Protein AF-A0AAV0BMM3-F1 (afdb_monomer_lite)

Radius of gyration: 32.6 Å; chains: 1; bounding box: 82×88×115 Å

pLDDT: mean 74.11, std 28.24, range [21.69, 98.88]

InterPro domains:
  IPR002241 Glycoside hydrolase, family 27 [PF16499] (147-216)
  IPR002241 Glycoside hydrolase, family 27 [PTHR11452] (54-674)
  IPR002241 Glycoside hydrolase, family 27 [cd14792] (125-470)
  IPR013780 Glycosyl hydrolase, all-beta [G3DSA:2.60.40.1180] (560-675)
  IPR013785 Aldolase-type TIM barrel [G3DSA:3.20.20.70] (101-473)
  IPR017853 Glycoside hydrolase superfamily [SSF51445] (125-471)
  IPR041233 Alpha galactosidase, C-terminal domain [PF17801] (588-673)

Foldseek 3Di:
DDDDDDDDDDDDDDDDDDDDDDDDDDDPDPPVVVVVVVVVVVVVVVPDPDPVVVVPPDDPDDDDDDDPPVVVVVVVVVPPDDDDDDDDDDDDDDDDDDDDDDDDDDDDPDDPDPPPPPDLPDLFFEAAEAVLQQLADPPCGHVLNDALVLLLLRLVLCLPPPVVLPHAEYEYEPDQFDPDAPLQQHTFGHCVRYVVGLQVSLVSSVVSNHAYEYEDEFEGAQVQLVVQRHHPPDPHTNQVFAFLRDPVPQPPDPVSVVVNVVGDFAQRFLVSGYGHGDVVDVSSLSNLLVNLVVCLVSLHAEYEYERAPVAPPRDDDPPHHYHCLCVQQSNQVSLVVCCVPPRVPPPPRDRHAYEYDDLDDLVCLVSCLVGHQEYHNHDDQQPSYNDSHALVSLLVLLLSLLLQQADPVNLVRQHFYASDAQEQAPDDLQLSLLSLQSLLLRLHNYYHNDSSVPDDPSSVCSSRQSLSSVSSSQCGRRHWHWFPDDPVVVPQDDFDFDQDPVRDTDTDDPPPVVLVVVVVVVVVVCVVVVHDPDDDCPDVSNVVSVVSVVVVVPPDDDDDDDDDDDDDDDDDDDDDPDPPDDCSQWTWIWDQRPVQRKIKIKIWRAHPSDPPGFKDKDKDALCVGPVCVPPPSQQAFKWFKAFSVVRDGPGIDHRGDIDMDIAGHGHMTIIMTHTD

Sequence (676 aa):
MMSRDDRTYQTEQPSLRSNPIEPVRSNVSRVRLLLTVSWLILAWVIVSDDYQSIIKSVSSTELRTTQPSELEEYLSRFLSVQLPDQAHTNQNVLTLNNSHNNQQIEPDEDDQNPVVHKEAASRAYRGWTSWSLQAFKKTGYGFYWLTEQHVKSQAKVLANEFLKFGYDRVNLDSGWQDQSLDEFGRQQLDRIRFPNGMEDLSSFLTHRGLKLGLYFLPGIDGRAVDNQMPVLNTEYTADQLIYCPPKKYYGNDIEQEKNKKNCTRPLANAFKAGYALNYSHPGSRMYLNSVVDQLYSWNVSLVKLDGNVPGSAFKLNTGQSCDTRQDILEWRRAIDERFENEWKYVGSRQKIWLAVSWEIPTRLGPILDLAVDSWRVAIDIEAYGDRMTTFDRVVRNTKKAAVWSSVEENREFSGFIDLDAVLVSDMSIEESRSMVTIWSMLGTPFYSGDDLTKLSKERKELLMNPEVLELQALTGQNPSRLHHFNVTKILQPPTRQISLENGDVERENYDEQGCETLKNRLKLVKESLGLEPSWSEKDDFYEYCNSIKKRRKFGLKLSKNNGTTSLSLDDQRKEEDSEVEDEWTRMVWVHESDESGEIYLAVVNAGHQEWFDIPIELEMSLKDLEVLSESTRSKRMNYRLRDVWRREDVGVISFDSKFKVQLNIHDCVLLKLSIQ

Organism: Phakopsora pachyrhizi (NCBI:txid170000)

Secondary structure (DSSP, 8-state):
---------------------PPPP---SSSHHHHHHHHHHHHHHTTSS-SSSGGGS--S---S---THHHHHHHHHHS--PPPP--------------------PPPS-----------S--S-EEEESHHHHH--STT-SGGG--HHHHHHHHHHIIIIIGGGT--EEEE-S--EEEEE-TTS-EEE-TTT-TTHHHHHHHHHHTTT-EEEEEE-SSB-HHHHHTTPBPTTSS-BGGGSBSS--GGGSTT-HHHHHHHHT--PPBSSTT--SB-B-TTSHHHHHHHHHHHHHHHHTTEEEEEE-S-SS-TT--PPTT--B--HHHHHHHHHHHHHHHHHTGGGSTT--PPEEEE-SS--GGGHHHHHHH-SEEE-SS-S--SSSSS--HHHHHHHHHHHHHHHSSGGGTT--SEEE---B--SSS-HHHHHHHHHHHHHTT--EEE-S-TTT--HHHHHHH--HHHHHHHHHTTSSPPEETT--HHHHSSPP--EEE-TTS-EEE----THHHHHHHHHHHHHHHHTT---PPPTT-HHHHHHHHHHHHHHTS---------------------------TTTEEEEEEE-TTT--EEEEEEE-TTSSTT---EEEEEEGGG-GGGTT-SSSTT-EEEEEETTTTEEEEEEETT-EEEEEE-TT-EEEEEEEE-

Structure (mmCIF, N/CA/C/O backbone):
data_AF-A0AAV0BMM3-F1
#
_entry.id   AF-A0AAV0BMM3-F1
#
loop_
_atom_site.group_PDB
_atom_site.id
_atom_site.type_symbol
_atom_site.label_atom_id
_atom_site.label_alt_id
_atom_site.label_comp_id
_atom_site.label_asym_id
_atom_site.label_entity_id
_atom_site.label_seq_id
_atom_site.pdbx_PDB_ins_code
_atom_site.Cartn_x
_atom_site.Cartn_y
_atom_site.Cartn_z
_atom_site.occupancy
_atom_site.B_iso_or_equiv
_atom_site.auth_seq_id
_atom_site.auth_comp_id
_atom_site.auth_asym_id
_atom_site.auth_atom_id
_atom_site.pdbx_PDB_model_num
ATOM 1 N N . MET A 1 1 ? 28.497 -38.706 -4.541 1.00 27.47 1 MET A N 1
ATOM 2 C CA . MET A 1 1 ? 29.144 -39.981 -4.924 1.00 27.47 1 MET A CA 1
ATOM 3 C C . MET A 1 1 ? 28.348 -40.570 -6.079 1.00 27.47 1 MET A C 1
ATOM 5 O O . MET A 1 1 ? 27.129 -40.525 -6.032 1.00 27.47 1 MET A O 1
ATOM 9 N N . MET A 1 2 ? 29.049 -40.954 -7.144 1.00 28.28 2 MET A N 1
ATOM 10 C CA . MET A 1 2 ? 28.555 -41.268 -8.493 1.00 28.28 2 MET A CA 1
ATOM 11 C C . MET A 1 2 ? 27.649 -42.508 -8.556 1.00 28.28 2 MET A C 1
ATOM 13 O O . MET A 1 2 ? 27.924 -43.477 -7.860 1.00 28.28 2 MET A O 1
ATOM 17 N N . SER A 1 3 ? 26.687 -42.530 -9.487 1.00 26.67 3 SER A N 1
ATOM 18 C CA . SER A 1 3 ? 26.705 -43.451 -10.642 1.00 26.67 3 SER A CA 1
ATOM 19 C C . SER A 1 3 ? 25.508 -43.215 -11.573 1.00 26.67 3 SER A C 1
ATOM 21 O O . SER A 1 3 ? 24.399 -42.960 -11.120 1.00 26.67 3 SER A O 1
ATOM 23 N N . ARG A 1 4 ? 25.800 -43.289 -12.874 1.00 30.78 4 ARG A N 1
ATOM 24 C CA . ARG A 1 4 ? 24.959 -43.084 -14.062 1.00 30.78 4 ARG A CA 1
ATOM 25 C C . ARG A 1 4 ? 23.902 -44.178 -14.249 1.00 30.78 4 ARG A C 1
ATOM 27 O O . ARG A 1 4 ? 24.155 -45.309 -13.852 1.00 30.78 4 ARG A O 1
ATOM 34 N N . ASP A 1 5 ? 22.836 -43.848 -14.983 1.00 27.88 5 ASP A N 1
ATOM 35 C CA . ASP A 1 5 ? 22.377 -44.676 -16.108 1.00 27.88 5 ASP A CA 1
ATOM 36 C C . ASP A 1 5 ? 21.560 -43.855 -17.127 1.00 27.88 5 ASP A C 1
ATOM 38 O O . ASP A 1 5 ? 20.576 -43.197 -16.788 1.00 27.88 5 ASP A O 1
ATOM 42 N N . ASP A 1 6 ? 22.021 -43.901 -18.379 1.00 28.22 6 ASP A N 1
ATOM 43 C CA . ASP A 1 6 ? 21.399 -43.381 -19.601 1.00 28.22 6 ASP A CA 1
ATOM 44 C C . ASP A 1 6 ? 20.291 -44.329 -20.081 1.00 28.22 6 ASP A C 1
ATOM 46 O O . ASP A 1 6 ? 20.554 -45.522 -20.239 1.00 28.22 6 ASP A O 1
ATOM 50 N N . ARG A 1 7 ? 19.110 -43.806 -20.450 1.00 26.92 7 ARG A N 1
ATOM 51 C CA . ARG A 1 7 ? 18.265 -44.398 -21.509 1.00 26.92 7 ARG A CA 1
ATOM 52 C C . ARG A 1 7 ? 17.531 -43.327 -22.312 1.00 26.92 7 ARG A C 1
ATOM 54 O O . ARG A 1 7 ? 16.694 -42.589 -21.804 1.00 26.92 7 ARG A O 1
ATOM 61 N N . THR A 1 8 ? 17.861 -43.313 -23.593 1.00 25.78 8 THR A N 1
ATOM 62 C CA . THR A 1 8 ? 17.223 -42.627 -24.713 1.00 25.78 8 THR A CA 1
ATOM 63 C C . THR A 1 8 ? 15.818 -43.174 -24.990 1.00 25.78 8 THR A C 1
ATOM 65 O O . THR A 1 8 ? 15.613 -44.385 -25.002 1.00 25.78 8 THR A O 1
ATOM 68 N N . TYR A 1 9 ? 14.865 -42.286 -25.289 1.00 27.20 9 TYR A N 1
ATOM 69 C CA . TYR A 1 9 ? 13.599 -42.629 -25.944 1.00 27.20 9 TYR A CA 1
ATOM 70 C C . TYR A 1 9 ? 13.404 -41.725 -27.164 1.00 27.20 9 TYR A C 1
ATOM 72 O O . TYR A 1 9 ? 13.339 -40.503 -27.051 1.00 27.20 9 TYR A O 1
ATOM 80 N N . GLN A 1 10 ? 13.360 -42.360 -28.336 1.00 23.94 10 GLN A N 1
ATOM 81 C CA . GLN A 1 10 ? 12.869 -41.793 -29.588 1.00 23.94 10 GLN A CA 1
ATOM 82 C C . GLN A 1 10 ? 11.338 -41.768 -29.554 1.00 23.94 10 GLN A C 1
ATOM 84 O O . GLN A 1 10 ? 10.728 -42.762 -29.166 1.00 23.94 10 GLN A O 1
ATOM 89 N N . THR A 1 11 ? 10.727 -40.688 -30.037 1.00 28.47 11 THR A N 1
ATOM 90 C CA . THR A 1 11 ? 9.313 -40.681 -30.437 1.00 28.47 11 THR A CA 1
ATOM 91 C C . THR A 1 11 ? 9.129 -39.927 -31.748 1.00 28.47 11 THR A C 1
ATOM 93 O O . THR A 1 11 ? 9.757 -38.901 -32.001 1.00 28.47 11 THR A O 1
ATOM 96 N N . GLU A 1 12 ? 8.287 -40.530 -32.575 1.00 25.98 12 GLU A N 1
ATOM 97 C CA . GLU A 1 12 ? 8.059 -40.343 -34.002 1.00 25.98 12 GLU A CA 1
ATOM 98 C C . GLU A 1 12 ? 7.354 -39.022 -34.362 1.00 25.98 12 GLU A C 1
ATOM 100 O O . GLU A 1 12 ? 6.514 -38.512 -33.622 1.00 25.98 12 GLU A O 1
ATOM 105 N N . GLN A 1 13 ? 7.666 -38.499 -35.553 1.00 25.14 13 GLN A N 1
ATOM 106 C CA . GLN A 1 13 ? 6.899 -37.451 -36.233 1.00 25.14 13 GLN A CA 1
ATOM 107 C C . GLN A 1 13 ? 5.718 -38.047 -37.015 1.00 25.14 13 GLN A C 1
ATOM 109 O O . GLN A 1 13 ? 5.896 -39.073 -37.674 1.00 25.14 13 GLN A O 1
ATOM 114 N N . PRO A 1 14 ? 4.590 -37.322 -37.127 1.00 28.61 14 PRO A N 1
ATOM 115 C CA . PRO A 1 14 ? 3.685 -37.466 -38.256 1.00 28.61 14 PRO A CA 1
ATOM 116 C C . PRO A 1 14 ? 3.693 -36.227 -39.165 1.00 28.61 14 PRO A C 1
ATOM 118 O O . PRO A 1 14 ? 3.506 -35.086 -38.746 1.00 28.61 14 PRO A O 1
ATOM 121 N N . SER A 1 15 ? 3.878 -36.504 -40.452 1.00 25.28 15 SER A N 1
ATOM 122 C CA . SER A 1 15 ? 3.749 -35.607 -41.599 1.00 25.28 15 SER A CA 1
ATOM 123 C C . SER A 1 15 ? 2.316 -35.099 -41.803 1.00 25.28 15 SER A C 1
ATOM 125 O O . SER A 1 15 ? 1.389 -35.910 -41.853 1.00 25.28 15 SER A O 1
ATOM 127 N N . LEU A 1 16 ? 2.140 -33.801 -42.074 1.00 28.27 16 LEU A N 1
ATOM 128 C CA . LEU A 1 16 ? 0.906 -33.253 -42.646 1.00 28.27 16 LEU A CA 1
ATOM 129 C C . LEU A 1 16 ? 1.191 -32.445 -43.916 1.00 28.27 16 LEU A C 1
ATOM 131 O O . LEU A 1 16 ? 2.126 -31.652 -43.996 1.00 28.27 16 LEU A O 1
ATOM 135 N N . ARG A 1 17 ? 0.375 -32.750 -44.928 1.00 26.31 17 ARG A N 1
ATOM 136 C CA . ARG A 1 17 ? 0.442 -32.310 -46.322 1.00 26.31 17 ARG A CA 1
ATOM 137 C C . ARG A 1 17 ? 0.063 -30.839 -46.482 1.00 26.31 17 ARG A C 1
ATOM 139 O O . ARG A 1 17 ? -0.874 -30.358 -45.854 1.00 26.31 17 ARG A O 1
ATOM 146 N N . SER A 1 18 ? 0.748 -30.183 -47.410 1.00 27.42 18 SER A N 1
ATOM 147 C CA . SER A 1 18 ? 0.441 -28.868 -47.960 1.00 27.42 18 SER A CA 1
ATOM 148 C C . SER A 1 18 ? -0.693 -28.931 -48.992 1.00 27.42 18 SER A C 1
ATOM 150 O O . SER A 1 18 ? -0.738 -29.840 -49.817 1.00 27.42 18 SER A O 1
ATOM 152 N N . ASN A 1 19 ? -1.570 -27.925 -48.978 1.00 26.56 19 ASN A N 1
ATOM 153 C CA . ASN A 1 19 ? -2.357 -27.482 -50.132 1.00 26.56 19 ASN A CA 1
ATOM 154 C C . ASN A 1 19 ? -2.401 -25.937 -50.131 1.00 26.56 19 ASN A C 1
ATOM 156 O O . ASN A 1 19 ? -2.458 -25.348 -49.049 1.00 26.56 19 ASN A O 1
ATOM 160 N N . PRO A 1 20 ? -2.336 -25.277 -51.302 1.00 29.70 20 PRO A N 1
ATOM 161 C CA . PRO A 1 20 ? -2.145 -23.832 -51.412 1.00 29.70 20 PRO A CA 1
ATOM 162 C C . PRO A 1 20 ? -3.479 -23.070 -51.394 1.00 29.70 20 PRO A C 1
ATOM 164 O O . PRO A 1 20 ? -4.467 -23.536 -51.959 1.00 29.70 20 PRO A O 1
ATOM 167 N N . ILE A 1 21 ? -3.498 -21.878 -50.791 1.00 28.11 21 ILE A N 1
ATOM 168 C CA . ILE A 1 21 ? -4.621 -20.928 -50.857 1.00 28.11 21 ILE A CA 1
ATOM 169 C C . ILE A 1 21 ? -4.105 -19.610 -51.452 1.00 28.11 21 ILE A C 1
ATOM 171 O O . ILE A 1 21 ? -3.085 -19.078 -51.017 1.00 28.11 21 ILE A O 1
ATOM 175 N N . GLU A 1 22 ? -4.806 -19.130 -52.481 1.00 27.84 22 GLU A N 1
ATOM 176 C CA . GLU A 1 22 ? -4.574 -17.882 -53.220 1.00 27.84 22 GLU A CA 1
ATOM 177 C C . GLU A 1 22 ? -4.751 -16.608 -52.362 1.00 27.84 22 GLU A C 1
ATOM 179 O O . GLU A 1 22 ? -5.493 -16.618 -51.377 1.00 27.84 22 GLU A O 1
ATOM 184 N N . PRO A 1 23 ? -4.128 -15.471 -52.742 1.00 28.88 23 PRO A N 1
ATOM 185 C CA . PRO A 1 23 ? -4.202 -14.234 -51.973 1.00 28.88 23 PRO A CA 1
ATOM 186 C C . PRO A 1 23 ? -5.460 -13.413 -52.297 1.00 28.88 23 PRO A C 1
ATOM 188 O O . PRO A 1 23 ? -5.689 -12.992 -53.433 1.00 28.88 23 PRO A O 1
ATOM 191 N N . VAL A 1 24 ? -6.232 -13.084 -51.260 1.00 27.91 24 VAL A N 1
ATOM 192 C CA . VAL A 1 24 ? -7.303 -12.079 -51.317 1.00 27.91 24 VAL A CA 1
ATOM 193 C C . VAL A 1 24 ? -6.680 -10.679 -51.297 1.00 27.91 24 VAL A C 1
ATOM 195 O O . VAL A 1 24 ? -6.036 -10.276 -50.330 1.00 27.91 24 VAL A O 1
ATOM 198 N N . ARG A 1 25 ? -6.876 -9.924 -52.384 1.00 28.14 25 ARG A N 1
ATOM 199 C CA . ARG A 1 25 ? -6.529 -8.498 -52.504 1.00 28.14 25 ARG A CA 1
ATOM 200 C C . ARG A 1 25 ? -7.404 -7.657 -51.567 1.00 28.14 25 ARG A C 1
ATOM 202 O O . ARG A 1 25 ? -8.624 -7.667 -51.712 1.00 28.14 25 ARG A O 1
ATOM 209 N N . SER A 1 26 ? -6.794 -6.867 -50.681 1.00 29.84 26 SER A N 1
ATOM 210 C CA . SER A 1 26 ? -7.470 -5.803 -49.928 1.00 29.84 26 SER A CA 1
ATOM 211 C C . SER A 1 26 ? -7.088 -4.415 -50.464 1.00 29.84 26 SER A C 1
ATOM 213 O O . SER A 1 26 ? -5.960 -4.158 -50.887 1.00 29.84 26 SER A O 1
ATOM 215 N N . ASN A 1 27 ? -8.082 -3.526 -50.502 1.00 35.16 27 ASN A N 1
ATOM 216 C CA . ASN A 1 27 ? -8.021 -2.160 -51.018 1.00 35.16 27 ASN A CA 1
ATOM 217 C C . ASN A 1 27 ? -7.066 -1.265 -50.205 1.00 35.16 27 ASN A C 1
ATOM 219 O O . ASN A 1 27 ? -7.486 -0.581 -49.275 1.00 35.16 27 ASN A O 1
ATOM 223 N N . VAL A 1 28 ? -5.798 -1.185 -50.609 1.00 34.06 28 VAL A N 1
ATOM 224 C CA . VAL A 1 28 ? -4.839 -0.175 -50.127 1.00 34.06 28 VAL A CA 1
ATOM 225 C C . VAL A 1 28 ? -4.562 0.817 -51.254 1.00 34.06 28 VAL A C 1
ATOM 227 O O . VAL A 1 28 ? -3.533 0.766 -51.924 1.00 34.06 28 VAL A O 1
ATOM 230 N N . SER A 1 29 ? -5.514 1.709 -51.542 1.00 34.66 29 SER A N 1
ATOM 231 C CA . SER A 1 29 ? -5.289 2.775 -52.542 1.00 34.66 29 SER A CA 1
ATOM 232 C C . SER A 1 29 ? -5.999 4.104 -52.261 1.00 34.66 29 SER A C 1
ATOM 234 O O . SER A 1 29 ? -5.886 5.018 -53.068 1.00 34.66 29 SER A O 1
ATOM 236 N N . ARG A 1 30 ? -6.687 4.273 -51.121 1.00 35.00 30 ARG A N 1
ATOM 237 C CA . ARG A 1 30 ? -7.327 5.561 -50.762 1.00 35.00 30 ARG A CA 1
ATOM 238 C C . ARG A 1 30 ? -6.809 6.234 -49.487 1.00 35.00 30 ARG A C 1
ATOM 240 O O . ARG A 1 30 ? -7.062 7.415 -49.304 1.00 35.00 30 ARG A O 1
ATOM 247 N N . VAL A 1 31 ? -5.999 5.554 -48.671 1.00 36.06 31 VAL A N 1
ATOM 248 C CA . VAL A 1 31 ? -5.415 6.146 -47.445 1.00 36.06 31 VAL A CA 1
ATOM 249 C C . VAL A 1 31 ? -4.056 6.825 -47.702 1.00 36.06 31 VAL A C 1
ATOM 251 O O . VAL A 1 31 ? -3.686 7.763 -47.005 1.00 36.06 31 VAL A O 1
ATOM 254 N N . ARG A 1 32 ? -3.335 6.453 -48.773 1.00 34.59 32 ARG A N 1
ATOM 255 C CA . ARG A 1 32 ? -2.044 7.083 -49.130 1.00 34.59 32 ARG A CA 1
ATOM 256 C C . ARG A 1 32 ? -2.157 8.482 -49.755 1.00 34.59 32 ARG A C 1
ATOM 258 O O . ARG A 1 32 ? -1.170 9.212 -49.746 1.00 34.59 32 ARG A O 1
ATOM 265 N N . LEU A 1 33 ? -3.333 8.869 -50.259 1.00 34.50 33 LEU A N 1
ATOM 266 C CA . LEU A 1 33 ? -3.536 10.187 -50.878 1.00 34.50 33 LEU A CA 1
ATOM 267 C C . LEU A 1 33 ? -3.899 11.279 -49.853 1.00 34.50 33 LEU A C 1
ATOM 269 O O . LEU A 1 33 ? -3.620 12.445 -50.085 1.00 34.50 33 LEU A O 1
ATOM 273 N N . LEU A 1 34 ? -4.473 10.911 -48.700 1.00 34.56 34 LEU A N 1
ATOM 274 C CA . LEU A 1 34 ? -4.818 11.873 -47.643 1.00 34.56 34 LEU A CA 1
ATOM 275 C C . LEU A 1 34 ? -3.613 12.219 -46.753 1.00 34.56 34 LEU A C 1
ATOM 277 O O . LEU A 1 34 ? -3.453 13.370 -46.361 1.00 34.56 34 LEU A O 1
ATOM 281 N N . LEU A 1 35 ? -2.701 11.269 -46.519 1.00 37.00 35 LEU A N 1
ATOM 282 C CA . LEU A 1 35 ? -1.498 11.506 -45.708 1.00 37.00 35 LEU A CA 1
ATOM 283 C C . LEU A 1 35 ? -0.423 12.343 -46.422 1.00 37.00 35 LEU A C 1
ATOM 285 O O . LEU A 1 35 ? 0.380 12.997 -45.765 1.00 37.00 35 LEU A O 1
ATOM 289 N N . THR A 1 36 ? -0.415 12.370 -47.756 1.00 41.22 36 THR A N 1
ATOM 290 C CA . THR A 1 36 ? 0.543 13.173 -48.537 1.00 41.22 36 THR A CA 1
ATOM 291 C C . THR A 1 36 ? 0.136 14.645 -48.649 1.00 41.22 36 THR A C 1
ATOM 293 O O . THR A 1 36 ? 1.007 15.506 -48.743 1.00 41.22 36 THR A O 1
ATOM 296 N N . VAL A 1 37 ? -1.160 14.964 -48.550 1.00 39.53 37 VAL A N 1
ATOM 297 C CA . VAL A 1 37 ? -1.655 16.353 -48.584 1.00 39.53 37 VAL A CA 1
ATOM 298 C C . VAL A 1 37 ? -1.479 17.052 -47.227 1.00 39.53 37 VAL A C 1
ATOM 300 O O . VAL A 1 37 ? -1.109 18.222 -47.197 1.00 39.53 37 VAL A O 1
ATOM 303 N N . SER A 1 38 ? -1.614 16.338 -46.101 1.00 38.44 38 SER A N 1
ATOM 304 C CA . SER A 1 38 ? -1.344 16.906 -44.766 1.00 38.44 38 SER A CA 1
ATOM 305 C C . SER A 1 38 ? 0.138 17.223 -44.524 1.00 38.44 38 SER A C 1
ATOM 307 O O . SER A 1 38 ? 0.448 18.192 -43.834 1.00 38.44 38 SER A O 1
ATOM 309 N N . TRP A 1 39 ? 1.062 16.476 -45.139 1.00 37.75 39 TRP A N 1
ATOM 310 C CA . TRP A 1 39 ? 2.503 16.748 -45.040 1.00 37.75 39 TRP A CA 1
ATOM 311 C C . TRP A 1 39 ? 2.951 17.981 -45.838 1.00 37.75 39 TRP A C 1
ATOM 313 O O . TRP A 1 39 ? 3.856 18.691 -45.406 1.00 37.75 39 TRP A O 1
ATOM 323 N N . LEU A 1 40 ? 2.296 18.287 -46.963 1.00 36.44 40 LEU A N 1
ATOM 324 C CA . LEU A 1 40 ? 2.603 19.482 -47.759 1.00 36.44 40 LEU A CA 1
ATOM 325 C C . LEU A 1 40 ? 2.101 20.778 -47.104 1.00 36.44 40 LEU A C 1
ATOM 327 O O . LEU A 1 40 ? 2.721 21.822 -47.282 1.00 36.44 40 LEU A O 1
ATOM 331 N N . ILE A 1 41 ? 1.036 20.711 -46.299 1.00 40.06 41 ILE A N 1
ATOM 332 C CA . ILE A 1 41 ? 0.527 21.862 -45.535 1.00 40.06 41 ILE A CA 1
ATOM 333 C C . ILE A 1 41 ? 1.414 22.134 -44.310 1.00 40.06 41 ILE A C 1
ATOM 335 O O . ILE A 1 41 ? 1.735 23.289 -44.037 1.00 40.06 41 ILE A O 1
ATOM 339 N N . LEU A 1 42 ? 1.906 21.090 -43.628 1.00 35.03 42 LEU A N 1
ATOM 340 C CA . LEU A 1 42 ? 2.845 21.252 -42.509 1.00 35.03 42 LEU A CA 1
ATOM 341 C C . LEU A 1 42 ? 4.210 21.799 -42.966 1.00 35.03 42 LEU A C 1
ATOM 343 O O . LEU A 1 42 ? 4.806 22.629 -42.284 1.00 35.03 42 LEU A O 1
ATOM 347 N N . ALA A 1 43 ? 4.683 21.384 -44.145 1.00 34.91 43 ALA A N 1
ATOM 348 C CA . ALA A 1 43 ? 5.928 21.885 -44.727 1.00 34.91 43 ALA A CA 1
ATOM 349 C C . ALA A 1 43 ? 5.840 23.354 -45.187 1.00 34.91 43 ALA A C 1
ATOM 351 O O . ALA A 1 43 ? 6.866 24.023 -45.265 1.00 34.91 43 ALA A O 1
ATOM 352 N N . TRP A 1 44 ? 4.637 23.879 -45.451 1.00 31.58 44 TRP A N 1
ATOM 353 C CA . TRP A 1 44 ? 4.444 25.288 -45.815 1.00 31.58 44 TRP A CA 1
ATOM 354 C C . TRP A 1 44 ? 4.411 26.215 -44.588 1.00 31.58 44 TRP A C 1
ATOM 356 O O . TRP A 1 44 ? 4.912 27.332 -44.653 1.00 31.58 44 TRP A O 1
ATOM 366 N N . VAL A 1 45 ? 3.929 25.726 -43.437 1.00 37.97 45 VAL A N 1
ATOM 367 C CA . VAL A 1 45 ? 3.920 26.474 -42.160 1.00 37.97 45 VAL A CA 1
ATOM 368 C C . VAL A 1 45 ? 5.322 26.596 -41.539 1.00 37.97 45 VAL A C 1
ATOM 370 O O . VAL A 1 45 ? 5.586 27.522 -40.781 1.00 37.97 45 VAL A O 1
ATOM 373 N N . ILE A 1 46 ? 6.258 25.711 -41.895 1.00 39.44 46 ILE A N 1
ATOM 374 C CA . ILE A 1 46 ? 7.637 25.719 -41.368 1.00 39.44 46 ILE A CA 1
ATOM 375 C C . ILE A 1 46 ? 8.572 26.666 -42.161 1.00 39.44 46 ILE A C 1
ATOM 377 O O . ILE A 1 46 ? 9.688 26.930 -41.722 1.00 39.44 46 ILE A O 1
ATOM 381 N N . VAL A 1 47 ? 8.131 27.233 -43.296 1.00 37.53 47 VAL A N 1
ATOM 382 C CA . VAL A 1 47 ? 8.977 28.061 -44.191 1.00 37.53 47 VAL A CA 1
ATOM 383 C C . VAL A 1 47 ? 8.431 29.490 -44.393 1.00 37.53 47 VAL A C 1
ATOM 385 O O . VAL A 1 47 ? 8.720 30.129 -45.398 1.00 37.53 47 VAL A O 1
ATOM 388 N N . SER A 1 48 ? 7.669 30.049 -43.444 1.00 32.28 48 SER A N 1
ATOM 389 C CA . SER A 1 48 ? 7.374 31.495 -43.441 1.00 32.28 48 SER A CA 1
ATOM 390 C C . SER A 1 48 ? 8.205 32.236 -42.387 1.00 32.28 48 SER A C 1
ATOM 392 O O . SER A 1 48 ? 8.143 31.914 -41.201 1.00 32.28 48 SER A O 1
ATOM 394 N N . ASP A 1 49 ? 8.966 33.228 -42.846 1.00 36.31 49 ASP A N 1
ATOM 395 C CA . ASP A 1 49 ? 10.056 33.982 -42.200 1.00 36.31 49 ASP A CA 1
ATOM 396 C C . ASP A 1 49 ? 9.730 34.823 -40.934 1.00 36.31 49 ASP A C 1
ATOM 398 O O . ASP A 1 49 ? 10.362 35.851 -40.708 1.00 36.31 49 ASP A O 1
ATOM 402 N N . ASP A 1 50 ? 8.829 34.401 -40.042 1.00 39.34 50 ASP A N 1
ATOM 403 C CA . ASP A 1 50 ? 8.457 35.204 -38.852 1.00 39.34 50 ASP A CA 1
ATOM 404 C C . ASP A 1 50 ? 8.848 34.614 -37.483 1.00 39.34 50 ASP A C 1
ATOM 406 O O . ASP A 1 50 ? 8.567 35.205 -36.443 1.00 39.34 50 ASP A O 1
ATOM 410 N N . TYR A 1 51 ? 9.589 33.502 -37.432 1.00 33.97 51 TYR A N 1
ATOM 411 C CA . TYR A 1 51 ? 10.003 32.902 -36.148 1.00 33.97 51 TYR A CA 1
ATOM 412 C C . TYR A 1 51 ? 11.344 33.436 -35.594 1.00 33.97 51 TYR A C 1
ATOM 414 O O . TYR A 1 51 ? 11.658 33.262 -34.417 1.00 33.97 51 TYR A O 1
ATOM 422 N N . GLN A 1 52 ? 12.152 34.112 -36.419 1.00 34.19 52 GLN A N 1
ATOM 423 C CA . GLN A 1 52 ? 13.493 34.605 -36.044 1.00 34.19 52 GLN A CA 1
ATOM 424 C C . GLN A 1 52 ? 13.512 36.054 -35.516 1.00 34.19 52 GLN A C 1
ATOM 426 O O . GLN A 1 52 ? 14.544 36.506 -35.016 1.00 34.19 52 GLN A O 1
ATOM 431 N N . SER A 1 53 ? 12.394 36.788 -35.575 1.00 33.72 53 SER A N 1
ATOM 432 C CA . SER A 1 53 ? 12.302 38.164 -35.057 1.00 33.72 53 SER A CA 1
ATOM 433 C C . SER A 1 53 ? 11.920 38.233 -33.569 1.00 33.72 53 SER A C 1
ATOM 435 O O . SER A 1 53 ? 12.272 39.199 -32.897 1.00 33.72 53 SER A O 1
ATOM 437 N N . ILE A 1 54 ? 11.304 37.180 -33.018 1.00 35.16 54 ILE A N 1
ATOM 438 C CA . ILE A 1 54 ? 10.803 37.150 -31.629 1.00 35.16 54 ILE A CA 1
ATOM 439 C C . ILE A 1 54 ? 11.902 36.795 -30.606 1.00 35.16 54 ILE A C 1
ATOM 441 O O . ILE A 1 54 ? 11.836 37.203 -29.451 1.00 35.16 54 ILE A O 1
ATOM 445 N N . ILE A 1 55 ? 12.985 36.125 -31.017 1.00 32.66 55 ILE A N 1
ATOM 446 C CA . ILE A 1 55 ? 14.080 35.731 -30.104 1.00 32.66 55 ILE A CA 1
ATOM 447 C C . ILE A 1 55 ? 15.093 36.874 -29.853 1.00 32.66 55 ILE A C 1
ATOM 449 O O . ILE A 1 55 ? 15.955 36.769 -28.982 1.00 32.66 55 ILE A O 1
ATOM 453 N N . LYS A 1 56 ? 14.987 38.016 -30.548 1.00 30.67 56 LYS A N 1
ATOM 454 C CA . LYS A 1 56 ? 15.973 39.112 -30.451 1.00 30.67 56 LYS A CA 1
ATOM 455 C C . LYS A 1 56 ? 15.649 40.257 -29.481 1.00 30.67 56 LYS A C 1
ATOM 457 O O . LYS A 1 56 ? 16.453 41.182 -29.410 1.00 30.67 56 LYS A O 1
ATOM 462 N N . SER A 1 57 ? 14.565 40.211 -28.701 1.00 32.84 57 SER A N 1
ATOM 463 C CA . SER A 1 57 ? 14.210 41.317 -27.784 1.00 32.84 57 SER A CA 1
ATOM 464 C C . SER A 1 57 ? 14.191 40.991 -26.287 1.00 32.84 57 SER A C 1
ATOM 466 O O . SER A 1 57 ? 13.658 41.784 -25.520 1.00 32.84 57 SER A O 1
ATOM 468 N N . VAL A 1 58 ? 14.798 39.894 -25.828 1.00 31.62 58 VAL A N 1
ATOM 469 C CA . VAL A 1 58 ? 14.996 39.671 -24.382 1.00 31.62 58 VAL A CA 1
ATOM 470 C C . VAL A 1 58 ? 16.485 39.517 -24.100 1.00 31.62 58 VAL A C 1
ATOM 472 O O . VAL A 1 58 ? 17.021 38.419 -23.972 1.00 31.62 58 VAL A O 1
ATOM 475 N N . SER A 1 59 ? 17.184 40.654 -24.061 1.00 32.12 59 SER A N 1
ATOM 476 C CA . SER A 1 59 ? 18.533 40.716 -23.511 1.00 32.12 59 SER A CA 1
ATOM 477 C C . SER A 1 59 ? 18.471 40.600 -21.992 1.00 32.12 59 SER A C 1
ATOM 479 O O . SER A 1 59 ? 17.695 41.276 -21.322 1.00 32.12 59 SER A O 1
ATOM 481 N N . SER A 1 60 ? 19.346 39.762 -21.464 1.00 39.66 60 SER A N 1
ATOM 482 C CA . SER A 1 60 ? 19.655 39.552 -20.058 1.00 39.66 60 SER A CA 1
ATOM 483 C C . SER A 1 60 ? 19.960 40.853 -19.297 1.00 39.66 60 SER A C 1
ATOM 485 O O . SER A 1 60 ? 21.126 41.245 -19.242 1.00 39.66 60 SER A O 1
ATOM 487 N N . THR A 1 61 ? 18.968 41.531 -18.700 1.00 31.77 61 THR A N 1
ATOM 488 C CA . THR A 1 61 ? 19.211 42.458 -17.564 1.00 31.77 61 THR A CA 1
ATOM 489 C C . THR A 1 61 ? 18.006 42.888 -16.707 1.00 31.77 61 THR A C 1
ATOM 491 O O . THR A 1 61 ? 18.217 43.668 -15.786 1.00 31.77 61 THR A O 1
ATOM 494 N N . GLU A 1 62 ? 16.786 42.372 -16.883 1.00 32.31 62 GLU A N 1
ATOM 495 C CA . GLU A 1 62 ? 15.641 42.776 -16.037 1.00 32.31 62 GLU A CA 1
ATOM 496 C C . GLU A 1 62 ? 14.822 41.574 -15.549 1.00 32.31 62 GLU A C 1
ATOM 498 O O . GLU A 1 62 ? 13.750 41.275 -16.049 1.00 32.31 62 GLU A O 1
ATOM 503 N N . LEU A 1 63 ? 15.347 40.866 -14.548 1.00 29.75 63 LEU A N 1
ATOM 504 C CA . LEU A 1 63 ? 14.567 39.994 -13.656 1.00 29.75 63 LEU A CA 1
ATOM 505 C C . LEU A 1 63 ? 15.116 40.154 -12.234 1.00 29.75 63 LEU A C 1
ATOM 507 O O . LEU A 1 63 ? 15.618 39.231 -11.594 1.00 29.75 63 LEU A O 1
ATOM 511 N N . ARG A 1 64 ? 15.081 41.390 -11.745 1.00 33.72 64 ARG A N 1
ATOM 512 C CA . ARG A 1 64 ? 15.055 41.680 -10.315 1.00 33.72 64 ARG A CA 1
ATOM 513 C C . ARG A 1 64 ? 13.888 42.629 -10.107 1.00 33.72 64 ARG A C 1
ATOM 515 O O . ARG A 1 64 ? 13.824 43.646 -10.778 1.00 33.72 64 ARG A O 1
ATOM 522 N N . THR A 1 65 ? 13.014 42.236 -9.184 1.00 41.16 65 THR A N 1
ATOM 523 C CA . THR A 1 65 ? 11.824 42.944 -8.684 1.00 41.16 65 THR A CA 1
ATOM 524 C C . THR A 1 65 ? 10.633 43.057 -9.637 1.00 41.16 65 THR A C 1
ATOM 526 O O . THR A 1 65 ? 10.517 44.044 -10.348 1.00 41.16 65 THR A O 1
ATOM 529 N N . THR A 1 66 ? 9.682 42.126 -9.529 1.00 31.66 66 THR A N 1
ATOM 530 C CA . THR A 1 66 ? 8.266 42.371 -9.857 1.00 31.66 66 THR A CA 1
ATOM 531 C C . THR A 1 66 ? 7.363 41.634 -8.859 1.00 31.66 66 THR A C 1
ATOM 533 O O . THR A 1 66 ? 7.687 40.540 -8.394 1.00 31.66 66 THR A O 1
ATOM 536 N N . GLN A 1 67 ? 6.293 42.308 -8.427 1.00 38.91 67 GLN A N 1
ATOM 537 C CA . GLN A 1 67 ? 5.325 41.845 -7.426 1.00 38.91 67 GLN A CA 1
ATOM 538 C C . GLN A 1 67 ? 4.274 40.885 -8.029 1.00 38.91 67 GLN A C 1
ATOM 540 O O . GLN A 1 67 ? 4.098 40.869 -9.246 1.00 38.91 67 GLN A O 1
ATOM 545 N N . PRO A 1 68 ? 3.533 40.119 -7.196 1.00 32.34 68 PRO A N 1
ATOM 546 C CA . PRO A 1 68 ? 2.612 39.064 -7.648 1.00 32.34 68 PRO A CA 1
ATOM 547 C C . PRO A 1 68 ? 1.494 39.496 -8.615 1.00 32.34 68 PRO A C 1
ATOM 549 O O . PRO A 1 68 ? 0.970 38.654 -9.335 1.00 32.34 68 PRO A O 1
ATOM 552 N N . SER A 1 69 ? 1.138 40.782 -8.677 1.00 35.59 69 SER A N 1
ATOM 553 C CA . SER A 1 69 ? 0.011 41.276 -9.483 1.00 35.59 69 SER A CA 1
ATOM 554 C C . SER A 1 69 ? 0.280 41.387 -10.991 1.00 35.59 69 SER A C 1
ATOM 556 O O . SER A 1 69 ? -0.670 41.467 -11.760 1.00 35.59 69 SER A O 1
ATOM 558 N N . GLU A 1 70 ? 1.536 41.370 -11.449 1.00 37.91 70 GLU A N 1
ATOM 559 C CA . GLU A 1 70 ? 1.862 41.447 -12.891 1.00 37.91 70 GLU A CA 1
ATOM 560 C C . GLU A 1 70 ? 1.942 40.062 -13.565 1.00 37.91 70 GLU A C 1
ATOM 562 O O . GLU A 1 70 ? 1.886 39.956 -14.792 1.00 37.91 70 GLU A O 1
ATOM 567 N N . LEU A 1 71 ? 2.009 38.979 -12.778 1.00 37.53 71 LEU A N 1
ATOM 568 C CA . LEU A 1 71 ? 2.017 37.607 -13.299 1.00 37.53 71 LEU A CA 1
ATOM 569 C C . LEU A 1 71 ? 0.630 37.175 -13.816 1.00 37.53 71 LEU A C 1
ATOM 571 O O . LEU A 1 71 ? 0.541 36.430 -14.793 1.00 37.53 71 LEU A O 1
ATOM 575 N N . GLU A 1 72 ? -0.450 37.668 -13.200 1.00 35.22 72 GLU A N 1
ATOM 576 C CA . GLU A 1 72 ? -1.827 37.368 -13.621 1.00 35.22 72 GLU A CA 1
ATOM 577 C C . GLU A 1 72 ? -2.200 38.048 -14.947 1.00 35.22 72 GLU A C 1
ATOM 579 O O . GLU A 1 72 ? -2.834 37.428 -15.805 1.00 35.22 72 GLU A O 1
ATOM 584 N N . GLU A 1 73 ? -1.735 39.281 -15.186 1.00 35.72 73 GLU A N 1
ATOM 585 C CA . GLU A 1 73 ? -1.970 39.969 -16.463 1.00 35.72 73 GLU A CA 1
ATOM 586 C C . GLU A 1 73 ? -1.236 39.264 -17.620 1.00 35.72 73 GLU A C 1
ATOM 588 O O . GLU A 1 73 ? -1.783 39.124 -18.719 1.00 35.72 73 GLU A O 1
ATOM 593 N N . TYR A 1 74 ? -0.043 38.715 -17.360 1.00 34.94 74 TYR A N 1
ATOM 594 C CA . TYR A 1 74 ? 0.736 37.956 -18.342 1.00 34.94 74 TYR A CA 1
ATOM 595 C C . TYR A 1 74 ? 0.092 36.604 -18.704 1.00 34.94 74 TYR A C 1
ATOM 597 O O . TYR A 1 74 ? 0.093 36.209 -19.872 1.00 34.94 74 TYR A O 1
ATOM 605 N N . LEU A 1 75 ? -0.525 35.918 -17.733 1.00 35.34 75 LEU A N 1
ATOM 606 C CA . LEU A 1 75 ? -1.242 34.655 -17.956 1.00 35.34 75 LEU A CA 1
ATOM 607 C C . LEU A 1 75 ? -2.577 34.856 -18.696 1.00 35.34 75 LEU A C 1
ATOM 609 O O . LEU A 1 75 ? -2.933 34.041 -19.549 1.00 35.34 75 LEU A O 1
ATOM 613 N N . SER A 1 76 ? -3.275 35.975 -18.465 1.00 36.16 76 SER A N 1
ATOM 614 C CA . SER A 1 76 ? -4.531 36.304 -19.164 1.00 36.16 76 SER A CA 1
ATOM 615 C C . SER A 1 76 ? -4.351 36.544 -20.676 1.00 36.16 76 SER A C 1
ATOM 617 O O . SER A 1 76 ? -5.216 36.193 -21.484 1.00 36.16 76 SER A O 1
ATOM 619 N N . ARG A 1 77 ? -3.186 37.068 -21.085 1.00 35.59 77 ARG A N 1
ATOM 620 C CA . ARG A 1 77 ? -2.832 37.291 -22.497 1.00 35.59 77 ARG A CA 1
ATOM 621 C C . ARG A 1 77 ? -2.405 36.019 -23.231 1.00 35.59 77 ARG A C 1
ATOM 623 O O . ARG A 1 77 ? -2.525 35.965 -24.449 1.00 35.59 77 ARG A O 1
ATOM 630 N N . PHE A 1 78 ? -1.945 34.993 -22.515 1.00 34.47 78 PHE A N 1
ATOM 631 C CA . PHE A 1 78 ? -1.540 33.714 -23.114 1.00 34.47 78 PHE A CA 1
ATOM 632 C C . PHE A 1 78 ? -2.724 32.767 -23.380 1.00 34.47 78 PHE A C 1
ATOM 634 O O . PHE A 1 78 ? -2.630 31.893 -24.238 1.00 34.47 78 PHE A O 1
ATOM 641 N N . LEU A 1 79 ? -3.851 32.960 -22.684 1.00 29.19 79 LEU A N 1
ATOM 642 C CA . LEU A 1 79 ? -5.063 32.138 -22.815 1.00 29.19 79 LEU A CA 1
ATOM 643 C C . LEU A 1 79 ? -6.072 32.654 -23.858 1.00 29.19 79 LEU A C 1
ATOM 645 O O . LEU A 1 79 ? -7.092 32.012 -24.095 1.00 29.19 79 LEU A O 1
ATOM 649 N N . SER A 1 80 ? -5.793 33.778 -24.521 1.00 31.50 80 SER A N 1
ATOM 650 C CA . SER A 1 80 ? -6.669 34.384 -25.531 1.00 31.50 80 SER A CA 1
ATOM 651 C C . SER A 1 80 ? -6.062 34.311 -26.938 1.00 31.50 80 SER A C 1
ATOM 653 O O . SER A 1 80 ? -5.785 35.320 -27.578 1.00 31.50 80 SER A O 1
ATOM 655 N N . VAL A 1 81 ? -5.889 33.092 -27.457 1.00 27.44 81 VAL A N 1
ATOM 656 C CA . VAL A 1 81 ? -5.693 32.862 -28.899 1.00 27.44 81 VAL A CA 1
ATOM 657 C C . VAL A 1 81 ? -6.937 32.162 -29.445 1.00 27.44 81 VAL A C 1
ATOM 659 O O . VAL A 1 81 ? -7.080 30.945 -29.360 1.00 27.44 81 VAL A O 1
ATOM 662 N N . GLN A 1 82 ? -7.866 32.958 -29.979 1.00 28.75 82 GLN A N 1
ATOM 663 C CA . GLN A 1 82 ? -9.001 32.477 -30.769 1.00 28.75 82 GLN A CA 1
ATOM 664 C C . GLN A 1 82 ? -8.511 31.995 -32.142 1.00 28.75 82 GLN A C 1
ATOM 666 O O . GLN A 1 82 ? -7.826 32.726 -32.858 1.00 28.75 82 GLN A O 1
ATOM 671 N N . LEU A 1 83 ? -8.896 30.777 -32.529 1.00 26.30 83 LEU A N 1
ATOM 672 C CA . LEU A 1 83 ? -8.827 30.319 -33.920 1.00 26.30 83 LEU A CA 1
ATOM 673 C C . LEU A 1 83 ? -9.998 30.936 -34.715 1.00 26.30 83 LEU A C 1
ATOM 675 O O . LEU A 1 83 ? -11.091 31.054 -34.159 1.00 26.30 83 LEU A O 1
ATOM 679 N N . PRO A 1 84 ? -9.808 31.338 -35.986 1.00 26.80 84 PRO A N 1
ATOM 680 C CA . PRO A 1 84 ? -10.819 32.087 -36.721 1.00 26.80 84 PRO A CA 1
ATOM 681 C C . PRO A 1 84 ? -11.946 31.208 -37.282 1.00 26.80 84 PRO A C 1
ATOM 683 O O . PRO A 1 84 ? -11.712 30.137 -37.845 1.00 26.80 84 PRO A O 1
ATOM 686 N N . ASP A 1 85 ? -13.163 31.744 -37.176 1.00 27.30 85 ASP A N 1
ATOM 687 C CA . ASP A 1 85 ? -14.399 31.280 -37.804 1.00 27.30 85 ASP A CA 1
ATOM 688 C C . ASP A 1 85 ? -14.281 31.142 -39.331 1.00 27.30 85 ASP A C 1
ATOM 690 O O . ASP A 1 85 ? -13.948 32.096 -40.038 1.00 27.30 85 ASP A O 1
ATOM 694 N N . GLN A 1 86 ? -14.685 29.983 -39.855 1.00 26.48 86 GLN A N 1
ATOM 695 C CA . GLN A 1 86 ? -15.131 29.814 -41.240 1.00 26.48 86 GLN A CA 1
ATOM 696 C C . GLN A 1 86 ? -16.417 28.975 -41.234 1.00 26.48 86 GLN A C 1
ATOM 698 O O . GLN A 1 86 ? -16.392 27.744 -41.252 1.00 26.48 86 GLN A O 1
ATOM 703 N N . ALA A 1 87 ? -17.560 29.657 -41.214 1.00 25.98 87 ALA A N 1
ATOM 704 C CA . ALA A 1 87 ? -18.838 29.084 -41.611 1.00 25.98 87 ALA A CA 1
ATOM 705 C C . ALA A 1 87 ? -18.963 29.135 -43.142 1.00 25.98 87 ALA A C 1
ATOM 707 O O . ALA A 1 87 ? -18.676 30.173 -43.726 1.00 25.98 87 ALA A O 1
ATOM 708 N N . HIS A 1 88 ? -19.433 28.053 -43.777 1.00 25.86 88 HIS A N 1
ATOM 709 C CA . HIS A 1 88 ? -20.551 28.094 -44.733 1.00 25.86 88 HIS A CA 1
ATOM 710 C C . HIS A 1 88 ? -20.990 26.684 -45.193 1.00 25.86 88 HIS A C 1
ATOM 712 O O . HIS A 1 88 ? -20.230 25.914 -45.769 1.00 25.86 88 HIS A O 1
ATOM 718 N N . THR A 1 89 ? -22.290 26.433 -44.982 1.00 24.84 89 THR A N 1
ATOM 719 C CA . THR A 1 89 ? -23.236 25.642 -45.802 1.00 24.84 89 THR A CA 1
ATOM 720 C C . THR A 1 89 ? -23.012 24.134 -45.994 1.00 24.84 89 THR A C 1
ATOM 722 O O . THR A 1 89 ? -22.259 23.706 -46.860 1.00 24.84 89 THR A O 1
ATOM 725 N N . ASN A 1 90 ? -23.845 23.311 -45.347 1.00 23.78 90 ASN A N 1
ATOM 726 C CA . ASN A 1 90 ? -25.085 22.836 -45.981 1.00 23.78 90 ASN A CA 1
ATOM 727 C C . ASN A 1 90 ? -25.977 22.078 -44.989 1.00 23.78 90 ASN A C 1
ATOM 729 O O . ASN A 1 90 ? -25.582 21.083 -44.386 1.00 23.78 90 ASN A O 1
ATOM 733 N N . GLN A 1 91 ? -27.210 22.564 -44.870 1.00 24.08 91 GLN A N 1
ATOM 734 C CA . GLN A 1 91 ? -28.332 21.853 -44.277 1.00 24.08 91 GLN A CA 1
ATOM 735 C C . GLN A 1 91 ? -28.687 20.648 -45.154 1.00 24.08 91 GLN A C 1
ATOM 737 O O . GLN A 1 91 ? -28.808 20.786 -46.368 1.00 24.08 91 GLN A O 1
ATOM 742 N N . ASN A 1 92 ? -28.957 19.499 -44.536 1.00 24.28 92 ASN A N 1
ATOM 743 C CA . ASN A 1 92 ? -30.077 18.678 -44.972 1.00 24.28 92 ASN A CA 1
ATOM 744 C C . ASN A 1 92 ? -30.739 17.997 -43.778 1.00 24.28 92 ASN A C 1
ATOM 746 O O . ASN A 1 92 ? -30.127 17.286 -42.986 1.00 24.28 92 ASN A O 1
ATOM 750 N N . VAL A 1 93 ? -32.019 18.319 -43.689 1.00 22.78 93 VAL A N 1
ATOM 751 C CA . VAL A 1 93 ? -33.026 17.935 -42.717 1.00 22.78 93 VAL A CA 1
ATOM 752 C C . VAL A 1 93 ? -33.430 16.480 -42.942 1.00 22.78 93 VAL A C 1
ATOM 754 O O . VAL A 1 93 ? -33.785 16.118 -44.059 1.00 22.78 93 VAL A O 1
ATOM 757 N N . LEU A 1 94 ? -33.484 15.689 -41.870 1.00 22.91 94 LEU A N 1
ATOM 758 C CA . LEU A 1 94 ? -34.458 14.607 -41.720 1.00 22.91 94 LEU A CA 1
ATOM 759 C C . LEU A 1 94 ? -34.975 14.635 -40.279 1.00 22.91 94 LEU A C 1
ATOM 761 O O . LEU A 1 94 ? -34.343 14.146 -39.348 1.00 22.91 94 LEU A O 1
ATOM 765 N N . THR A 1 95 ? -36.127 15.273 -40.112 1.00 21.69 95 THR A N 1
ATOM 766 C CA . THR A 1 95 ? -36.987 15.183 -38.935 1.00 21.69 95 THR A CA 1
ATOM 767 C C . THR A 1 95 ? -37.747 13.861 -38.949 1.00 21.69 95 THR A C 1
ATOM 769 O O . THR A 1 95 ? -38.272 13.471 -39.988 1.00 21.69 95 THR A O 1
ATOM 772 N N . LEU A 1 96 ? -37.901 13.229 -37.781 1.00 22.36 96 LEU A N 1
ATOM 773 C CA . LEU A 1 96 ? -39.152 12.574 -37.395 1.00 22.36 96 LEU A CA 1
ATOM 774 C C . LEU A 1 96 ? -39.296 12.561 -35.864 1.00 22.36 96 LEU A C 1
ATOM 776 O O . LEU A 1 96 ? -38.361 12.281 -35.123 1.00 22.36 96 LEU A O 1
ATOM 780 N N . ASN A 1 97 ? -40.496 12.966 -35.457 1.00 23.20 97 ASN A N 1
ATOM 781 C CA . ASN A 1 97 ? -40.945 13.407 -34.142 1.00 23.20 97 ASN A CA 1
ATOM 782 C C . ASN A 1 97 ? -41.050 12.306 -33.076 1.00 23.20 97 ASN A C 1
ATOM 784 O O . ASN A 1 97 ? -41.335 11.157 -33.398 1.00 23.20 97 ASN A O 1
ATOM 788 N N . ASN A 1 98 ? -40.977 12.729 -31.809 1.00 25.34 98 ASN A N 1
ATOM 789 C CA . ASN A 1 98 ? -42.021 12.530 -30.783 1.00 25.34 98 ASN A CA 1
ATOM 790 C C . ASN A 1 98 ? -41.675 13.446 -29.590 1.00 25.34 98 ASN A C 1
ATOM 792 O O . ASN A 1 98 ? -40.707 13.212 -28.881 1.00 25.34 98 ASN A O 1
ATOM 796 N N . SER A 1 99 ? -42.222 14.662 -29.518 1.00 23.58 99 SER A N 1
ATOM 797 C CA . SER A 1 99 ? -43.460 15.027 -28.807 1.00 23.58 99 SER A CA 1
ATOM 798 C C . SER A 1 99 ? -43.483 14.647 -27.316 1.00 23.58 99 SER A C 1
ATOM 800 O O . SER A 1 99 ? -43.920 13.556 -26.971 1.00 23.58 99 SER A O 1
ATOM 802 N N . HIS A 1 100 ? -43.136 15.597 -26.441 1.00 28.12 100 HIS A N 1
ATOM 803 C CA . HIS A 1 100 ? -44.109 16.204 -25.523 1.00 28.12 100 HIS A CA 1
ATOM 804 C C . HIS A 1 100 ? -43.615 17.545 -24.953 1.00 28.12 100 HIS A C 1
ATOM 806 O O . HIS A 1 100 ? -42.446 17.706 -24.620 1.00 28.12 100 HIS A O 1
ATOM 812 N N . ASN A 1 101 ? -44.553 18.501 -24.928 1.00 24.81 101 ASN A N 1
ATOM 813 C CA . ASN A 1 101 ? -44.429 19.879 -24.447 1.00 24.81 101 ASN A CA 1
ATOM 814 C C . ASN A 1 101 ? -44.083 19.905 -22.945 1.00 24.81 101 ASN A C 1
ATOM 816 O O . ASN A 1 101 ? -44.594 19.061 -22.217 1.00 24.81 101 ASN A O 1
ATOM 820 N N . ASN A 1 102 ? -43.167 20.729 -22.425 1.00 24.14 102 ASN A N 1
ATOM 821 C CA . ASN A 1 102 ? -42.948 22.190 -22.467 1.00 24.14 102 ASN A CA 1
ATOM 822 C C . ASN A 1 102 ? -43.760 22.968 -21.407 1.00 24.14 102 ASN A C 1
ATOM 824 O O . ASN A 1 102 ? -44.985 22.979 -21.499 1.00 24.14 102 ASN A O 1
ATOM 828 N N . GLN A 1 103 ? -43.023 23.648 -20.505 1.00 25.81 103 GLN A N 1
ATOM 829 C CA . GLN A 1 103 ? -43.293 24.895 -19.740 1.00 25.81 103 GLN A CA 1
ATOM 830 C C . GLN A 1 103 ? -43.044 24.759 -18.228 1.00 25.81 103 GLN A C 1
ATOM 832 O O . GLN A 1 103 ? -43.541 23.825 -17.616 1.00 25.81 103 GLN A O 1
ATOM 837 N N . GLN A 1 104 ? -42.397 25.686 -17.515 1.00 22.08 104 GLN A N 1
ATOM 838 C CA . GLN A 1 104 ? -41.563 26.868 -17.798 1.00 22.08 104 GLN A CA 1
ATOM 839 C C . GLN A 1 104 ? -41.060 27.299 -16.405 1.00 22.08 104 GLN A C 1
ATOM 841 O O . GLN A 1 104 ? -41.908 27.491 -15.537 1.00 22.08 104 GLN A O 1
ATOM 846 N N . ILE A 1 105 ? -39.755 27.466 -16.175 1.00 23.81 105 ILE A N 1
ATOM 847 C CA . ILE A 1 105 ? -39.230 28.293 -15.069 1.00 23.81 105 ILE A CA 1
ATOM 848 C C . ILE A 1 105 ? -37.996 29.035 -15.606 1.00 23.81 105 ILE A C 1
ATOM 850 O O . ILE A 1 105 ? -37.108 28.412 -16.186 1.00 23.81 105 ILE A O 1
ATOM 854 N N . GLU A 1 106 ? -38.027 30.364 -15.501 1.00 25.42 106 GLU A N 1
ATOM 855 C CA . GLU A 1 106 ? -36.951 31.306 -15.847 1.00 25.42 106 GLU A CA 1
ATOM 856 C C . GLU A 1 106 ? -35.742 31.189 -14.893 1.00 25.42 106 GLU A C 1
ATOM 858 O O . GLU A 1 106 ? -35.902 30.668 -13.789 1.00 25.42 106 GLU A O 1
ATOM 863 N N . PRO A 1 107 ? -34.534 31.630 -15.299 1.00 24.55 107 PRO A N 1
ATOM 864 C CA . PRO A 1 107 ? -33.311 31.411 -14.532 1.00 24.55 107 PRO A CA 1
ATOM 865 C C . PRO A 1 107 ? -33.118 32.480 -13.448 1.00 24.55 107 PRO A C 1
ATOM 867 O O . PRO A 1 107 ? -33.128 33.671 -13.751 1.00 24.55 107 PRO A O 1
ATOM 870 N N . ASP A 1 108 ? -32.883 32.047 -12.208 1.00 24.95 108 ASP A N 1
ATOM 871 C CA . ASP A 1 108 ? -32.268 32.896 -11.184 1.00 24.95 108 ASP A CA 1
ATOM 872 C C . ASP A 1 108 ? -30.752 32.952 -11.433 1.00 24.95 108 ASP A C 1
ATOM 874 O O . ASP A 1 108 ? -30.061 31.930 -11.476 1.00 24.95 108 ASP A O 1
ATOM 878 N N . GLU A 1 109 ? -30.253 34.169 -11.633 1.00 30.56 109 GLU A N 1
ATOM 879 C CA . GLU A 1 109 ? -28.836 34.518 -11.672 1.00 30.56 109 GLU A CA 1
ATOM 880 C C . GLU A 1 109 ? -28.266 34.529 -10.245 1.00 30.56 109 GLU A C 1
ATOM 882 O O . GLU A 1 109 ? -28.240 35.578 -9.611 1.00 30.56 109 GLU A O 1
ATOM 887 N N . ASP A 1 110 ? -27.812 33.381 -9.734 1.00 28.36 110 ASP A N 1
ATOM 888 C CA . ASP A 1 110 ? -26.757 33.329 -8.705 1.00 28.36 110 ASP A CA 1
ATOM 889 C C . ASP A 1 110 ? -26.215 31.894 -8.542 1.00 28.36 110 ASP A C 1
ATOM 891 O O . ASP A 1 110 ? -26.611 31.152 -7.647 1.00 28.36 110 ASP A O 1
ATOM 895 N N . ASP A 1 111 ? -25.318 31.463 -9.437 1.00 27.09 111 ASP A N 1
ATOM 896 C CA . ASP A 1 111 ? -24.463 30.296 -9.168 1.00 27.09 111 ASP A CA 1
ATOM 897 C C . ASP A 1 111 ? -23.140 30.384 -9.948 1.00 27.09 111 ASP A C 1
ATOM 899 O O . ASP A 1 111 ? -22.910 29.721 -10.962 1.00 27.09 111 ASP A O 1
ATOM 903 N N . GLN A 1 112 ? -22.249 31.272 -9.498 1.00 27.12 112 GLN A N 1
ATOM 904 C CA . GLN A 1 112 ? -20.824 31.177 -9.815 1.00 27.12 112 GLN A CA 1
ATOM 905 C C . GLN A 1 112 ? -20.094 30.469 -8.673 1.00 27.12 112 GLN A C 1
ATOM 907 O O . GLN A 1 112 ? -19.420 31.098 -7.863 1.00 27.12 112 GLN A O 1
ATOM 912 N N . ASN A 1 113 ? -20.208 29.144 -8.627 1.00 25.05 113 ASN A N 1
ATOM 913 C CA . ASN A 1 113 ? -19.113 28.262 -8.229 1.00 25.05 113 ASN A CA 1
ATOM 914 C C . ASN A 1 113 ? -19.470 26.819 -8.603 1.00 25.05 113 ASN A C 1
ATOM 916 O O . ASN A 1 113 ? -20.375 26.249 -7.997 1.00 25.05 113 ASN A O 1
ATOM 920 N N . PRO A 1 114 ? -18.758 26.162 -9.536 1.00 26.30 114 PRO A N 1
ATOM 921 C CA . PRO A 1 114 ? -18.926 24.732 -9.703 1.00 26.30 114 PRO A CA 1
ATOM 922 C C . PRO A 1 114 ? -18.324 24.050 -8.472 1.00 26.30 114 PRO A C 1
ATOM 924 O O . PRO A 1 114 ? -17.125 23.768 -8.413 1.00 26.30 114 PRO A O 1
ATOM 927 N N . VAL A 1 115 ? -19.162 23.778 -7.470 1.00 26.45 115 VAL A N 1
ATOM 928 C CA . VAL A 1 115 ? -18.875 22.767 -6.458 1.00 26.45 115 VAL A CA 1
ATOM 929 C C . VAL A 1 115 ? -18.773 21.454 -7.216 1.00 26.45 115 VAL A C 1
ATOM 931 O O . VAL A 1 115 ? -19.763 20.814 -7.569 1.00 26.45 115 VAL A O 1
ATOM 934 N N . VAL A 1 116 ? -17.537 21.081 -7.530 1.00 26.45 116 VAL A N 1
ATOM 935 C CA . VAL A 1 116 ? -17.202 19.766 -8.053 1.00 26.45 116 VAL A CA 1
ATOM 936 C C . VAL A 1 116 ? -17.620 18.766 -6.982 1.00 26.45 116 VAL A C 1
ATOM 938 O O . VAL A 1 116 ? -16.912 18.553 -5.997 1.00 26.45 116 VAL A O 1
ATOM 941 N N . HIS A 1 117 ? -18.788 18.153 -7.166 1.00 25.73 117 HIS A N 1
ATOM 942 C CA . HIS A 1 117 ? -19.180 16.948 -6.454 1.00 25.73 117 HIS A CA 1
ATOM 943 C C . HIS A 1 117 ? -18.181 15.847 -6.817 1.00 25.73 117 HIS A C 1
ATOM 945 O O . HIS A 1 117 ? -18.327 15.117 -7.793 1.00 25.73 117 HIS A O 1
ATOM 951 N N . LYS A 1 118 ? -17.102 15.788 -6.039 1.00 29.36 118 LYS A N 1
ATOM 952 C CA . LYS A 1 118 ? -16.037 14.797 -6.120 1.00 29.36 118 LYS A CA 1
ATOM 953 C C . LYS A 1 118 ? -16.687 13.445 -5.808 1.00 29.36 118 LYS A C 1
ATOM 955 O O . LYS A 1 118 ? -17.042 13.206 -4.654 1.00 29.36 118 LYS A O 1
ATOM 960 N N . GLU A 1 119 ? -16.884 12.603 -6.825 1.00 31.52 119 GLU A N 1
ATOM 961 C CA . GLU A 1 119 ? -17.499 11.273 -6.711 1.00 31.52 119 GLU A CA 1
ATOM 962 C C . GLU A 1 119 ? -16.970 10.527 -5.473 1.00 31.52 119 GLU A C 1
ATOM 964 O O . GLU A 1 119 ? -15.762 10.384 -5.256 1.00 31.52 119 GLU A O 1
ATOM 969 N N . ALA A 1 120 ? -17.900 10.115 -4.613 1.00 32.56 120 ALA A N 1
ATOM 970 C CA . ALA A 1 120 ? -17.649 9.484 -3.319 1.00 32.56 120 ALA A CA 1
ATOM 971 C C . ALA A 1 120 ? -17.616 7.942 -3.398 1.00 32.56 120 ALA A C 1
ATOM 973 O O . ALA A 1 120 ? -17.546 7.265 -2.375 1.00 32.56 120 ALA A O 1
ATOM 974 N N . ALA A 1 121 ? -17.632 7.357 -4.599 1.00 31.72 121 ALA A N 1
ATOM 975 C CA . ALA A 1 121 ? -17.571 5.910 -4.784 1.00 31.72 121 ALA A CA 1
ATOM 976 C C . ALA A 1 121 ? -16.124 5.440 -5.058 1.00 31.72 121 ALA A C 1
ATOM 978 O O . ALA A 1 121 ? -15.591 5.623 -6.146 1.00 3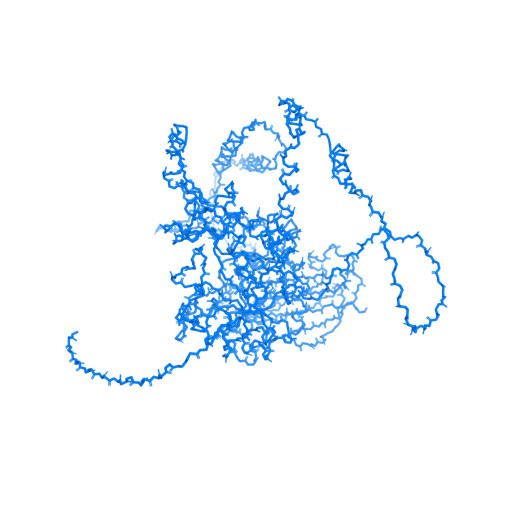1.72 121 ALA A O 1
ATOM 979 N N . SER A 1 122 ? -15.538 4.787 -4.042 1.00 45.88 122 SER A N 1
ATOM 980 C CA . SER A 1 122 ? -14.229 4.095 -3.971 1.00 45.88 122 SER A CA 1
ATOM 981 C C . SER A 1 122 ? -12.981 4.910 -3.564 1.00 45.88 122 SER A C 1
ATOM 983 O O . SER A 1 122 ? -11.926 4.815 -4.189 1.00 45.88 122 SER A O 1
ATOM 985 N N . ARG A 1 123 ? -13.050 5.655 -2.450 1.00 60.22 123 ARG A N 1
ATOM 986 C CA . ARG A 1 123 ? -11.867 6.303 -1.835 1.00 60.22 123 ARG A CA 1
ATOM 987 C C . ARG A 1 123 ? -11.000 5.399 -0.944 1.00 60.22 123 ARG A C 1
ATOM 989 O O . ARG A 1 123 ? -9.978 5.858 -0.467 1.00 60.22 123 ARG A O 1
ATOM 996 N N . ALA A 1 124 ? -11.348 4.129 -0.741 1.00 75.19 124 ALA A N 1
ATOM 997 C CA . ALA A 1 124 ? -10.515 3.188 0.012 1.00 75.19 124 ALA A CA 1
ATOM 998 C C . ALA A 1 124 ? -9.800 2.208 -0.928 1.00 75.19 124 ALA A C 1
ATOM 1000 O O . ALA A 1 124 ? -10.454 1.456 -1.651 1.00 75.19 124 ALA A O 1
ATOM 1001 N N . TYR A 1 125 ? -8.467 2.175 -0.893 1.00 88.06 125 TYR A N 1
ATOM 1002 C CA . TYR A 1 125 ? -7.695 1.132 -1.569 1.00 88.06 125 TYR A CA 1
ATOM 1003 C C . TYR A 1 125 ? -7.785 -0.169 -0.763 1.00 88.06 125 TYR A C 1
ATOM 1005 O O . TYR A 1 125 ? -7.368 -0.179 0.393 1.00 88.06 125 TYR A O 1
ATOM 1013 N N . ARG A 1 126 ? -8.303 -1.265 -1.341 1.00 95.75 126 ARG A N 1
ATOM 1014 C CA . ARG A 1 126 ? -8.370 -2.577 -0.668 1.00 95.75 126 ARG A CA 1
ATOM 1015 C C . ARG A 1 126 ? -7.980 -3.728 -1.579 1.00 95.75 126 ARG A C 1
ATOM 1017 O O . ARG A 1 126 ? -8.334 -3.746 -2.757 1.00 95.75 126 ARG A O 1
ATOM 1024 N N . GLY A 1 127 ? -7.306 -4.736 -1.037 1.00 97.31 127 GLY A N 1
ATOM 1025 C CA . GLY A 1 127 ? -6.915 -5.882 -1.854 1.00 97.31 127 GLY A CA 1
ATOM 1026 C C . GLY A 1 127 ? -6.047 -6.922 -1.167 1.00 97.31 127 GLY A C 1
ATOM 1027 O O . GLY A 1 127 ? -6.191 -7.203 0.020 1.00 97.31 127 GLY A O 1
ATOM 1028 N N . TRP A 1 128 ? -5.149 -7.509 -1.946 1.00 98.62 128 TRP A N 1
ATOM 1029 C CA . TRP A 1 128 ? -4.192 -8.513 -1.508 1.00 98.62 128 TRP A CA 1
ATOM 1030 C C . TRP A 1 128 ? -2.821 -8.269 -2.152 1.00 98.62 128 TRP A C 1
ATOM 1032 O O . TRP A 1 128 ? -2.754 -7.826 -3.301 1.00 98.62 128 TRP A O 1
ATOM 1042 N N . THR A 1 129 ? -1.737 -8.565 -1.433 1.00 98.19 129 THR A N 1
ATOM 1043 C CA . THR A 1 129 ? -0.350 -8.462 -1.920 1.00 98.19 129 THR A CA 1
ATOM 1044 C C . THR A 1 129 ? 0.426 -9.758 -1.690 1.00 98.19 129 THR A C 1
ATOM 1046 O O . THR A 1 129 ? 0.192 -10.465 -0.712 1.00 98.19 129 THR A O 1
ATOM 1049 N N . SER A 1 130 ? 1.375 -10.076 -2.574 1.00 98.50 130 SER A N 1
ATOM 1050 C CA . SER A 1 130 ? 2.123 -11.338 -2.512 1.00 98.50 130 SER A CA 1
ATOM 1051 C C . SER A 1 130 ? 3.326 -11.350 -1.562 1.00 98.50 130 SER A C 1
ATOM 1053 O O . SER A 1 130 ? 3.797 -12.438 -1.220 1.00 98.50 130 SER A O 1
ATOM 1055 N N . TRP A 1 131 ? 3.837 -10.184 -1.140 1.00 98.12 131 TRP A N 1
ATOM 1056 C CA . TRP A 1 131 ? 5.126 -10.081 -0.434 1.00 98.12 131 TRP A CA 1
ATOM 1057 C C . TRP A 1 131 ? 5.193 -10.914 0.840 1.00 98.12 131 TRP A C 1
ATOM 1059 O O . TRP A 1 131 ? 6.160 -11.647 1.044 1.00 98.12 131 TRP A O 1
ATOM 1069 N N . SER A 1 132 ? 4.159 -10.863 1.677 1.00 98.12 132 SER A N 1
ATOM 1070 C CA . SER A 1 132 ? 4.220 -11.490 2.995 1.00 98.12 132 SER A CA 1
ATOM 1071 C C . SER A 1 132 ? 4.364 -13.011 2.889 1.00 98.12 132 SER A C 1
ATOM 1073 O O . SER A 1 132 ? 5.174 -13.608 3.596 1.00 98.12 132 SER A O 1
ATOM 1075 N N . LEU A 1 133 ? 3.725 -13.643 1.896 1.00 98.25 133 LEU A N 1
ATOM 1076 C CA . LEU A 1 133 ? 3.901 -15.073 1.597 1.00 98.25 133 LEU A CA 1
ATOM 1077 C C . LEU A 1 133 ? 5.267 -15.410 0.981 1.00 98.25 133 LEU A C 1
ATOM 1079 O O . LEU A 1 133 ? 5.724 -16.551 1.074 1.00 98.25 133 LEU A O 1
ATOM 1083 N N . GLN A 1 134 ? 5.940 -14.435 0.374 1.00 97.88 134 GLN A N 1
ATOM 1084 C CA . GLN A 1 134 ? 7.316 -14.581 -0.103 1.00 97.88 134 GLN A CA 1
ATOM 1085 C C . GLN A 1 134 ? 8.344 -14.418 1.029 1.00 97.88 134 GLN A C 1
ATOM 1087 O O . GLN A 1 134 ? 9.383 -15.089 1.033 1.00 97.88 134 GLN A O 1
ATOM 1092 N N . ALA A 1 135 ? 8.065 -13.542 1.994 1.00 95.25 135 ALA A N 1
ATOM 1093 C CA . ALA A 1 135 ? 8.910 -13.288 3.157 1.00 95.25 135 ALA A CA 1
ATOM 1094 C C . ALA A 1 135 ? 8.797 -14.396 4.218 1.00 95.25 135 ALA A C 1
ATOM 1096 O O . ALA A 1 135 ? 9.787 -14.703 4.893 1.00 95.25 135 ALA A O 1
ATOM 1097 N N . PHE A 1 136 ? 7.624 -15.023 4.327 1.00 95.25 136 PHE A N 1
ATOM 1098 C CA . PHE A 1 136 ? 7.322 -16.070 5.298 1.00 95.25 136 PHE A CA 1
ATOM 1099 C C . PHE A 1 136 ? 8.198 -17.317 5.110 1.00 95.25 136 PHE A C 1
ATOM 1101 O O . PHE A 1 136 ? 8.367 -17.818 3.995 1.00 95.25 136 PHE A O 1
ATOM 1108 N N . LYS A 1 137 ? 8.778 -17.828 6.204 1.00 93.38 137 LYS A N 1
ATOM 1109 C CA . LYS A 1 137 ? 9.756 -18.937 6.176 1.00 93.38 137 LYS A CA 1
ATOM 1110 C C . LYS A 1 137 ? 9.174 -20.307 6.501 1.00 93.38 137 LYS A C 1
ATOM 1112 O O . LYS A 1 137 ? 9.871 -21.310 6.349 1.00 93.38 137 LYS A O 1
ATOM 1117 N N . LYS A 1 138 ? 7.889 -20.375 6.854 1.00 93.62 138 LYS A N 1
ATOM 1118 C CA . LYS A 1 138 ? 7.207 -21.647 7.096 1.00 93.62 138 LYS A CA 1
ATOM 1119 C C . LYS A 1 138 ? 7.226 -22.528 5.844 1.00 93.62 138 LYS A C 1
ATOM 1121 O O . LYS A 1 138 ? 7.159 -22.047 4.713 1.00 93.62 138 LYS A O 1
ATOM 1126 N N . THR A 1 139 ? 7.275 -23.843 6.046 1.00 92.88 139 THR A N 1
ATOM 1127 C CA . THR A 1 139 ? 7.303 -24.831 4.960 1.00 92.88 139 THR A CA 1
ATOM 1128 C C . THR A 1 139 ? 6.199 -24.589 3.926 1.00 92.88 139 THR A C 1
ATOM 1130 O O . THR A 1 139 ? 5.023 -24.476 4.272 1.00 92.88 139 THR A O 1
ATOM 1133 N N . GLY A 1 140 ? 6.591 -24.553 2.650 1.00 93.75 140 GLY A N 1
ATOM 1134 C CA . GLY A 1 140 ? 5.695 -24.298 1.521 1.00 93.75 140 GLY A CA 1
ATOM 1135 C C . GLY A 1 140 ? 5.611 -22.833 1.087 1.00 93.75 140 GLY A C 1
ATOM 1136 O O . GLY A 1 140 ? 4.938 -22.569 0.098 1.00 93.75 140 GLY A O 1
ATOM 1137 N N . TYR A 1 141 ? 6.297 -21.915 1.774 1.00 96.88 141 TYR A N 1
ATOM 1138 C CA . TYR A 1 141 ? 6.397 -20.487 1.447 1.00 96.88 141 TYR A CA 1
ATOM 1139 C C . TYR A 1 141 ? 7.849 -20.073 1.151 1.00 96.88 141 TYR A C 1
ATOM 1141 O O . TYR A 1 141 ? 8.768 -20.892 1.235 1.00 96.88 141 TYR A O 1
ATOM 1149 N N . GLY A 1 142 ? 8.056 -18.813 0.759 1.00 94.88 142 GLY A N 1
ATOM 1150 C CA . GLY A 1 142 ? 9.372 -18.252 0.445 1.00 94.88 142 GLY A CA 1
ATOM 1151 C C . GLY A 1 142 ? 9.394 -17.479 -0.873 1.00 94.88 142 GLY A C 1
ATOM 1152 O O . GLY A 1 142 ? 8.397 -17.412 -1.580 1.00 94.88 142 GLY A O 1
ATOM 1153 N N . PHE A 1 143 ? 10.549 -16.917 -1.243 1.00 93.62 143 PHE A N 1
ATOM 1154 C CA . PHE A 1 143 ? 10.659 -15.984 -2.377 1.00 93.62 143 PHE A CA 1
ATOM 1155 C C . PHE A 1 143 ? 10.042 -16.510 -3.688 1.00 93.62 143 PHE A C 1
ATOM 1157 O O . PHE A 1 143 ? 9.342 -15.783 -4.385 1.00 93.62 143 PHE A O 1
ATOM 1164 N N . TYR A 1 144 ? 10.229 -17.801 -3.984 1.00 93.25 144 TYR A N 1
ATOM 1165 C CA . TYR A 1 144 ? 9.691 -18.456 -5.183 1.00 93.25 144 TYR A CA 1
ATOM 1166 C C . TYR A 1 144 ? 8.235 -18.928 -5.057 1.00 93.25 144 TYR A C 1
ATOM 1168 O O . TYR A 1 144 ? 7.723 -19.583 -5.962 1.00 93.25 144 TYR A O 1
ATOM 1176 N N . TRP A 1 145 ? 7.548 -18.604 -3.960 1.00 97.25 145 TRP A N 1
ATOM 1177 C CA . TRP A 1 145 ? 6.119 -18.868 -3.802 1.00 97.25 145 TRP A CA 1
ATOM 1178 C C . TRP A 1 145 ? 5.288 -18.117 -4.849 1.00 97.25 145 TRP A C 1
ATOM 1180 O O . TRP A 1 145 ? 4.234 -18.599 -5.254 1.00 97.25 145 TRP A O 1
ATOM 1190 N N . LEU A 1 146 ? 5.760 -16.966 -5.333 1.00 98.12 146 LEU A N 1
ATOM 1191 C CA . LEU A 1 146 ? 5.067 -16.174 -6.344 1.00 98.12 146 LEU A CA 1
ATOM 1192 C C . LEU A 1 146 ? 5.016 -16.905 -7.698 1.00 98.12 146 LEU A C 1
ATOM 1194 O O . LEU A 1 146 ? 5.967 -16.849 -8.478 1.00 98.12 146 LEU A O 1
ATOM 1198 N N . THR A 1 147 ? 3.887 -17.566 -7.966 1.00 98.56 147 THR A N 1
ATOM 1199 C CA . THR A 1 147 ? 3.566 -18.265 -9.220 1.00 98.56 147 THR A CA 1
ATOM 1200 C C . THR A 1 147 ? 2.143 -17.944 -9.666 1.00 98.56 147 THR A C 1
ATOM 1202 O O . THR A 1 147 ? 1.286 -17.592 -8.849 1.00 98.56 147 THR A O 1
ATOM 1205 N N . GLU A 1 148 ? 1.851 -18.129 -10.951 1.00 98.62 148 GLU A N 1
ATOM 1206 C CA . GLU A 1 148 ? 0.522 -17.885 -11.517 1.00 98.62 148 GLU A CA 1
ATOM 1207 C C . GLU A 1 148 ? -0.578 -18.698 -10.824 1.00 98.62 148 GLU A C 1
ATOM 1209 O O . GLU A 1 148 ? -1.639 -18.164 -10.501 1.00 98.62 148 GLU A O 1
ATOM 1214 N N . GLN A 1 149 ? -0.323 -19.979 -10.538 1.00 98.62 149 GLN A N 1
ATOM 1215 C CA . GLN A 1 149 ? -1.286 -20.844 -9.856 1.00 98.62 149 GLN A CA 1
ATOM 1216 C C . GLN A 1 149 ? -1.622 -20.317 -8.457 1.00 98.62 149 GLN A C 1
ATOM 1218 O O . GLN A 1 149 ? -2.795 -20.296 -8.066 1.00 98.62 149 GLN A O 1
ATOM 1223 N N . HIS A 1 150 ? -0.610 -19.895 -7.701 1.00 98.69 150 HIS A N 1
ATOM 1224 C CA . HIS A 1 150 ? -0.806 -19.359 -6.361 1.00 98.69 150 HIS A CA 1
ATOM 1225 C C . HIS A 1 150 ? -1.572 -18.036 -6.400 1.00 98.69 150 HIS A C 1
ATOM 1227 O O . HIS A 1 150 ? -2.594 -17.917 -5.725 1.00 98.69 150 HIS A O 1
ATOM 1233 N N . VAL A 1 151 ? -1.175 -17.097 -7.265 1.00 98.81 151 VAL A N 1
ATOM 1234 C CA . VAL A 1 151 ? -1.873 -15.812 -7.450 1.00 98.81 151 VAL A CA 1
ATOM 1235 C C . VAL A 1 151 ? -3.335 -16.032 -7.838 1.00 98.81 151 VAL A C 1
ATOM 1237 O O . VAL A 1 151 ? -4.234 -15.484 -7.202 1.00 98.81 151 VAL A O 1
ATOM 1240 N N . LYS A 1 152 ? -3.610 -16.893 -8.827 1.00 98.81 152 LYS A N 1
ATOM 1241 C CA . LYS A 1 152 ? -4.984 -17.215 -9.245 1.00 98.81 152 LYS A CA 1
ATOM 1242 C C . LYS A 1 152 ? -5.802 -17.865 -8.130 1.00 98.81 152 LYS A C 1
ATOM 1244 O O . LYS A 1 152 ? -7.021 -17.707 -8.108 1.00 98.81 152 LYS A O 1
ATOM 1249 N N . SER A 1 153 ? -5.168 -18.597 -7.215 1.00 98.81 153 SER A N 1
ATOM 1250 C CA . SER A 1 153 ? -5.849 -19.203 -6.066 1.00 98.81 153 SER A CA 1
ATOM 1251 C C . SER A 1 153 ? -6.265 -18.149 -5.039 1.00 98.81 153 SER A C 1
ATOM 1253 O O . SER A 1 153 ? -7.422 -18.149 -4.622 1.00 98.81 153 SER A O 1
ATOM 1255 N N . GLN A 1 154 ? -5.382 -17.197 -4.719 1.00 98.81 154 GLN A N 1
ATOM 1256 C CA . GLN A 1 154 ? -5.716 -16.063 -3.845 1.00 98.81 154 GLN A CA 1
ATOM 1257 C C . GLN A 1 154 ? -6.795 -15.176 -4.476 1.00 98.81 154 GLN A C 1
ATOM 1259 O O . GLN A 1 154 ? -7.802 -14.871 -3.842 1.00 98.81 154 GLN A O 1
ATOM 1264 N N . ALA A 1 155 ? -6.652 -14.856 -5.765 1.00 98.81 155 ALA A N 1
ATOM 1265 C CA . ALA A 1 155 ? -7.611 -14.047 -6.511 1.00 98.81 155 ALA A CA 1
ATOM 1266 C C . ALA A 1 155 ? -9.018 -14.669 -6.559 1.00 98.81 155 ALA A C 1
ATOM 1268 O O . ALA A 1 155 ? -10.010 -13.949 -6.500 1.00 98.81 155 ALA A O 1
ATOM 1269 N N . LYS A 1 156 ? -9.145 -16.003 -6.626 1.00 98.88 156 LYS A N 1
ATOM 1270 C CA . LYS A 1 156 ? -10.458 -16.670 -6.539 1.00 98.88 156 LYS A CA 1
ATOM 1271 C C . LYS A 1 156 ? -11.129 -16.430 -5.189 1.00 98.88 156 LYS A C 1
ATOM 1273 O O . LYS A 1 156 ? -12.319 -16.137 -5.165 1.00 98.88 156 LYS A O 1
ATOM 1278 N N . VAL A 1 157 ? -10.386 -16.551 -4.087 1.00 98.81 157 VAL A N 1
ATOM 1279 C CA . VAL A 1 157 ? -10.925 -16.284 -2.744 1.00 98.81 157 VAL A CA 1
ATOM 1280 C C . VAL A 1 157 ? -11.300 -14.810 -2.609 1.00 98.81 157 VAL A C 1
ATOM 1282 O O . VAL A 1 157 ? -12.406 -14.504 -2.170 1.00 98.81 157 VAL A O 1
ATOM 1285 N N . LEU A 1 158 ? -10.426 -13.906 -3.062 1.00 98.62 158 LEU A N 1
ATOM 1286 C CA . LEU A 1 158 ? -10.671 -12.466 -3.042 1.00 98.62 158 LEU A CA 1
ATOM 1287 C C . LEU A 1 158 ? -11.965 -12.111 -3.795 1.00 98.62 158 LEU A C 1
ATOM 1289 O O . LEU A 1 158 ? -12.854 -11.481 -3.228 1.00 98.62 158 LEU A O 1
ATOM 1293 N N . ALA A 1 159 ? -12.120 -12.603 -5.028 1.00 98.62 159 ALA A N 1
ATOM 1294 C CA . ALA A 1 159 ? -13.307 -12.371 -5.849 1.00 98.62 159 ALA A CA 1
ATOM 1295 C C . ALA A 1 159 ? -14.593 -12.942 -5.228 1.00 98.62 159 ALA A C 1
ATOM 1297 O O . ALA A 1 159 ? -15.632 -12.289 -5.236 1.00 98.62 159 ALA A O 1
ATOM 1298 N N . ASN A 1 160 ? -14.532 -14.162 -4.688 1.00 98.50 160 ASN A N 1
ATOM 1299 C CA . ASN A 1 160 ? -15.720 -14.863 -4.200 1.00 98.50 160 ASN A CA 1
ATOM 1300 C C . ASN A 1 160 ? -16.193 -14.362 -2.829 1.00 98.50 160 ASN A C 1
ATOM 1302 O O . ASN A 1 160 ? -17.391 -14.383 -2.547 1.00 98.50 160 ASN A O 1
ATOM 1306 N N . GLU A 1 161 ? -15.266 -13.962 -1.958 1.00 98.31 161 GLU A N 1
ATOM 1307 C CA . GLU A 1 161 ? -15.569 -13.698 -0.548 1.00 98.31 161 GLU A CA 1
ATOM 1308 C C . GLU A 1 161 ? -15.387 -12.226 -0.158 1.00 98.31 161 GLU A C 1
ATOM 1310 O O . GLU A 1 161 ? -16.191 -11.704 0.619 1.00 98.31 161 GLU A O 1
ATOM 1315 N N . PHE A 1 162 ? -14.377 -11.546 -0.710 1.00 98.19 162 PHE A N 1
ATOM 1316 C CA . PHE A 1 162 ? -13.962 -10.207 -0.277 1.00 98.19 162 PHE A CA 1
ATOM 1317 C C . PHE A 1 162 ? -14.430 -9.077 -1.207 1.00 98.19 162 PHE A C 1
ATOM 1319 O O . PHE A 1 162 ? -14.602 -7.949 -0.747 1.00 98.19 162 PHE A O 1
ATOM 1326 N N . LEU A 1 163 ? -14.686 -9.355 -2.489 1.00 97.00 163 LEU A N 1
ATOM 1327 C CA . LEU A 1 163 ? -15.019 -8.331 -3.490 1.00 97.00 163 LEU A CA 1
ATOM 1328 C C . LEU A 1 163 ? -16.231 -7.473 -3.102 1.00 97.00 163 LEU A C 1
ATOM 1330 O O . LEU A 1 163 ? -16.213 -6.258 -3.277 1.00 97.00 163 LEU A O 1
ATOM 1334 N N . LYS A 1 164 ? -17.259 -8.077 -2.490 1.00 95.94 164 LYS A N 1
ATOM 1335 C CA . LYS A 1 164 ? -18.454 -7.363 -1.994 1.00 95.94 164 LYS A CA 1
ATOM 1336 C C . LYS A 1 164 ? -18.160 -6.339 -0.888 1.00 95.94 164 LYS A C 1
ATOM 1338 O O . LYS A 1 164 ? -19.005 -5.502 -0.597 1.00 95.94 164 LYS A O 1
ATOM 1343 N N . PHE A 1 165 ? -16.981 -6.419 -0.275 1.00 96.12 165 PHE A N 1
ATOM 1344 C CA . PHE A 1 165 ? -16.480 -5.481 0.728 1.00 96.12 165 PHE A CA 1
ATOM 1345 C C . PHE A 1 165 ? -15.465 -4.481 0.140 1.00 96.12 165 PHE A C 1
ATOM 1347 O O . PHE A 1 165 ? -14.807 -3.752 0.882 1.00 96.12 165 PHE A O 1
ATOM 1354 N N . GLY A 1 166 ? -15.325 -4.436 -1.189 1.00 94.88 166 GLY A N 1
ATOM 1355 C CA . GLY A 1 166 ? -14.473 -3.487 -1.907 1.00 94.88 166 GLY A CA 1
ATOM 1356 C C . GLY A 1 166 ? -13.035 -3.950 -2.142 1.00 94.88 166 GLY A C 1
ATOM 1357 O O . GLY A 1 166 ? -12.233 -3.162 -2.627 1.00 94.88 166 GLY A O 1
ATOM 1358 N N . TYR A 1 167 ? -12.687 -5.200 -1.820 1.00 97.44 167 TYR A N 1
ATOM 1359 C CA . TYR A 1 167 ? -11.362 -5.747 -2.120 1.00 97.44 167 TYR A CA 1
ATOM 1360 C C . TYR A 1 167 ? -11.265 -6.138 -3.593 1.00 97.44 167 TYR A C 1
ATOM 1362 O O . TYR A 1 167 ? -11.675 -7.234 -3.980 1.00 97.44 167 TYR A O 1
ATOM 1370 N N . ASP A 1 168 ? -10.712 -5.245 -4.406 1.00 96.00 168 ASP A N 1
ATOM 1371 C CA . ASP A 1 168 ? -10.637 -5.417 -5.856 1.00 96.00 168 ASP A CA 1
ATOM 1372 C C . ASP A 1 168 ? -9.204 -5.432 -6.406 1.00 96.00 168 ASP A C 1
ATOM 1374 O O . ASP A 1 168 ? -9.020 -5.604 -7.609 1.00 96.00 168 ASP A O 1
ATOM 1378 N N . ARG A 1 169 ? -8.174 -5.303 -5.559 1.00 95.94 169 ARG A N 1
ATOM 1379 C CA . ARG A 1 169 ? -6.766 -5.250 -5.993 1.00 95.94 169 ARG A CA 1
ATOM 1380 C C . ARG A 1 169 ? -6.003 -6.540 -5.706 1.00 95.94 169 ARG A C 1
ATOM 1382 O O . ARG A 1 169 ? -6.077 -7.089 -4.610 1.00 95.94 169 ARG A O 1
ATOM 1389 N N . VAL A 1 170 ? -5.202 -6.978 -6.673 1.00 98.44 170 VAL A N 1
ATOM 1390 C CA . VAL A 1 170 ? -4.215 -8.059 -6.542 1.00 98.44 170 VAL A CA 1
ATOM 1391 C C . VAL A 1 170 ? -2.856 -7.502 -6.948 1.00 98.44 170 VAL A C 1
ATOM 1393 O O . VAL A 1 170 ? -2.612 -7.263 -8.130 1.00 98.44 170 VAL A O 1
ATOM 1396 N N . ASN A 1 171 ? -1.980 -7.279 -5.973 1.00 98.06 171 ASN A N 1
ATOM 1397 C CA . ASN A 1 171 ? -0.636 -6.758 -6.188 1.00 98.06 171 ASN A CA 1
ATOM 1398 C C . ASN A 1 171 ? 0.391 -7.895 -6.250 1.00 98.06 171 ASN A C 1
ATOM 1400 O O . ASN A 1 171 ? 0.494 -8.692 -5.314 1.00 98.06 171 ASN A O 1
ATOM 1404 N N . LEU A 1 172 ? 1.167 -7.948 -7.334 1.00 98.69 172 LEU A N 1
ATOM 1405 C CA . LEU A 1 172 ? 2.372 -8.770 -7.387 1.00 98.69 172 LEU A CA 1
ATOM 1406 C C . LEU A 1 172 ? 3.542 -7.930 -6.892 1.00 98.69 172 LEU A C 1
ATOM 1408 O O . LEU A 1 172 ? 3.979 -6.988 -7.561 1.00 98.69 172 LEU A O 1
ATOM 1412 N N . ASP A 1 173 ? 4.027 -8.272 -5.706 1.00 97.56 173 ASP A N 1
ATOM 1413 C CA . ASP A 1 173 ? 5.175 -7.604 -5.114 1.00 97.56 173 ASP A CA 1
ATOM 1414 C C . ASP A 1 173 ? 6.493 -8.070 -5.768 1.00 97.56 173 ASP A C 1
ATOM 1416 O O . ASP A 1 173 ? 6.488 -8.734 -6.810 1.00 97.56 173 ASP A O 1
ATOM 1420 N N . SER A 1 174 ? 7.632 -7.684 -5.191 1.00 95.25 174 SER A N 1
ATOM 1421 C CA . SER A 1 174 ? 8.968 -7.913 -5.740 1.00 95.25 174 SER A CA 1
ATOM 1422 C C . SER A 1 174 ? 9.179 -9.330 -6.275 1.00 95.25 174 SER A C 1
ATOM 1424 O O . SER A 1 174 ? 8.805 -10.327 -5.653 1.00 95.25 174 SER A O 1
ATOM 1426 N N . GLY A 1 175 ? 9.830 -9.415 -7.435 1.00 94.69 175 GLY A N 1
ATOM 1427 C CA . GLY A 1 175 ? 10.181 -10.676 -8.062 1.00 94.69 175 GLY A CA 1
ATOM 1428 C C . GLY A 1 175 ? 9.104 -11.227 -8.984 1.00 94.69 175 GLY A C 1
ATOM 1429 O O . GLY A 1 175 ? 9.082 -12.430 -9.169 1.00 94.69 175 GLY A O 1
ATOM 1430 N N . TRP A 1 176 ? 8.222 -10.430 -9.586 1.00 97.69 176 TRP A N 1
ATOM 1431 C CA . TRP A 1 176 ? 7.376 -10.886 -10.705 1.00 97.69 176 TRP A CA 1
ATOM 1432 C C . TRP A 1 176 ? 8.122 -10.861 -12.053 1.00 97.69 176 TRP A C 1
ATOM 1434 O O . TRP A 1 176 ? 7.682 -11.488 -13.015 1.00 97.69 176 TRP A O 1
ATOM 1444 N N . GLN A 1 177 ? 9.248 -10.149 -12.116 1.00 97.19 177 GLN A N 1
ATOM 1445 C CA . GLN A 1 177 ? 10.007 -9.890 -13.334 1.00 97.19 177 GLN A CA 1
ATOM 1446 C C . GLN A 1 177 ? 10.749 -11.122 -13.872 1.00 97.19 177 GLN A C 1
ATOM 1448 O O . GLN A 1 177 ? 11.351 -11.884 -13.116 1.00 97.19 177 GLN A O 1
ATOM 1453 N N . ASP A 1 178 ? 10.779 -11.254 -15.197 1.00 97.44 178 ASP A N 1
ATOM 1454 C CA . ASP A 1 178 ? 11.585 -12.222 -15.936 1.00 97.44 178 ASP A CA 1
ATOM 1455 C C . ASP A 1 178 ? 13.077 -11.845 -15.937 1.00 97.44 178 ASP A C 1
ATOM 1457 O O . ASP A 1 178 ? 13.473 -10.681 -15.780 1.00 97.44 178 ASP A O 1
ATOM 1461 N N . GLN A 1 179 ? 13.929 -12.845 -16.171 1.00 94.38 179 GLN A N 1
ATOM 1462 C CA . GLN A 1 179 ? 15.363 -12.639 -16.387 1.00 94.38 179 GLN A CA 1
ATOM 1463 C C . GLN A 1 179 ? 15.668 -11.901 -17.699 1.00 94.38 179 GLN A C 1
ATOM 1465 O O . GLN A 1 179 ? 16.722 -11.271 -17.814 1.00 94.38 179 GLN A O 1
ATOM 1470 N N . SER A 1 180 ? 14.741 -11.922 -18.652 1.00 95.50 180 SER A N 1
ATOM 1471 C CA . SER A 1 180 ? 14.807 -11.205 -19.920 1.00 95.50 180 SER A CA 1
ATOM 1472 C C . SER A 1 180 ? 13.971 -9.927 -19.870 1.00 95.50 180 SER A C 1
ATOM 1474 O O . SER A 1 180 ? 12.915 -9.871 -19.242 1.00 95.50 180 SER A O 1
ATOM 1476 N N . LEU A 1 181 ? 14.434 -8.905 -20.580 1.00 98.12 181 LEU A N 1
ATOM 1477 C CA . LEU A 1 181 ? 13.641 -7.720 -20.901 1.00 98.12 181 LEU A CA 1
ATOM 1478 C C . LEU A 1 181 ? 12.956 -7.922 -22.260 1.00 98.12 181 LEU A C 1
ATOM 1480 O O . LEU A 1 181 ? 13.307 -8.848 -22.998 1.00 98.12 181 LEU A O 1
ATOM 1484 N N . ASP A 1 182 ? 11.979 -7.080 -22.589 1.00 98.12 182 ASP A N 1
ATOM 1485 C CA . ASP A 1 182 ? 11.536 -6.970 -23.981 1.00 98.12 182 ASP A CA 1
ATOM 1486 C C . ASP A 1 182 ? 12.585 -6.255 -24.849 1.00 98.12 182 ASP A C 1
ATOM 1488 O O . ASP A 1 182 ? 13.619 -5.782 -24.365 1.00 98.12 182 ASP A O 1
ATOM 1492 N N . GLU A 1 183 ? 12.325 -6.180 -26.151 1.00 98.31 183 GLU A N 1
ATOM 1493 C CA . GLU A 1 183 ? 13.214 -5.567 -27.137 1.00 98.31 183 GLU A CA 1
ATOM 1494 C C . GLU A 1 183 ? 13.459 -4.062 -26.919 1.00 98.31 183 GLU A C 1
ATOM 1496 O O . GLU A 1 183 ? 14.360 -3.504 -27.544 1.00 98.31 183 GLU A O 1
ATOM 1501 N N . PHE A 1 184 ? 12.702 -3.420 -26.020 1.00 98.44 184 PHE A N 1
ATOM 1502 C CA . PHE A 1 184 ? 12.840 -2.010 -25.649 1.00 98.44 184 PHE A CA 1
ATOM 1503 C C . PHE A 1 184 ? 13.401 -1.813 -24.233 1.00 98.44 184 PHE A C 1
ATOM 1505 O O . PHE A 1 184 ? 13.329 -0.722 -23.663 1.00 98.44 184 PHE A O 1
ATOM 1512 N N . GLY A 1 185 ? 13.938 -2.878 -23.629 1.00 97.56 185 GLY A N 1
ATOM 1513 C CA . GLY A 1 185 ? 14.534 -2.828 -22.299 1.00 97.56 185 GLY A CA 1
ATOM 1514 C C . GLY A 1 185 ? 13.521 -2.711 -21.155 1.00 97.56 185 GLY A C 1
ATOM 1515 O O . GLY A 1 185 ? 13.907 -2.304 -20.059 1.00 97.56 185 GLY A O 1
ATOM 1516 N N . ARG A 1 186 ? 12.246 -3.063 -21.367 1.00 98.38 186 ARG A N 1
ATOM 1517 C CA . ARG A 1 186 ? 11.203 -3.025 -20.328 1.00 98.38 186 ARG A CA 1
ATOM 1518 C C . ARG A 1 186 ? 11.027 -4.390 -19.666 1.00 98.38 186 ARG A C 1
ATOM 1520 O O . ARG A 1 186 ? 11.151 -5.439 -20.302 1.00 98.38 186 ARG A O 1
ATOM 1527 N N . GLN A 1 187 ? 10.727 -4.380 -18.370 1.00 97.69 187 GLN A N 1
ATOM 1528 C CA . GLN A 1 187 ? 10.558 -5.596 -17.570 1.00 97.69 187 GLN A CA 1
ATOM 1529 C C . GLN A 1 187 ? 9.350 -6.410 -18.041 1.00 97.69 187 GLN A C 1
ATOM 1531 O O . GLN A 1 187 ? 8.298 -5.844 -18.303 1.00 97.69 187 GLN A O 1
ATOM 1536 N N . GLN A 1 188 ? 9.495 -7.734 -18.131 1.00 98.12 188 GLN A N 1
ATOM 1537 C CA . GLN A 1 188 ? 8.426 -8.665 -18.515 1.00 98.12 188 GLN A CA 1
ATOM 1538 C C . GLN A 1 188 ? 8.043 -9.570 -17.344 1.00 98.12 188 GLN A C 1
ATOM 1540 O O . GLN A 1 188 ? 8.824 -9.719 -16.411 1.00 98.12 188 GLN A O 1
ATOM 1545 N N . LEU A 1 189 ? 6.860 -10.186 -17.393 1.00 98.25 189 LEU A N 1
ATOM 1546 C CA . LEU A 1 189 ? 6.444 -11.196 -16.413 1.00 98.25 189 LEU A CA 1
ATOM 1547 C C . LEU A 1 189 ? 7.278 -12.476 -16.564 1.00 98.25 189 LEU A C 1
ATOM 1549 O O . LEU A 1 189 ? 7.488 -12.935 -17.687 1.00 98.25 189 LEU A O 1
ATOM 1553 N N . ASP A 1 190 ? 7.722 -13.052 -15.443 1.00 98.44 190 ASP A N 1
ATOM 1554 C CA . ASP A 1 190 ? 8.513 -14.287 -15.406 1.00 98.44 190 ASP A CA 1
ATOM 1555 C C . ASP A 1 190 ? 7.791 -15.443 -16.110 1.00 98.44 190 ASP A C 1
ATOM 1557 O O . ASP A 1 190 ? 6.768 -15.944 -15.642 1.00 98.44 190 ASP A O 1
ATOM 1561 N N . ARG A 1 191 ? 8.354 -15.897 -17.230 1.00 97.69 191 ARG A N 1
ATOM 1562 C CA . ARG A 1 191 ? 7.735 -16.882 -18.128 1.00 97.69 191 ARG A CA 1
ATOM 1563 C C . ARG A 1 191 ? 7.727 -18.295 -17.552 1.00 97.69 191 ARG A C 1
ATOM 1565 O O . ARG A 1 191 ? 6.958 -19.134 -18.009 1.00 97.69 191 ARG A O 1
ATOM 1572 N N . ILE A 1 192 ? 8.593 -18.582 -16.581 1.00 97.56 192 ILE A N 1
ATOM 1573 C CA . ILE A 1 192 ? 8.672 -19.896 -15.936 1.00 97.56 192 ILE A CA 1
ATOM 1574 C C . ILE A 1 192 ? 7.600 -19.996 -14.849 1.00 97.56 192 ILE A C 1
ATOM 1576 O O . ILE A 1 192 ? 6.921 -21.014 -14.736 1.00 97.56 192 ILE A O 1
ATOM 1580 N N . ARG A 1 193 ? 7.426 -18.939 -14.050 1.00 97.69 193 ARG A N 1
ATOM 1581 C CA . ARG A 1 193 ? 6.449 -18.896 -12.950 1.00 97.69 193 ARG A CA 1
ATOM 1582 C C . ARG A 1 193 ? 5.049 -18.485 -13.403 1.00 97.69 193 ARG A C 1
ATOM 1584 O O . ARG A 1 193 ? 4.082 -18.810 -12.709 1.00 97.69 193 ARG A O 1
ATOM 1591 N N . PHE A 1 194 ? 4.947 -17.825 -14.556 1.00 98.50 194 PHE A N 1
ATOM 1592 C CA . PHE A 1 194 ? 3.705 -17.424 -15.214 1.00 98.50 194 PHE A CA 1
ATOM 1593 C C . PHE A 1 194 ? 3.676 -17.895 -16.676 1.00 98.50 194 PHE A C 1
ATOM 1595 O O . PHE A 1 194 ? 3.788 -17.082 -17.597 1.00 98.50 194 PHE A O 1
ATOM 1602 N N . PRO A 1 195 ? 3.532 -19.213 -16.911 1.00 97.94 195 PRO A N 1
ATOM 1603 C CA . PRO A 1 195 ? 3.626 -19.801 -18.246 1.00 97.94 195 PRO A CA 1
ATOM 1604 C C . PRO A 1 195 ? 2.560 -19.305 -19.232 1.00 97.94 195 PRO A C 1
ATOM 1606 O O . PRO A 1 195 ? 2.809 -19.346 -20.435 1.00 97.94 195 PRO A O 1
ATOM 1609 N N . ASN A 1 196 ? 1.401 -18.819 -18.764 1.00 98.25 196 ASN A N 1
ATOM 1610 C CA . ASN A 1 196 ? 0.368 -18.261 -19.651 1.00 98.25 196 ASN A CA 1
ATOM 1611 C C . ASN A 1 196 ? 0.558 -16.760 -19.942 1.00 98.25 196 ASN A C 1
ATOM 1613 O O . ASN A 1 196 ? -0.149 -16.193 -20.773 1.00 98.25 196 ASN A O 1
ATOM 1617 N N . GLY A 1 197 ? 1.533 -16.117 -19.293 1.00 97.75 197 GLY A N 1
ATOM 1618 C CA . GLY A 1 197 ? 1.890 -14.725 -19.533 1.00 97.75 197 GLY A CA 1
ATOM 1619 C C . GLY A 1 197 ? 0.924 -13.694 -18.940 1.00 97.75 197 GLY A C 1
ATOM 1620 O O . GLY A 1 197 ? -0.067 -14.000 -18.275 1.00 97.75 197 GLY A O 1
ATOM 1621 N N . MET A 1 198 ? 1.260 -12.423 -19.168 1.00 98.06 198 MET A N 1
ATOM 1622 C CA . MET A 1 198 ? 0.581 -11.283 -18.547 1.00 98.06 198 MET A CA 1
ATOM 1623 C C . MET A 1 198 ? -0.857 -11.089 -19.041 1.00 98.06 198 MET A C 1
ATOM 1625 O O . MET A 1 198 ? -1.734 -10.745 -18.252 1.00 98.06 198 MET A O 1
ATOM 1629 N N . GLU A 1 199 ? -1.116 -11.324 -20.328 1.00 96.56 199 GLU A N 1
ATOM 1630 C CA . GLU A 1 199 ? -2.454 -11.161 -20.906 1.00 96.56 199 GLU A CA 1
ATOM 1631 C C . GLU A 1 199 ? -3.465 -12.126 -20.276 1.00 96.56 199 GLU A C 1
ATOM 1633 O O . GLU A 1 199 ? -4.570 -11.714 -19.917 1.00 96.56 199 GLU A O 1
ATOM 1638 N N . ASP A 1 200 ? -3.077 -13.387 -20.072 1.00 98.50 200 ASP A N 1
ATOM 1639 C CA . ASP A 1 200 ? -3.932 -14.382 -19.430 1.00 98.50 200 ASP A CA 1
ATOM 1640 C C . ASP A 1 200 ? -4.172 -14.055 -17.950 1.00 98.50 200 ASP A C 1
ATOM 1642 O O . ASP A 1 200 ? -5.317 -14.088 -17.492 1.00 98.50 200 ASP A O 1
ATOM 1646 N N . LEU A 1 201 ? -3.133 -13.661 -17.203 1.00 98.62 201 LEU A N 1
ATOM 1647 C CA . LEU A 1 201 ? -3.297 -13.247 -15.808 1.00 98.62 201 LEU A CA 1
ATOM 1648 C C . LEU A 1 201 ? -4.218 -12.024 -15.690 1.00 98.62 201 LEU A C 1
ATOM 1650 O O . LEU A 1 201 ? -5.164 -12.035 -14.898 1.00 98.62 201 LEU A O 1
ATOM 1654 N N . SER A 1 202 ? -3.972 -10.989 -16.492 1.00 97.31 202 SER A N 1
ATOM 1655 C CA . SER A 1 202 ? -4.775 -9.766 -16.506 1.00 97.31 202 SER A CA 1
ATOM 1656 C C . SER A 1 202 ? -6.228 -10.050 -16.891 1.00 97.31 202 SER A C 1
ATOM 1658 O O . SER A 1 202 ? -7.160 -9.605 -16.211 1.00 97.31 202 SER A O 1
ATOM 1660 N N . SER A 1 203 ? -6.444 -10.886 -17.910 1.00 97.62 203 SER A N 1
ATOM 1661 C CA . SER A 1 203 ? -7.776 -11.341 -18.313 1.00 97.62 203 SER A CA 1
ATOM 1662 C C . SER A 1 203 ? -8.455 -12.133 -17.198 1.00 97.62 203 SER A C 1
ATOM 1664 O O . SER A 1 203 ? -9.627 -11.903 -16.901 1.00 97.62 203 SER A O 1
ATOM 1666 N N . PHE A 1 204 ? -7.741 -13.043 -16.537 1.00 98.69 204 PHE A N 1
ATOM 1667 C CA . PHE A 1 204 ? -8.274 -13.849 -15.442 1.00 98.69 204 PHE A CA 1
ATOM 1668 C C . PHE A 1 204 ? -8.778 -12.991 -14.274 1.00 98.69 204 PHE A C 1
ATOM 1670 O O . PHE A 1 204 ? -9.834 -13.302 -13.707 1.00 98.69 204 PHE A O 1
ATOM 1677 N N . LEU A 1 205 ? -8.032 -11.940 -13.917 1.00 98.44 205 LEU A N 1
ATOM 1678 C CA . LEU A 1 205 ? -8.403 -10.982 -12.873 1.00 98.44 205 LEU A CA 1
ATOM 1679 C C . LEU A 1 205 ? -9.585 -10.112 -13.315 1.00 98.44 205 LEU A C 1
ATOM 1681 O O . LEU A 1 205 ? -10.582 -10.025 -12.597 1.00 98.44 205 LEU A O 1
ATOM 1685 N N . THR A 1 206 ? -9.529 -9.564 -14.530 1.00 96.38 206 THR A N 1
ATOM 1686 C CA . THR A 1 206 ? -10.564 -8.671 -15.074 1.00 96.38 206 THR A CA 1
ATOM 1687 C C . THR A 1 206 ? -11.932 -9.357 -15.149 1.00 96.38 206 THR A C 1
ATOM 1689 O O . THR A 1 206 ? -12.927 -8.791 -14.703 1.00 96.38 206 THR A O 1
ATOM 1692 N N . HIS A 1 207 ? -11.999 -10.617 -15.601 1.00 97.50 207 HIS A N 1
ATOM 1693 C CA . HIS A 1 207 ? -13.249 -11.401 -15.627 1.00 97.50 207 HIS A CA 1
ATOM 1694 C C . HIS A 1 207 ? -13.860 -11.651 -14.236 1.00 97.50 207 HIS A C 1
ATOM 1696 O O . HIS A 1 207 ? -14.986 -12.136 -14.136 1.00 97.50 207 HIS A O 1
ATOM 1702 N N . ARG A 1 208 ? -13.123 -11.356 -13.160 1.00 97.94 208 ARG A N 1
ATOM 1703 C CA . ARG A 1 208 ? -13.559 -11.480 -11.763 1.00 97.94 208 ARG A CA 1
ATOM 1704 C C . ARG A 1 208 ? -13.768 -10.131 -11.080 1.00 97.94 208 ARG A C 1
ATOM 1706 O O . ARG A 1 208 ? -13.953 -10.104 -9.870 1.00 97.94 208 ARG A O 1
ATOM 1713 N N . GLY A 1 209 ? -13.720 -9.030 -11.830 1.00 96.19 209 GLY A N 1
ATOM 1714 C CA . GLY A 1 209 ? -13.808 -7.682 -11.269 1.00 96.19 209 GLY A CA 1
ATOM 1715 C C . GLY A 1 209 ? -12.585 -7.284 -10.439 1.00 96.19 209 GLY A C 1
ATOM 1716 O O . GLY A 1 209 ? -12.682 -6.361 -9.640 1.00 96.19 209 GLY A O 1
ATOM 1717 N N . LEU A 1 210 ? -11.454 -7.977 -10.609 1.00 97.38 210 LEU A N 1
ATOM 1718 C CA . LEU A 1 210 ? -10.201 -7.682 -9.919 1.00 97.38 210 LEU A CA 1
ATOM 1719 C C . LEU A 1 210 ? -9.242 -6.920 -10.832 1.00 97.38 210 LEU A C 1
ATOM 1721 O O . LEU A 1 210 ? -9.274 -7.057 -12.056 1.00 97.38 210 LEU A O 1
ATOM 1725 N N . LYS A 1 211 ? -8.348 -6.152 -10.217 1.00 96.06 211 LYS A N 1
ATOM 1726 C CA . LYS A 1 211 ? -7.388 -5.278 -10.883 1.00 96.06 211 LYS A CA 1
ATOM 1727 C C . LYS A 1 211 ? -5.970 -5.625 -10.448 1.00 96.06 211 LYS A C 1
ATOM 1729 O O . LYS A 1 211 ? -5.718 -5.920 -9.279 1.00 96.06 211 LYS A O 1
ATOM 1734 N N . LEU A 1 212 ? -5.046 -5.580 -11.400 1.00 98.12 212 LEU A N 1
ATOM 1735 C CA . LEU A 1 212 ? -3.644 -5.917 -11.182 1.00 98.12 212 LEU A CA 1
ATOM 1736 C C . LEU A 1 212 ? -2.870 -4.717 -10.616 1.00 98.12 212 LEU A C 1
ATOM 1738 O O . LEU A 1 212 ? -3.090 -3.578 -11.036 1.00 98.12 212 LEU A O 1
ATOM 1742 N N . GLY A 1 213 ? -1.949 -4.977 -9.694 1.00 98.12 213 GLY A N 1
ATOM 1743 C CA . GLY A 1 213 ? -0.905 -4.055 -9.245 1.00 98.12 213 GLY A CA 1
ATOM 1744 C C . GLY A 1 213 ? 0.477 -4.687 -9.403 1.00 98.12 213 GLY A C 1
ATOM 1745 O O . GLY A 1 213 ? 0.588 -5.913 -9.326 1.00 98.12 213 GLY A O 1
ATOM 1746 N N . LEU A 1 214 ? 1.507 -3.874 -9.650 1.00 98.69 214 LEU A N 1
ATOM 1747 C CA . LEU A 1 214 ? 2.882 -4.343 -9.840 1.00 98.69 214 LEU A CA 1
ATOM 1748 C C . LEU A 1 214 ? 3.902 -3.518 -9.046 1.00 98.69 214 LEU A C 1
ATOM 1750 O O . LEU A 1 214 ? 3.831 -2.291 -8.966 1.00 98.69 214 LEU A O 1
ATOM 1754 N N . TYR A 1 215 ? 4.906 -4.216 -8.526 1.00 98.44 215 TYR A N 1
ATOM 1755 C CA . TYR A 1 215 ? 6.090 -3.643 -7.891 1.00 98.44 215 TYR A CA 1
ATOM 1756 C C . TYR A 1 215 ? 7.135 -3.149 -8.899 1.00 98.44 215 TYR A C 1
ATOM 1758 O O . TYR A 1 215 ? 7.464 -3.865 -9.846 1.00 98.44 215 TYR A O 1
ATOM 1766 N N . PHE A 1 216 ? 7.736 -1.988 -8.645 1.00 98.31 216 PHE A N 1
ATOM 1767 C CA . PHE A 1 216 ? 8.825 -1.407 -9.432 1.00 98.31 216 PHE A CA 1
ATOM 1768 C C . PHE A 1 216 ? 9.889 -0.753 -8.541 1.00 98.31 216 PHE A C 1
ATOM 1770 O O . PHE A 1 216 ? 9.657 -0.443 -7.376 1.00 98.31 216 PHE A O 1
ATOM 1777 N N . LEU A 1 217 ? 11.063 -0.506 -9.123 1.00 97.62 217 LEU A N 1
ATOM 1778 C CA . LEU A 1 217 ? 12.121 0.302 -8.520 1.00 97.62 217 LEU A CA 1
ATOM 1779 C C . LEU A 1 217 ? 12.307 1.604 -9.315 1.00 97.62 217 LEU A C 1
ATOM 1781 O O . LEU A 1 217 ? 12.195 1.565 -10.543 1.00 97.62 217 LEU A O 1
ATOM 1785 N N . PRO A 1 218 ? 12.638 2.733 -8.659 1.00 97.69 218 PRO A N 1
ATOM 1786 C CA . PRO A 1 218 ? 13.083 3.948 -9.336 1.00 97.69 218 PRO A CA 1
ATOM 1787 C C . PRO A 1 218 ? 14.328 3.713 -10.204 1.00 97.69 218 PRO A C 1
ATOM 1789 O O . PRO A 1 218 ? 15.210 2.922 -9.843 1.00 97.69 218 PRO A O 1
ATOM 1792 N N . GLY A 1 219 ? 14.412 4.442 -11.321 1.00 97.25 219 GLY A N 1
ATOM 1793 C CA . GLY A 1 219 ? 15.472 4.327 -12.322 1.00 97.25 219 GLY A CA 1
ATOM 1794 C C . GLY A 1 219 ? 15.172 3.360 -13.475 1.00 97.25 219 GLY A C 1
ATOM 1795 O O . GLY A 1 219 ? 14.030 2.992 -13.749 1.00 97.25 219 GLY A O 1
ATOM 1796 N N . ILE A 1 220 ? 16.231 2.974 -14.188 1.00 98.06 220 ILE A N 1
ATOM 1797 C CA . ILE A 1 220 ? 16.197 2.058 -15.337 1.00 98.06 220 ILE A CA 1
ATOM 1798 C C . ILE A 1 220 ? 16.953 0.763 -15.027 1.00 98.06 220 ILE A C 1
ATOM 1800 O O . ILE A 1 220 ? 17.976 0.770 -14.336 1.00 98.06 220 ILE A O 1
ATOM 1804 N N . ASP A 1 221 ? 16.447 -0.360 -15.542 1.00 97.19 221 ASP A N 1
ATOM 1805 C CA . ASP A 1 221 ? 17.032 -1.682 -15.325 1.00 97.19 221 ASP A CA 1
ATOM 1806 C C . ASP A 1 221 ? 18.478 -1.743 -15.844 1.00 97.19 221 ASP A C 1
ATOM 1808 O O . ASP A 1 221 ? 18.776 -1.335 -16.970 1.00 97.19 221 ASP A O 1
ATOM 1812 N N . GLY A 1 222 ? 19.384 -2.282 -15.024 1.00 96.50 222 GLY A N 1
ATOM 1813 C CA . GLY A 1 222 ? 20.804 -2.371 -15.365 1.00 96.50 222 GLY A CA 1
ATOM 1814 C C . GLY A 1 222 ? 21.050 -3.160 -16.646 1.00 96.50 222 GLY A C 1
ATOM 1815 O O . GLY A 1 222 ? 21.873 -2.762 -17.464 1.00 96.50 222 GLY A O 1
ATOM 1816 N N . ARG A 1 223 ? 20.253 -4.208 -16.892 1.00 97.00 223 ARG A N 1
ATOM 1817 C CA . ARG A 1 223 ? 20.362 -5.031 -18.102 1.00 97.00 223 ARG A CA 1
ATOM 1818 C C . ARG A 1 223 ? 20.038 -4.230 -19.362 1.00 97.00 223 ARG A C 1
ATOM 1820 O O . ARG A 1 223 ? 20.651 -4.485 -20.394 1.00 97.00 223 ARG A O 1
ATOM 1827 N N . ALA A 1 224 ? 19.107 -3.275 -19.296 1.00 98.25 224 ALA A N 1
ATOM 1828 C CA . ALA A 1 224 ? 18.778 -2.426 -20.439 1.00 98.25 224 ALA A CA 1
ATOM 1829 C C . ALA A 1 224 ? 19.969 -1.534 -20.805 1.00 98.25 224 ALA A C 1
ATOM 1831 O O . ALA A 1 224 ? 20.370 -1.466 -21.967 1.00 98.25 224 ALA A O 1
ATOM 1832 N N . VAL A 1 225 ? 20.565 -0.901 -19.791 1.00 97.31 225 VAL A N 1
ATOM 1833 C CA . VAL A 1 225 ? 21.726 -0.014 -19.925 1.00 97.31 225 VAL A CA 1
ATOM 1834 C C . VAL A 1 225 ? 22.954 -0.779 -20.409 1.00 97.31 225 VAL A C 1
ATOM 1836 O O . VAL A 1 225 ? 23.560 -0.401 -21.409 1.00 97.31 225 VAL A O 1
ATOM 1839 N N . ASP A 1 226 ? 23.303 -1.875 -19.741 1.00 95.62 226 ASP A N 1
ATOM 1840 C CA . ASP A 1 226 ? 24.523 -2.632 -20.025 1.00 95.62 226 ASP A CA 1
ATOM 1841 C C . ASP A 1 226 ? 24.508 -3.219 -21.448 1.00 95.62 226 ASP A C 1
ATOM 1843 O O . ASP A 1 226 ? 25.552 -3.290 -22.099 1.00 95.62 226 ASP A O 1
ATOM 1847 N N . ASN A 1 227 ? 23.321 -3.561 -21.967 1.00 96.62 227 ASN A N 1
ATOM 1848 C CA . ASN A 1 227 ? 23.133 -4.077 -23.325 1.00 96.62 227 ASN A CA 1
ATOM 1849 C C . ASN A 1 227 ? 22.715 -3.014 -24.355 1.00 96.62 227 ASN A C 1
ATOM 1851 O O . ASN A 1 227 ? 22.429 -3.372 -25.496 1.00 96.62 227 ASN A O 1
ATOM 1855 N N . GLN A 1 228 ? 22.694 -1.726 -23.987 1.00 97.25 228 GLN A N 1
ATOM 1856 C CA . GLN A 1 228 ? 22.372 -0.609 -24.891 1.00 97.25 228 GLN A CA 1
ATOM 1857 C C . GLN A 1 228 ? 21.032 -0.812 -25.615 1.00 97.25 228 GLN A C 1
ATOM 1859 O O . GLN A 1 228 ? 20.916 -0.577 -26.817 1.00 97.25 228 GLN A O 1
ATOM 1864 N N . MET A 1 229 ? 20.026 -1.297 -24.882 1.00 98.19 229 MET A N 1
ATOM 1865 C CA . MET A 1 229 ? 18.722 -1.630 -25.451 1.00 98.19 229 MET A CA 1
ATOM 1866 C C . MET A 1 229 ? 18.059 -0.391 -26.076 1.00 98.19 229 MET A C 1
ATOM 1868 O O . MET A 1 229 ? 18.142 0.693 -25.484 1.00 98.19 229 MET A O 1
ATOM 1872 N N . PRO A 1 230 ? 17.420 -0.524 -27.255 1.00 98.38 230 PRO A N 1
ATOM 1873 C CA . PRO A 1 230 ? 16.668 0.560 -27.878 1.00 98.38 230 PRO A CA 1
ATOM 1874 C C . PRO A 1 230 ? 15.558 1.081 -26.968 1.00 98.38 230 PRO A C 1
ATOM 1876 O O . PRO A 1 230 ? 14.928 0.315 -26.247 1.00 98.38 230 PRO A O 1
ATOM 1879 N N . VAL A 1 231 ? 15.274 2.378 -27.037 1.00 98.12 231 VAL A N 1
ATOM 1880 C CA . VAL A 1 231 ? 14.145 2.990 -26.330 1.00 98.12 231 VAL A CA 1
ATOM 1881 C C . VAL A 1 231 ? 13.006 3.186 -27.326 1.00 98.12 231 VAL A C 1
ATOM 1883 O O . VAL A 1 231 ? 13.195 3.810 -28.373 1.00 98.12 231 VAL A O 1
ATOM 1886 N N . LEU A 1 232 ? 11.829 2.637 -27.009 1.00 97.94 232 LEU A N 1
ATOM 1887 C CA . LEU A 1 232 ? 10.674 2.598 -27.911 1.00 97.94 232 LEU A CA 1
ATOM 1888 C C . LEU A 1 232 ? 10.361 3.978 -28.513 1.00 97.94 232 LEU A C 1
ATOM 1890 O O . LEU A 1 232 ? 10.229 4.961 -27.787 1.00 97.94 232 LEU A O 1
ATOM 1894 N N . ASN A 1 233 ? 10.180 4.021 -29.837 1.00 95.31 233 ASN A N 1
ATOM 1895 C CA . ASN A 1 233 ? 9.867 5.228 -30.613 1.00 95.31 233 ASN A CA 1
ATOM 1896 C C . ASN A 1 233 ? 10.912 6.351 -30.494 1.00 95.31 233 ASN A C 1
ATOM 1898 O O . ASN A 1 233 ? 10.575 7.531 -30.590 1.00 95.31 233 ASN A O 1
ATOM 1902 N N . THR A 1 234 ? 12.181 5.992 -30.301 1.00 96.56 234 THR A N 1
ATOM 1903 C CA . THR A 1 234 ? 13.297 6.941 -30.293 1.00 96.56 234 THR A CA 1
ATOM 1904 C C . THR A 1 234 ? 14.504 6.387 -31.038 1.00 96.56 234 THR A C 1
ATOM 1906 O O . THR A 1 234 ? 14.627 5.183 -31.238 1.00 96.56 234 THR A O 1
ATOM 1909 N N . GLU A 1 235 ? 15.437 7.277 -31.363 1.00 95.69 235 GLU A N 1
ATOM 1910 C CA . GLU A 1 235 ? 16.783 6.920 -31.826 1.00 95.69 235 GLU A CA 1
ATOM 1911 C C . GLU A 1 235 ? 17.745 6.625 -30.652 1.00 95.69 235 GLU A C 1
ATOM 1913 O O . GLU A 1 235 ? 18.939 6.402 -30.855 1.00 95.69 235 GLU A O 1
ATOM 1918 N N . TYR A 1 236 ? 17.255 6.681 -29.407 1.00 96.81 236 TYR A N 1
ATOM 1919 C CA . TYR A 1 236 ? 18.074 6.568 -28.207 1.00 96.81 236 TYR A CA 1
ATOM 1920 C C . TYR A 1 236 ? 18.208 5.123 -27.726 1.00 96.81 236 TYR A C 1
ATOM 1922 O O . TYR A 1 236 ? 17.342 4.272 -27.938 1.00 96.81 236 TYR A O 1
ATOM 1930 N N . THR A 1 237 ? 19.288 4.875 -26.993 1.00 97.81 237 THR A N 1
ATOM 1931 C CA . THR A 1 237 ? 19.527 3.625 -26.264 1.00 97.81 237 THR A CA 1
ATOM 1932 C C . THR A 1 237 ? 19.566 3.882 -24.761 1.00 97.81 237 THR A C 1
ATOM 1934 O O . THR A 1 237 ? 19.905 4.977 -24.310 1.00 97.81 237 THR A O 1
ATOM 1937 N N . ALA A 1 238 ? 19.237 2.869 -23.959 1.00 97.94 238 ALA A N 1
ATOM 1938 C CA . ALA A 1 238 ? 19.129 2.979 -22.503 1.00 97.94 238 ALA A CA 1
ATOM 1939 C C . ALA A 1 238 ? 20.390 3.557 -21.821 1.00 97.94 238 ALA A C 1
ATOM 1941 O O . ALA A 1 238 ? 20.280 4.324 -20.865 1.00 97.94 238 ALA A O 1
ATOM 1942 N N . ASP A 1 239 ? 21.592 3.262 -22.330 1.00 96.50 239 ASP A N 1
ATOM 1943 C CA . ASP A 1 239 ? 22.863 3.782 -21.803 1.00 96.50 239 ASP A CA 1
ATOM 1944 C C . ASP A 1 239 ? 23.074 5.288 -22.009 1.00 96.50 239 ASP A C 1
ATOM 1946 O O . ASP A 1 239 ? 23.943 5.872 -21.359 1.00 96.50 239 ASP A O 1
ATOM 1950 N N . GLN A 1 240 ? 22.293 5.926 -22.881 1.00 95.56 240 GLN A N 1
ATOM 1951 C CA . GLN A 1 240 ? 22.311 7.376 -23.101 1.00 95.56 240 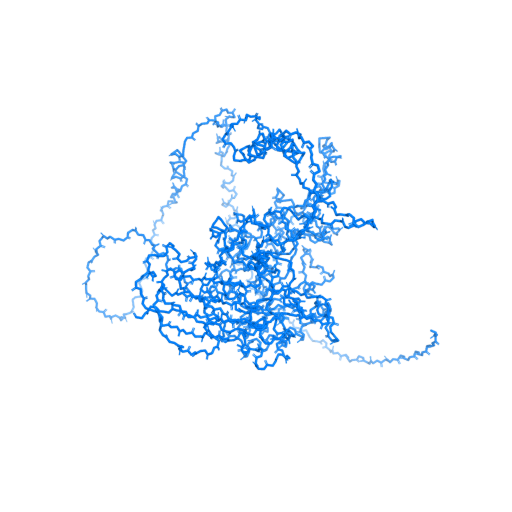GLN A CA 1
ATOM 1952 C C . GLN A 1 240 ? 21.443 8.127 -22.086 1.00 95.56 240 GLN A C 1
ATOM 1954 O O . GLN A 1 240 ? 21.658 9.313 -21.849 1.00 95.56 240 GLN A O 1
ATOM 1959 N N . LEU A 1 241 ? 20.474 7.437 -21.479 1.00 96.31 241 LEU A N 1
ATOM 1960 C CA . LEU A 1 241 ? 19.451 8.049 -20.631 1.00 96.31 241 LEU A CA 1
ATOM 1961 C C . LEU A 1 241 ? 19.922 8.309 -19.199 1.00 96.31 241 LEU A C 1
ATOM 1963 O O . LEU A 1 241 ? 19.235 8.977 -18.436 1.00 96.31 241 LEU A O 1
ATOM 1967 N N . ILE A 1 242 ? 21.067 7.759 -18.803 1.00 95.19 242 ILE A N 1
ATOM 1968 C CA . ILE A 1 242 ? 21.546 7.804 -17.421 1.00 95.19 242 ILE A CA 1
ATOM 1969 C C . ILE A 1 242 ? 22.436 9.019 -17.162 1.00 95.19 242 ILE A C 1
ATOM 1971 O O . I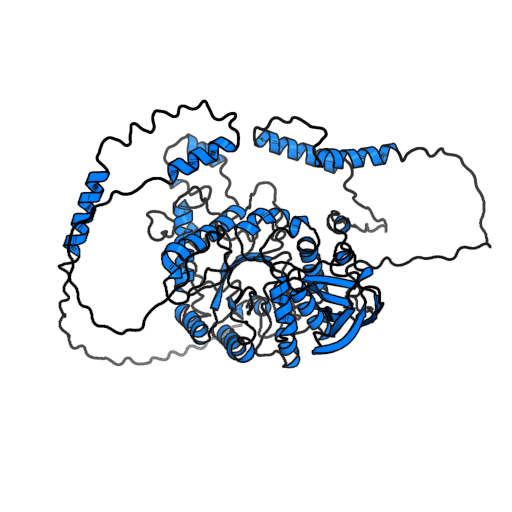LE A 1 242 ? 23.001 9.626 -18.074 1.00 95.19 242 ILE A O 1
ATOM 1975 N N . TYR A 1 243 ? 22.647 9.340 -15.889 1.00 90.62 243 TYR A N 1
ATOM 1976 C CA . TYR A 1 243 ? 23.728 10.249 -15.511 1.00 90.62 243 TYR A CA 1
ATOM 1977 C C . TYR A 1 243 ? 25.092 9.672 -15.910 1.00 90.62 243 TYR A C 1
ATOM 1979 O O . TYR A 1 243 ? 25.365 8.481 -15.743 1.00 90.62 243 TYR A O 1
ATOM 1987 N N . CYS A 1 244 ? 25.977 10.539 -16.404 1.00 87.75 244 CYS A N 1
ATOM 1988 C CA . CYS A 1 244 ? 27.310 10.174 -16.886 1.00 87.75 244 CYS A CA 1
ATOM 1989 C C . CYS A 1 244 ? 27.291 8.981 -17.875 1.00 87.75 244 CYS A C 1
ATOM 1991 O O . CYS A 1 244 ? 27.814 7.915 -17.527 1.00 87.75 244 CYS A O 1
ATOM 1993 N N . PRO A 1 245 ? 26.691 9.101 -19.077 1.00 87.25 245 PRO A N 1
ATOM 1994 C CA . PRO A 1 245 ? 26.661 8.013 -20.064 1.00 87.25 245 PRO A CA 1
ATOM 1995 C C . PRO A 1 245 ? 28.077 7.548 -20.503 1.00 87.25 245 PRO A C 1
ATOM 1997 O O . PRO A 1 245 ? 29.086 8.144 -20.125 1.00 87.25 245 PRO A O 1
ATOM 2000 N N . PRO A 1 246 ? 28.231 6.435 -21.246 1.00 81.88 246 PRO A N 1
ATOM 2001 C CA . PRO A 1 246 ? 29.537 5.959 -21.722 1.00 81.88 246 PRO A CA 1
ATOM 2002 C C . PRO A 1 246 ? 30.326 6.960 -22.587 1.00 81.88 246 PRO A C 1
ATOM 2004 O O . PRO A 1 246 ? 29.766 7.808 -23.276 1.00 81.88 246 PRO A O 1
ATOM 2007 N N . LYS A 1 247 ? 31.665 6.806 -22.622 1.00 68.69 247 LYS A N 1
ATOM 2008 C CA . LYS A 1 247 ? 32.609 7.753 -23.263 1.00 68.69 247 LYS A CA 1
ATOM 2009 C C . LYS A 1 247 ? 32.275 8.113 -24.720 1.00 68.69 247 LYS A C 1
ATOM 2011 O O . LYS A 1 247 ? 32.595 9.220 -25.135 1.00 68.69 247 LYS A O 1
ATOM 2016 N N . LYS A 1 248 ? 31.685 7.180 -25.472 1.00 76.12 248 LYS A N 1
ATOM 2017 C CA . LYS A 1 248 ? 31.399 7.316 -26.910 1.00 76.12 248 LYS A CA 1
ATOM 2018 C C . LYS A 1 248 ? 30.443 8.469 -27.254 1.00 76.12 248 LYS A C 1
ATOM 2020 O O . LYS A 1 248 ? 30.409 8.867 -28.410 1.00 76.12 248 LYS A O 1
ATOM 2025 N N . TYR A 1 249 ? 29.721 9.025 -26.277 1.00 70.38 249 TYR A N 1
ATOM 2026 C CA . TYR A 1 249 ? 28.719 10.074 -26.506 1.00 70.38 249 TYR A CA 1
ATOM 2027 C C . TYR A 1 249 ? 29.198 11.512 -26.257 1.00 70.38 249 TYR A C 1
ATOM 2029 O O . TYR A 1 249 ? 28.448 12.441 -26.527 1.00 70.38 249 TYR A O 1
ATOM 2037 N N . TYR A 1 250 ? 30.427 11.722 -25.773 1.00 64.88 250 TYR A N 1
ATOM 2038 C CA . TYR A 1 250 ? 30.916 13.059 -25.379 1.00 64.88 250 TYR A CA 1
ATOM 2039 C C . TYR A 1 250 ? 31.663 13.832 -26.482 1.00 64.88 250 TYR A C 1
ATOM 2041 O O . TYR A 1 250 ? 32.264 14.873 -26.218 1.00 64.88 250 TYR A O 1
ATOM 2049 N N . GLY A 1 251 ? 31.672 13.320 -27.717 1.00 62.16 251 GLY A N 1
ATOM 2050 C CA . GLY A 1 251 ? 32.416 13.927 -28.827 1.00 62.16 251 GLY A CA 1
ATOM 2051 C C . GLY A 1 251 ? 33.905 14.173 -28.520 1.00 62.16 251 GLY A C 1
ATOM 2052 O O . GLY A 1 251 ? 34.472 13.591 -27.597 1.00 62.16 251 GLY A O 1
ATOM 2053 N N . ASN A 1 252 ? 34.542 15.053 -29.301 1.00 59.44 252 ASN A N 1
ATOM 2054 C CA . ASN A 1 252 ? 35.914 15.541 -29.064 1.00 59.44 252 ASN A CA 1
ATOM 2055 C C . ASN A 1 252 ? 35.931 16.834 -28.225 1.00 59.44 252 ASN A C 1
ATOM 2057 O O . ASN A 1 252 ? 36.871 17.626 -28.313 1.00 59.44 252 ASN A O 1
ATOM 2061 N N . ASP A 1 253 ? 34.868 17.094 -27.466 1.00 63.12 253 ASP A N 1
ATOM 2062 C CA . ASP A 1 253 ? 34.724 18.332 -26.714 1.00 63.12 253 ASP A CA 1
ATOM 2063 C C . ASP A 1 253 ? 35.564 18.275 -25.426 1.00 63.12 253 ASP A C 1
ATOM 2065 O O . ASP A 1 253 ? 35.284 17.528 -24.483 1.00 63.12 253 ASP A O 1
ATOM 2069 N N . ILE A 1 254 ? 36.635 19.074 -25.405 1.00 59.53 254 ILE A N 1
ATOM 2070 C CA . ILE A 1 254 ? 37.620 19.153 -24.316 1.00 59.53 254 ILE A CA 1
ATOM 2071 C C . ILE A 1 254 ? 36.947 19.544 -22.989 1.00 59.53 254 ILE A C 1
ATOM 2073 O O . ILE A 1 254 ? 37.421 19.160 -21.914 1.00 59.53 254 ILE A O 1
ATOM 2077 N N . GLU A 1 255 ? 35.841 20.289 -23.035 1.00 60.75 255 GLU A N 1
ATOM 2078 C CA . GLU A 1 255 ? 35.091 20.704 -21.850 1.00 60.75 255 GLU A CA 1
ATOM 2079 C C . GLU A 1 255 ? 34.255 19.547 -21.277 1.00 60.75 255 GLU A C 1
ATOM 2081 O O . GLU A 1 255 ? 34.263 19.308 -20.065 1.00 60.75 255 GLU A O 1
ATOM 2086 N N . GLN A 1 256 ? 33.658 18.718 -22.139 1.00 62.31 256 GLN A N 1
ATOM 2087 C CA . GLN A 1 256 ? 32.956 17.495 -21.733 1.00 62.31 256 GLN A CA 1
ATOM 2088 C C . GLN A 1 256 ? 33.914 16.421 -21.194 1.00 62.31 256 GLN A C 1
ATOM 2090 O O . GLN A 1 256 ? 33.600 15.738 -20.213 1.00 62.31 256 GLN A O 1
ATOM 2095 N N . GLU A 1 257 ? 35.123 16.302 -21.752 1.00 58.19 257 GLU A N 1
ATOM 2096 C CA . GLU A 1 257 ? 36.162 15.415 -21.213 1.00 58.19 257 GLU A CA 1
ATOM 2097 C C . GLU A 1 257 ? 36.681 15.846 -19.832 1.00 58.19 257 GLU A C 1
ATOM 2099 O O . GLU A 1 257 ? 37.006 14.989 -19.001 1.00 58.19 257 GLU A O 1
ATOM 2104 N N . LYS A 1 258 ? 36.741 17.154 -19.553 1.00 58.00 258 LYS A N 1
ATOM 2105 C CA . LYS A 1 258 ? 37.077 17.680 -18.220 1.00 58.00 258 LYS A CA 1
ATOM 2106 C C . LYS A 1 258 ? 35.948 17.431 -17.219 1.00 58.00 258 LYS A C 1
ATOM 2108 O O . LYS A 1 258 ? 36.221 16.910 -16.138 1.00 58.00 258 LYS A O 1
ATOM 2113 N N . ASN A 1 259 ? 34.698 17.696 -17.600 1.00 57.53 259 ASN A N 1
ATOM 2114 C CA . ASN A 1 259 ? 33.515 17.454 -16.761 1.00 57.53 259 ASN A CA 1
ATOM 2115 C C . ASN A 1 259 ? 33.349 15.970 -16.393 1.00 57.53 259 ASN A C 1
ATOM 2117 O O . ASN A 1 259 ? 32.937 15.629 -15.289 1.00 57.53 259 ASN A O 1
ATOM 2121 N N . LYS A 1 260 ? 33.782 15.067 -17.272 1.00 61.25 260 LYS A N 1
ATOM 2122 C CA . LYS A 1 260 ? 33.809 13.615 -17.064 1.00 61.25 260 LYS A CA 1
ATOM 2123 C C . LYS A 1 260 ? 34.769 13.126 -15.982 1.00 61.25 260 LYS A C 1
ATOM 2125 O O . LYS A 1 260 ? 34.439 12.153 -15.310 1.00 61.25 260 LYS A O 1
ATOM 2130 N N . LYS A 1 261 ? 35.931 13.765 -15.782 1.00 62.06 261 LYS A N 1
ATOM 2131 C CA . LYS A 1 261 ? 36.842 13.399 -14.673 1.00 62.06 261 LYS A CA 1
ATOM 2132 C C . LYS A 1 261 ? 36.195 13.613 -13.300 1.00 62.06 261 LYS A C 1
ATOM 2134 O O . LYS A 1 261 ? 36.591 12.948 -12.351 1.00 62.06 261 LYS A O 1
ATOM 2139 N N . ASN A 1 262 ? 35.175 14.470 -13.240 1.00 69.00 262 ASN A N 1
ATOM 2140 C CA . ASN A 1 262 ? 34.402 14.782 -12.042 1.00 69.00 262 ASN A CA 1
ATOM 2141 C C . ASN A 1 262 ? 32.954 14.251 -12.106 1.00 69.00 262 ASN A C 1
ATOM 2143 O O . ASN A 1 262 ? 32.156 14.544 -11.217 1.00 69.00 262 ASN A O 1
ATOM 2147 N N . CYS A 1 263 ? 32.587 13.482 -13.141 1.00 75.81 263 CYS A N 1
ATOM 2148 C CA . CYS A 1 263 ? 31.217 13.004 -13.317 1.00 75.81 263 CYS A CA 1
ATOM 2149 C C . CYS A 1 263 ? 30.970 11.788 -12.423 1.00 75.81 263 CYS A C 1
ATOM 2151 O O . CYS A 1 263 ? 31.599 10.742 -12.587 1.00 75.81 263 CYS A O 1
ATOM 2153 N N . THR A 1 264 ? 30.043 11.931 -11.479 1.00 81.56 264 THR A N 1
ATOM 2154 C CA . THR A 1 264 ? 29.666 10.880 -10.529 1.00 81.56 264 THR A CA 1
ATOM 2155 C C . THR A 1 264 ? 28.260 10.395 -10.849 1.00 81.56 264 THR A C 1
ATOM 2157 O O . THR A 1 264 ? 27.346 11.206 -10.978 1.00 81.56 264 THR A O 1
ATOM 2160 N N . ARG A 1 265 ? 28.075 9.074 -10.972 1.00 87.69 265 ARG A N 1
ATOM 2161 C CA . ARG A 1 265 ? 26.742 8.486 -11.146 1.00 87.69 265 ARG A CA 1
ATOM 2162 C C . ARG A 1 265 ? 26.037 8.381 -9.790 1.00 87.69 265 ARG A C 1
ATOM 2164 O O . ARG A 1 265 ? 26.583 7.705 -8.913 1.00 87.69 265 ARG A O 1
ATOM 2171 N N . PRO A 1 266 ? 24.859 9.002 -9.609 1.00 90.88 266 PRO A N 1
ATOM 2172 C CA . PRO A 1 266 ? 24.023 8.716 -8.458 1.00 90.88 266 PRO A CA 1
ATOM 2173 C C . PRO A 1 266 ? 23.526 7.268 -8.508 1.00 90.88 266 PRO A C 1
ATOM 2175 O O . PRO A 1 266 ? 23.392 6.662 -9.575 1.00 90.88 266 PRO A O 1
ATOM 2178 N N . LEU A 1 267 ? 23.242 6.722 -7.332 1.00 91.75 267 LEU A N 1
ATOM 2179 C CA . LEU A 1 267 ? 22.476 5.493 -7.191 1.00 91.75 267 LEU A CA 1
ATOM 2180 C C . LEU A 1 267 ? 21.019 5.767 -7.577 1.00 91.75 267 LEU A C 1
ATOM 2182 O O . LEU A 1 267 ? 20.494 6.841 -7.290 1.00 91.75 267 LEU A O 1
ATOM 2186 N N . ALA A 1 268 ? 20.377 4.784 -8.206 1.00 94.12 268 ALA A N 1
ATOM 2187 C CA . ALA A 1 268 ? 18.983 4.887 -8.634 1.00 94.12 268 ALA A CA 1
ATOM 2188 C C . ALA A 1 268 ? 17.988 4.817 -7.468 1.00 94.12 268 ALA A C 1
ATOM 2190 O O . ALA A 1 268 ? 16.930 5.426 -7.517 1.00 94.12 268 ALA A O 1
ATOM 2191 N N . ASN A 1 269 ? 18.312 4.030 -6.442 1.00 95.56 269 ASN A N 1
ATOM 2192 C CA . ASN A 1 269 ? 17.430 3.702 -5.324 1.00 95.56 269 ASN A CA 1
ATOM 2193 C C . ASN A 1 269 ? 18.249 3.118 -4.159 1.00 95.56 269 ASN A C 1
ATOM 2195 O O . ASN A 1 269 ? 19.455 2.863 -4.278 1.00 95.56 269 ASN A O 1
ATOM 2199 N N . ALA A 1 270 ? 17.588 2.878 -3.027 1.00 93.38 270 ALA A N 1
ATOM 2200 C CA . ALA A 1 270 ? 18.207 2.362 -1.807 1.00 93.38 270 ALA A CA 1
ATOM 2201 C C . ALA A 1 270 ? 18.849 0.971 -1.973 1.00 93.38 270 ALA A C 1
ATOM 2203 O O . ALA A 1 270 ? 19.830 0.661 -1.292 1.00 93.38 270 ALA A O 1
ATOM 2204 N N . PHE A 1 271 ? 18.352 0.155 -2.909 1.00 91.31 271 PHE A N 1
ATOM 2205 C CA . PHE A 1 271 ? 18.868 -1.189 -3.184 1.00 91.31 271 PHE A CA 1
ATOM 2206 C C . PHE A 1 271 ? 20.082 -1.202 -4.115 1.00 91.31 271 PHE A C 1
ATOM 2208 O O . PHE A 1 271 ? 20.668 -2.261 -4.335 1.00 91.31 271 PHE A O 1
ATOM 2215 N N . LYS A 1 272 ? 20.490 -0.038 -4.644 1.00 91.62 272 LYS A N 1
ATOM 2216 C CA . LYS A 1 272 ? 21.593 0.093 -5.614 1.00 91.62 272 LYS A CA 1
ATOM 2217 C C . LYS A 1 272 ? 21.354 -0.732 -6.885 1.00 91.62 272 LYS A C 1
ATOM 2219 O O . LYS A 1 272 ? 22.308 -1.156 -7.534 1.00 91.62 272 LYS A O 1
ATOM 2224 N N . ALA A 1 273 ? 20.088 -0.976 -7.216 1.00 91.75 273 ALA A N 1
ATOM 2225 C CA . ALA A 1 273 ? 19.690 -1.751 -8.378 1.00 91.75 273 ALA A CA 1
ATOM 2226 C C . ALA A 1 273 ? 19.420 -0.821 -9.564 1.00 91.75 273 ALA A C 1
ATOM 2228 O O . ALA A 1 273 ? 18.718 0.177 -9.419 1.00 91.75 273 ALA A O 1
ATOM 2229 N N . GLY A 1 274 ? 19.951 -1.168 -10.737 1.00 95.44 274 GLY A N 1
ATOM 2230 C CA . GLY A 1 274 ? 19.790 -0.365 -11.950 1.00 95.44 274 GLY A CA 1
ATOM 2231 C C . GLY A 1 274 ? 20.594 0.937 -11.941 1.00 95.44 274 GLY A C 1
ATOM 2232 O O . GLY A 1 274 ? 21.565 1.089 -11.196 1.00 95.44 274 GLY A O 1
ATOM 2233 N N . TYR A 1 275 ? 20.195 1.874 -12.799 1.00 97.00 275 TYR A N 1
ATOM 2234 C CA . TYR A 1 275 ? 20.845 3.173 -12.966 1.00 97.00 275 TYR A CA 1
ATOM 2235 C C . TYR A 1 275 ? 19.841 4.321 -12.846 1.00 97.00 275 TYR A C 1
ATOM 2237 O O . TYR A 1 275 ? 18.689 4.202 -13.256 1.00 97.00 275 TYR A O 1
ATOM 2245 N N . ALA A 1 276 ? 20.288 5.444 -12.284 1.00 96.00 276 ALA A N 1
ATOM 2246 C CA . ALA A 1 276 ? 19.475 6.649 -12.179 1.00 96.00 276 ALA A CA 1
ATOM 2247 C C . ALA A 1 276 ? 19.268 7.281 -13.564 1.00 96.00 276 ALA A C 1
ATOM 2249 O O . ALA A 1 276 ? 20.238 7.506 -14.300 1.00 96.00 276 ALA A O 1
ATOM 2250 N N . LEU A 1 277 ? 18.014 7.591 -13.894 1.00 96.69 277 LEU A N 1
ATOM 2251 C CA . LEU A 1 277 ? 17.647 8.290 -15.122 1.00 96.69 277 LEU A CA 1
ATOM 2252 C C . LEU A 1 277 ? 18.017 9.773 -15.025 1.00 96.69 277 LEU A C 1
ATOM 2254 O O . LEU A 1 277 ? 17.751 10.432 -14.026 1.00 96.69 277 LEU A O 1
ATOM 2258 N N . ASN A 1 278 ? 18.602 10.314 -16.088 1.00 95.56 278 ASN A N 1
ATOM 2259 C CA . ASN A 1 278 ? 18.837 11.740 -16.254 1.00 95.56 278 ASN A CA 1
ATOM 2260 C C . ASN A 1 278 ? 17.653 12.352 -17.006 1.00 95.56 278 ASN A C 1
ATOM 2262 O O . ASN A 1 278 ? 17.601 12.312 -18.237 1.00 95.56 278 ASN A O 1
ATOM 2266 N N . TYR A 1 279 ? 16.702 12.931 -16.279 1.00 94.31 279 TYR A N 1
ATOM 2267 C CA . TYR A 1 279 ? 15.490 13.507 -16.870 1.00 94.31 279 TYR A CA 1
ATOM 2268 C C . TYR A 1 279 ? 15.722 14.797 -17.677 1.00 94.31 279 TYR A C 1
ATOM 2270 O O . TYR A 1 279 ? 14.818 15.237 -18.381 1.00 94.31 279 TYR A O 1
ATOM 2278 N N . SER A 1 280 ? 16.939 15.361 -17.675 1.00 92.94 280 SER A N 1
ATOM 2279 C CA . SER A 1 280 ? 17.323 16.397 -18.649 1.00 92.94 280 SER A CA 1
ATOM 2280 C C . SER A 1 280 ? 17.515 15.834 -20.062 1.00 92.94 280 SER A C 1
ATOM 2282 O O . SER A 1 280 ? 17.519 16.591 -21.030 1.00 92.94 280 SER A O 1
ATOM 2284 N N . HIS A 1 281 ? 17.693 14.516 -20.204 1.00 93.44 281 HIS A N 1
ATOM 2285 C CA . HIS A 1 281 ? 17.724 13.848 -21.499 1.00 93.44 281 HIS A CA 1
ATOM 2286 C C . HIS A 1 281 ? 16.290 13.468 -21.917 1.00 93.44 281 HIS A C 1
ATOM 2288 O O . HIS A 1 281 ? 15.634 12.711 -21.196 1.00 93.44 281 HIS A O 1
ATOM 2294 N N . PRO A 1 282 ? 15.786 13.907 -23.088 1.00 92.25 282 PRO A N 1
ATOM 2295 C CA . PRO A 1 282 ? 14.389 13.687 -23.483 1.00 92.25 282 PRO A CA 1
ATOM 2296 C C . PRO A 1 282 ? 14.017 12.199 -23.575 1.00 92.25 282 PRO A C 1
ATOM 2298 O O . PRO A 1 282 ? 12.902 11.809 -23.228 1.00 92.25 282 PRO A O 1
ATOM 2301 N N . GLY A 1 283 ? 14.972 11.343 -23.952 1.00 95.75 283 GLY A N 1
ATOM 2302 C CA . GLY A 1 283 ? 14.771 9.894 -23.991 1.00 95.75 283 GLY A CA 1
ATOM 2303 C C . GLY A 1 283 ? 14.389 9.264 -22.642 1.00 95.75 283 GLY A C 1
ATOM 2304 O O . GLY A 1 283 ? 13.712 8.242 -22.640 1.00 95.75 283 GLY A O 1
ATOM 2305 N N . SER A 1 284 ? 14.740 9.876 -21.503 1.00 97.62 284 SER A N 1
ATOM 2306 C CA . SER A 1 284 ? 14.373 9.375 -20.167 1.00 97.62 284 SER A CA 1
ATOM 2307 C C . SER A 1 284 ? 12.865 9.421 -19.943 1.00 97.62 284 SER A C 1
ATOM 2309 O O . SER A 1 284 ? 12.270 8.441 -19.492 1.00 97.62 284 SER A O 1
ATOM 2311 N N . ARG A 1 285 ? 12.218 10.525 -20.345 1.00 95.62 285 ARG A N 1
ATOM 2312 C CA . ARG A 1 285 ? 10.754 10.630 -20.333 1.00 95.62 285 ARG A CA 1
ATOM 2313 C C . ARG A 1 285 ? 10.129 9.651 -21.319 1.00 95.62 285 ARG A C 1
ATOM 2315 O O . ARG A 1 285 ? 9.139 9.019 -20.977 1.00 95.62 285 ARG A O 1
ATOM 2322 N N . MET A 1 286 ? 10.690 9.513 -22.520 1.00 97.56 286 MET A N 1
ATOM 2323 C CA . MET A 1 286 ? 10.133 8.613 -23.538 1.00 97.56 286 MET A CA 1
ATOM 2324 C C . MET A 1 286 ? 10.201 7.142 -23.108 1.00 97.56 286 MET A C 1
ATOM 2326 O O . MET A 1 286 ? 9.222 6.415 -23.269 1.00 97.56 286 MET A O 1
ATOM 2330 N N . TYR A 1 287 ? 11.300 6.727 -22.473 1.00 98.56 287 TYR A N 1
ATOM 2331 C CA . TYR A 1 287 ? 11.409 5.415 -21.841 1.00 98.56 287 TYR A CA 1
ATOM 2332 C C . TYR A 1 287 ? 10.325 5.222 -20.776 1.00 98.56 287 TYR A C 1
ATOM 2334 O O . TYR A 1 287 ? 9.560 4.261 -20.858 1.00 98.56 287 TYR A O 1
ATOM 2342 N N . LEU A 1 288 ? 10.188 6.155 -19.829 1.00 98.31 288 LEU A N 1
ATOM 2343 C CA . LEU A 1 288 ? 9.188 6.042 -18.766 1.00 98.31 288 LEU A CA 1
ATOM 2344 C C . LEU A 1 288 ? 7.751 6.003 -19.314 1.00 98.31 288 LEU A C 1
ATOM 2346 O O . LEU A 1 288 ? 6.951 5.165 -18.902 1.00 98.31 288 LEU A O 1
ATOM 2350 N N . ASN A 1 289 ? 7.443 6.836 -20.307 1.00 98.50 289 ASN A N 1
ATOM 2351 C CA . ASN A 1 289 ? 6.164 6.829 -21.014 1.00 98.50 289 ASN A CA 1
ATOM 2352 C C . ASN A 1 289 ? 5.874 5.464 -21.658 1.00 98.50 289 ASN A C 1
ATOM 2354 O O . ASN A 1 289 ? 4.743 4.986 -21.584 1.00 98.50 289 ASN A O 1
ATOM 2358 N N . SER A 1 290 ? 6.888 4.814 -22.239 1.00 98.56 290 SER A N 1
ATOM 2359 C CA . SER A 1 290 ? 6.750 3.478 -22.835 1.00 98.56 290 SER A CA 1
ATOM 2360 C C . SER A 1 290 ? 6.528 2.363 -21.806 1.00 98.56 290 SER A C 1
ATOM 2362 O O . SER A 1 290 ? 5.888 1.356 -22.122 1.00 98.56 290 SER A O 1
ATOM 2364 N N . VAL A 1 291 ? 7.048 2.530 -20.584 1.00 98.75 291 VAL A N 1
ATOM 2365 C CA . VAL A 1 291 ? 6.784 1.631 -19.452 1.00 98.75 291 VAL A CA 1
ATOM 2366 C C . VAL A 1 291 ? 5.343 1.817 -18.984 1.00 98.75 291 VAL A C 1
ATOM 2368 O O . VAL A 1 291 ? 4.610 0.840 -18.870 1.00 98.75 291 VAL A O 1
ATOM 2371 N N . VAL A 1 292 ? 4.892 3.060 -18.793 1.00 98.75 292 VAL A N 1
ATOM 2372 C CA . VAL A 1 292 ? 3.514 3.361 -18.371 1.00 98.75 292 VAL A CA 1
ATOM 2373 C C . VAL A 1 292 ? 2.475 2.860 -19.383 1.00 98.75 292 VAL A C 1
ATOM 2375 O O . VAL A 1 292 ? 1.467 2.284 -18.979 1.00 98.75 292 VAL A O 1
ATOM 2378 N N . ASP A 1 293 ? 2.729 2.976 -20.689 1.00 98.56 293 ASP A N 1
ATOM 2379 C CA . ASP A 1 293 ? 1.853 2.373 -21.707 1.00 98.56 293 ASP A CA 1
ATOM 2380 C C . ASP A 1 293 ? 1.749 0.865 -21.590 1.00 98.56 293 ASP A C 1
ATOM 2382 O O . ASP A 1 293 ? 0.666 0.297 -21.719 1.00 98.56 293 ASP A O 1
ATOM 2386 N N . GLN A 1 294 ? 2.884 0.203 -21.367 1.00 98.38 294 GLN A N 1
ATOM 2387 C CA . GLN A 1 294 ? 2.908 -1.240 -21.202 1.00 98.38 294 GLN A CA 1
ATOM 2388 C C . GLN A 1 294 ? 2.046 -1.643 -20.000 1.00 98.38 294 GLN A C 1
ATOM 2390 O O . GLN A 1 294 ? 1.221 -2.549 -20.119 1.00 98.38 294 GLN A O 1
ATOM 2395 N N . LEU A 1 295 ? 2.140 -0.909 -18.890 1.00 98.56 295 LEU A N 1
ATOM 2396 C CA . LEU A 1 295 ? 1.308 -1.125 -17.707 1.00 98.56 295 LEU A CA 1
ATOM 2397 C C . LEU A 1 295 ? -0.190 -0.964 -18.010 1.00 98.56 295 LEU A C 1
ATOM 2399 O O . LEU A 1 295 ? -0.978 -1.848 -17.668 1.00 98.56 295 LEU A O 1
ATOM 2403 N N . TYR A 1 296 ? -0.599 0.099 -18.704 1.00 98.31 296 TYR A N 1
ATOM 2404 C CA . TYR A 1 296 ? -2.004 0.270 -19.089 1.00 98.31 296 TYR A CA 1
ATOM 2405 C C . TYR A 1 296 ? -2.495 -0.787 -20.087 1.00 98.31 296 TYR A C 1
ATOM 2407 O O . TYR A 1 296 ? -3.642 -1.247 -19.993 1.00 98.31 296 TYR A O 1
ATOM 2415 N N . SER A 1 297 ? -1.630 -1.227 -21.007 1.00 97.00 297 SER A N 1
ATOM 2416 C CA . SER A 1 297 ? -1.937 -2.320 -21.936 1.00 97.00 297 SER A CA 1
ATOM 2417 C C . SER A 1 297 ? -2.231 -3.625 -21.191 1.00 97.00 297 SER A C 1
ATOM 2419 O O . SER A 1 297 ? -3.139 -4.363 -21.568 1.00 97.00 297 SER A O 1
ATOM 2421 N N . TRP A 1 298 ? -1.551 -3.846 -20.063 1.00 97.31 298 TRP A N 1
ATOM 2422 C CA . TRP A 1 298 ? -1.755 -4.973 -19.155 1.00 97.31 298 TRP A CA 1
ATOM 2423 C C . TRP A 1 298 ? -2.888 -4.763 -18.146 1.00 97.31 298 TRP A C 1
ATOM 2425 O O . TRP A 1 298 ? -3.103 -5.621 -17.290 1.00 97.31 298 TRP A O 1
ATOM 2435 N N . ASN A 1 299 ? -3.633 -3.657 -18.239 1.00 96.25 299 ASN A N 1
ATOM 2436 C CA . ASN A 1 299 ? -4.690 -3.285 -17.295 1.00 96.25 299 ASN A CA 1
ATOM 2437 C C . ASN A 1 299 ? -4.189 -3.195 -15.837 1.00 96.25 299 ASN A C 1
ATOM 2439 O O . ASN A 1 299 ? -4.890 -3.564 -14.890 1.00 96.25 299 ASN A O 1
ATOM 2443 N N . VAL A 1 300 ? -2.948 -2.735 -15.656 1.00 97.94 300 VAL A N 1
ATOM 2444 C CA . VAL A 1 300 ? -2.388 -2.432 -14.337 1.00 97.94 300 VAL A CA 1
ATOM 2445 C C . VAL A 1 300 ? -3.066 -1.186 -13.782 1.00 97.94 300 VAL A C 1
ATOM 2447 O O . VAL A 1 300 ? -3.391 -0.245 -14.500 1.00 97.94 300 VAL A O 1
ATOM 2450 N N . SER A 1 301 ? -3.286 -1.206 -12.476 1.00 95.19 301 SER A N 1
ATOM 2451 C CA . SER A 1 301 ? -4.082 -0.224 -11.747 1.00 95.19 301 SER A CA 1
ATOM 2452 C C . SER A 1 301 ? -3.394 0.295 -10.479 1.00 95.19 301 SER A C 1
ATOM 2454 O O . SER A 1 301 ? -3.908 1.215 -9.845 1.00 95.19 301 SER A O 1
ATOM 2456 N N . LEU A 1 302 ? -2.250 -0.293 -10.116 1.00 97.25 302 LEU A N 1
ATOM 2457 C CA . LEU A 1 302 ? -1.356 0.152 -9.051 1.00 97.25 302 LEU A CA 1
ATOM 2458 C C . LEU A 1 302 ? 0.099 -0.083 -9.477 1.00 97.25 302 LEU A C 1
ATOM 2460 O O . LEU A 1 302 ? 0.436 -1.155 -9.981 1.00 97.25 302 LEU A O 1
ATOM 2464 N N . VAL A 1 303 ? 0.954 0.900 -9.211 1.00 98.56 303 VAL A N 1
ATOM 2465 C CA . VAL A 1 303 ? 2.408 0.749 -9.178 1.00 98.56 303 VAL A CA 1
ATOM 2466 C C . VAL A 1 303 ? 2.900 1.036 -7.763 1.00 98.56 303 VAL A C 1
ATOM 2468 O O . VAL A 1 303 ? 2.663 2.119 -7.233 1.00 98.56 303 VAL A O 1
ATOM 2471 N N . LYS A 1 304 ? 3.617 0.080 -7.166 1.00 98.31 304 LYS A N 1
ATOM 2472 C CA . LYS A 1 304 ? 4.368 0.274 -5.917 1.00 98.31 304 LYS A CA 1
ATOM 2473 C C . LYS A 1 304 ? 5.838 0.503 -6.261 1.00 98.31 304 LYS A C 1
ATOM 2475 O O . LYS A 1 304 ? 6.530 -0.450 -6.609 1.00 98.31 304 LYS A O 1
ATOM 2480 N N . LEU A 1 305 ? 6.307 1.746 -6.179 1.00 98.19 305 LEU A N 1
ATOM 2481 C CA . LEU A 1 305 ? 7.724 2.091 -6.289 1.00 98.19 305 LEU A CA 1
ATOM 2482 C C . LEU A 1 305 ? 8.411 1.873 -4.950 1.00 98.19 305 LEU A C 1
ATOM 2484 O O . LEU A 1 305 ? 8.009 2.467 -3.955 1.00 98.19 305 LEU A O 1
ATOM 2488 N N . ASP A 1 306 ? 9.482 1.096 -4.928 1.00 97.06 306 ASP A N 1
ATOM 2489 C CA . ASP A 1 306 ? 10.166 0.734 -3.691 1.00 97.06 306 ASP A CA 1
ATOM 2490 C C . ASP A 1 306 ? 11.631 1.187 -3.648 1.00 97.06 306 ASP A C 1
ATOM 2492 O O . ASP A 1 306 ? 12.248 1.493 -4.666 1.00 97.06 306 ASP A O 1
ATOM 2496 N N . GLY A 1 307 ? 12.204 1.250 -2.447 1.00 95.62 307 GLY A N 1
ATOM 2497 C CA . GLY A 1 307 ? 13.573 1.718 -2.238 1.00 95.62 307 GLY A CA 1
ATOM 2498 C C . GLY A 1 307 ? 13.745 3.219 -2.487 1.00 95.62 307 GLY A C 1
ATOM 2499 O O . GLY A 1 307 ? 14.822 3.651 -2.909 1.00 95.62 307 GLY A O 1
ATOM 2500 N N . ASN A 1 308 ? 12.700 4.017 -2.255 1.00 96.81 308 ASN A N 1
ATOM 2501 C CA . ASN A 1 308 ? 12.737 5.464 -2.453 1.00 96.81 308 ASN A CA 1
ATOM 2502 C C . ASN A 1 308 ? 13.651 6.161 -1.437 1.00 96.81 308 ASN A C 1
ATOM 2504 O O . ASN A 1 308 ? 13.730 5.777 -0.265 1.00 96.81 308 ASN A O 1
ATOM 2508 N N . VAL A 1 309 ? 14.337 7.207 -1.902 1.00 93.94 309 VAL A N 1
ATOM 2509 C CA . VAL A 1 309 ? 15.289 8.006 -1.125 1.00 93.94 309 VAL A CA 1
ATOM 2510 C C . VAL A 1 309 ? 15.009 9.494 -1.372 1.00 93.94 309 VAL A C 1
ATOM 2512 O O . VAL A 1 309 ? 14.946 9.895 -2.529 1.00 93.94 309 VAL A O 1
ATOM 2515 N N . PRO A 1 310 ? 14.905 10.356 -0.342 1.00 92.44 310 PRO A N 1
ATOM 2516 C CA . PRO A 1 310 ? 15.016 10.057 1.087 1.00 92.44 310 PRO A CA 1
ATOM 2517 C C . PRO A 1 310 ? 13.976 9.072 1.636 1.00 92.44 310 PRO A C 1
ATOM 2519 O O . PRO A 1 310 ? 12.790 9.198 1.365 1.00 92.44 310 PRO A O 1
ATOM 2522 N N . GLY A 1 311 ? 14.441 8.127 2.449 1.00 91.50 311 GLY A N 1
ATOM 2523 C CA . GLY A 1 311 ? 13.638 7.025 2.973 1.00 91.50 311 GLY A CA 1
ATOM 2524 C C . GLY A 1 311 ? 14.447 5.731 3.005 1.00 91.50 311 GLY A C 1
ATOM 2525 O O . GLY A 1 311 ? 15.675 5.752 2.882 1.00 91.50 311 GLY A O 1
ATOM 2526 N N . SER A 1 312 ? 13.755 4.612 3.175 1.00 91.62 312 SER A N 1
ATOM 2527 C CA . SER A 1 312 ? 14.261 3.236 3.091 1.00 91.62 312 SER A CA 1
ATOM 2528 C C . SER A 1 312 ? 15.439 2.953 4.029 1.00 91.62 312 SER A C 1
ATOM 2530 O O . SER A 1 312 ? 16.387 2.259 3.657 1.00 91.62 312 SER A O 1
ATOM 2532 N N . ALA A 1 313 ? 15.442 3.590 5.209 1.00 81.88 313 ALA A N 1
ATOM 2533 C CA . ALA A 1 313 ? 16.566 3.633 6.151 1.00 81.88 313 ALA A CA 1
ATOM 2534 C C . ALA A 1 313 ? 17.928 4.005 5.513 1.00 81.88 313 ALA A C 1
ATOM 2536 O O . ALA A 1 313 ? 18.991 3.730 6.081 1.00 81.88 313 ALA A O 1
ATOM 2537 N N . PHE A 1 314 ? 17.925 4.617 4.322 1.00 82.75 314 PHE A N 1
ATOM 2538 C CA . PHE A 1 314 ? 19.119 4.769 3.507 1.00 82.75 314 PHE A CA 1
ATOM 2539 C C . PHE A 1 314 ? 20.039 5.838 4.093 1.00 82.75 314 PHE A C 1
ATOM 2541 O O . PHE A 1 314 ? 19.682 7.013 4.213 1.00 82.75 314 PHE A O 1
ATOM 2548 N N . LYS A 1 315 ? 21.262 5.432 4.438 1.00 78.56 315 LYS A N 1
ATOM 2549 C CA . LYS A 1 315 ? 22.317 6.330 4.913 1.00 78.56 315 LYS A CA 1
ATOM 2550 C C . LYS A 1 315 ? 23.333 6.530 3.799 1.00 78.56 315 LYS A C 1
ATOM 2552 O O . LYS A 1 315 ? 23.956 5.576 3.338 1.00 78.56 315 LYS A O 1
ATOM 2557 N N . LEU A 1 316 ? 23.496 7.780 3.373 1.00 68.44 316 LEU A N 1
ATOM 2558 C CA . LEU A 1 316 ? 24.497 8.150 2.378 1.00 68.44 316 LEU A CA 1
ATOM 2559 C C . LEU A 1 316 ? 25.901 7.905 2.945 1.00 68.44 316 LEU A C 1
ATOM 2561 O O . LEU A 1 316 ? 26.267 8.467 3.978 1.00 68.44 316 LEU A O 1
ATOM 2565 N N . ASN A 1 317 ? 26.697 7.102 2.241 1.00 68.75 317 ASN A N 1
ATOM 2566 C CA . ASN A 1 317 ? 28.141 7.053 2.455 1.00 68.75 317 ASN A CA 1
ATOM 2567 C C . ASN A 1 317 ? 28.795 8.267 1.778 1.00 68.75 317 ASN A C 1
ATOM 2569 O O . ASN A 1 317 ? 28.299 8.774 0.771 1.00 68.75 317 ASN A O 1
ATOM 2573 N N . THR A 1 318 ? 29.935 8.722 2.298 1.00 57.16 318 THR A N 1
ATOM 2574 C CA . THR A 1 318 ? 30.710 9.814 1.693 1.00 57.16 318 THR A CA 1
ATOM 2575 C C . THR A 1 318 ? 31.047 9.500 0.228 1.00 57.16 318 THR A C 1
ATOM 2577 O O . THR A 1 318 ? 31.769 8.541 -0.037 1.00 57.16 318 THR A O 1
ATOM 2580 N N . GLY A 1 319 ? 30.539 10.305 -0.714 1.00 65.00 319 GLY A N 1
ATOM 2581 C CA . GLY A 1 319 ? 30.887 10.243 -2.143 1.00 65.00 319 GLY A CA 1
ATOM 2582 C C . GLY A 1 319 ? 29.837 9.654 -3.097 1.00 65.00 319 GLY A C 1
ATOM 2583 O O . GLY A 1 319 ? 30.052 9.709 -4.304 1.00 65.00 319 GLY A O 1
ATOM 2584 N N . GLN A 1 320 ? 28.708 9.127 -2.612 1.00 70.50 320 GLN A N 1
ATOM 2585 C CA . GLN A 1 320 ? 27.590 8.682 -3.462 1.00 70.50 320 GLN A CA 1
ATOM 2586 C C . GLN A 1 320 ? 26.334 9.504 -3.164 1.00 70.50 320 GLN A C 1
ATOM 2588 O O . GLN A 1 320 ? 26.007 9.711 -1.999 1.00 70.50 320 GLN A O 1
ATOM 2593 N N . SER A 1 321 ? 25.626 9.951 -4.202 1.00 86.62 321 SER A N 1
ATOM 2594 C CA . SER A 1 321 ? 24.294 10.560 -4.096 1.00 86.62 321 SER A CA 1
ATOM 2595 C C . SER A 1 321 ? 23.209 9.545 -4.470 1.00 86.62 321 SER A C 1
ATOM 2597 O O . SER A 1 321 ? 23.443 8.645 -5.272 1.00 86.62 321 SER A O 1
ATOM 2599 N N . CYS A 1 322 ? 22.033 9.664 -3.858 1.00 90.50 322 CYS A N 1
ATOM 2600 C CA . CYS A 1 322 ? 20.845 8.863 -4.155 1.00 90.50 322 CYS A CA 1
ATOM 2601 C C . CYS A 1 322 ? 19.621 9.718 -3.823 1.00 90.50 322 CYS A C 1
ATOM 2603 O O . CYS A 1 322 ? 19.510 10.189 -2.688 1.00 90.50 322 CYS A O 1
ATOM 2605 N N . ASP A 1 323 ? 18.763 9.967 -4.809 1.00 92.75 323 ASP A N 1
ATOM 2606 C CA . ASP A 1 323 ? 17.586 10.821 -4.665 1.00 92.75 323 ASP A CA 1
ATOM 2607 C C . ASP A 1 323 ? 16.543 10.453 -5.721 1.00 92.75 323 ASP A C 1
ATOM 2609 O O . ASP A 1 323 ? 16.769 10.639 -6.914 1.00 92.75 323 ASP A O 1
ATOM 2613 N N . THR A 1 324 ? 15.411 9.918 -5.277 1.00 95.88 324 THR A N 1
ATOM 2614 C CA . THR A 1 324 ? 14.336 9.406 -6.132 1.00 95.88 324 THR A CA 1
ATOM 2615 C C . THR A 1 324 ? 13.185 10.395 -6.271 1.00 95.88 324 THR A C 1
ATOM 2617 O O . THR A 1 324 ? 12.185 10.082 -6.908 1.00 95.88 324 THR A O 1
ATOM 2620 N N . ARG A 1 325 ? 13.291 11.608 -5.709 1.00 94.75 325 ARG A N 1
ATOM 2621 C CA . ARG A 1 325 ? 12.209 12.606 -5.767 1.00 94.75 325 ARG A CA 1
ATOM 2622 C C . ARG A 1 325 ? 11.840 12.970 -7.199 1.00 94.75 325 ARG A C 1
ATOM 2624 O O . ARG A 1 325 ? 10.659 13.098 -7.512 1.00 94.75 325 ARG A O 1
ATOM 2631 N N . GLN A 1 326 ? 12.844 13.109 -8.065 1.00 94.44 326 GLN A N 1
ATOM 2632 C CA . GLN A 1 326 ? 12.591 13.384 -9.472 1.00 94.44 326 GLN A CA 1
ATOM 2633 C C . GLN A 1 326 ? 11.954 12.179 -10.167 1.00 94.44 326 GLN A C 1
ATOM 2635 O O . GLN A 1 326 ? 10.986 12.377 -10.883 1.00 94.44 326 GLN A O 1
ATOM 2640 N N . ASP A 1 327 ? 12.387 10.945 -9.896 1.00 96.94 327 ASP A N 1
ATOM 2641 C CA . ASP A 1 327 ? 11.696 9.752 -10.403 1.00 96.94 327 ASP A CA 1
ATOM 2642 C C . ASP A 1 327 ? 10.219 9.710 -9.980 1.00 96.94 327 ASP A C 1
ATOM 2644 O O . ASP A 1 327 ? 9.366 9.434 -10.813 1.00 96.94 327 ASP A O 1
ATOM 2648 N N . ILE A 1 328 ? 9.883 10.038 -8.730 1.00 97.38 328 ILE A N 1
ATOM 2649 C CA . ILE A 1 328 ? 8.492 10.028 -8.238 1.00 97.38 328 ILE A CA 1
ATOM 2650 C C . ILE A 1 328 ? 7.607 11.015 -9.021 1.00 97.38 328 ILE A C 1
ATOM 2652 O O . ILE A 1 328 ? 6.566 10.625 -9.554 1.00 97.38 328 ILE A O 1
ATOM 2656 N N . LEU A 1 329 ? 8.040 12.276 -9.148 1.00 96.94 329 LEU A N 1
ATOM 2657 C CA . LEU A 1 329 ? 7.367 13.286 -9.988 1.00 96.94 329 LEU A CA 1
ATOM 2658 C C . LEU A 1 329 ? 7.277 12.813 -11.447 1.00 96.94 329 LEU A C 1
ATOM 2660 O O . LEU A 1 329 ? 6.288 13.028 -12.148 1.00 96.94 329 LEU A O 1
ATOM 2664 N N . GLU A 1 330 ? 8.340 12.128 -11.848 1.00 97.81 330 GLU A N 1
ATOM 2665 C CA . GLU A 1 330 ? 8.578 11.407 -13.080 1.00 97.81 330 GLU A CA 1
ATOM 2666 C C . GLU A 1 330 ? 7.405 10.536 -13.519 1.00 97.81 330 GLU A C 1
ATOM 2668 O O . GLU A 1 330 ? 6.758 10.707 -14.560 1.00 97.81 330 GLU A O 1
ATOM 2673 N N . TRP A 1 331 ? 7.170 9.570 -12.639 1.00 98.56 331 TRP A N 1
ATOM 2674 C CA . TRP A 1 331 ? 6.146 8.551 -12.724 1.00 98.56 331 TRP A CA 1
ATOM 2675 C C . TRP A 1 331 ? 4.755 9.163 -12.658 1.00 98.56 331 TRP A C 1
ATOM 2677 O O . TRP A 1 331 ? 3.928 8.828 -13.503 1.00 98.56 331 TRP A O 1
ATOM 2687 N N . ARG A 1 332 ? 4.501 10.100 -11.733 1.00 98.19 332 ARG A N 1
ATOM 2688 C CA . ARG A 1 332 ? 3.205 10.792 -11.645 1.00 98.19 332 ARG A CA 1
ATOM 2689 C C . ARG A 1 332 ? 2.832 11.445 -12.971 1.00 98.19 332 ARG A C 1
ATOM 2691 O O . ARG A 1 332 ? 1.751 11.180 -13.503 1.00 98.19 332 ARG A O 1
ATOM 2698 N N . ARG A 1 333 ? 3.751 12.241 -13.530 1.00 97.56 333 ARG A N 1
ATOM 2699 C CA . ARG A 1 333 ? 3.536 12.949 -14.797 1.00 97.56 333 ARG A CA 1
ATOM 2700 C C . ARG A 1 333 ? 3.255 11.974 -15.936 1.00 97.56 333 ARG A C 1
ATOM 2702 O O . ARG A 1 333 ? 2.271 12.153 -16.645 1.00 97.56 333 ARG A O 1
ATOM 2709 N N . ALA A 1 334 ? 4.065 10.924 -16.077 1.00 98.44 334 ALA A N 1
ATOM 2710 C CA . ALA A 1 334 ? 3.850 9.911 -17.107 1.00 98.44 334 ALA A CA 1
ATOM 2711 C C . ALA A 1 334 ? 2.482 9.217 -16.947 1.00 98.44 334 ALA A C 1
ATOM 2713 O O . ALA A 1 334 ? 1.743 9.078 -17.919 1.00 98.44 334 ALA A O 1
ATOM 2714 N N . ILE A 1 335 ? 2.095 8.832 -15.727 1.00 98.69 335 ILE A N 1
ATOM 2715 C CA . ILE A 1 335 ? 0.792 8.203 -15.466 1.00 98.69 335 ILE A CA 1
ATOM 2716 C C . ILE A 1 335 ? -0.362 9.145 -15.827 1.00 98.69 335 ILE A C 1
ATOM 2718 O O . ILE A 1 335 ? -1.314 8.687 -16.460 1.00 98.69 335 ILE A O 1
ATOM 2722 N N . ASP A 1 336 ? -0.295 10.426 -15.444 1.00 98.06 336 ASP A N 1
ATOM 2723 C CA . ASP A 1 336 ? -1.349 11.401 -15.755 1.00 98.06 336 ASP A CA 1
ATOM 2724 C C . ASP A 1 336 ? -1.463 11.657 -17.249 1.00 98.06 336 ASP A C 1
ATOM 2726 O O . ASP A 1 336 ? -2.541 11.491 -17.812 1.00 98.06 336 ASP A O 1
ATOM 2730 N N . GLU A 1 337 ? -0.361 12.016 -17.905 1.00 97.62 337 GLU A N 1
ATOM 2731 C CA . GLU A 1 337 ? -0.371 12.360 -19.325 1.00 97.62 337 GLU A CA 1
ATOM 2732 C C . GLU A 1 337 ? -0.869 11.189 -20.173 1.00 97.62 337 GLU A C 1
ATOM 2734 O O . GLU A 1 337 ? -1.720 11.374 -21.044 1.00 97.62 337 GLU A O 1
ATOM 2739 N N . ARG A 1 338 ? -0.391 9.965 -19.909 1.00 97.88 338 ARG A N 1
ATOM 2740 C CA . ARG A 1 338 ? -0.827 8.795 -20.684 1.00 97.88 338 ARG A CA 1
ATOM 2741 C C . ARG A 1 338 ? -2.276 8.424 -20.383 1.00 97.88 338 ARG A C 1
ATOM 2743 O O . ARG A 1 338 ? -3.006 8.061 -21.305 1.00 97.88 338 ARG A O 1
ATOM 2750 N N . PHE A 1 339 ? -2.731 8.557 -19.137 1.00 98.25 339 PHE A N 1
ATOM 2751 C CA . PHE A 1 339 ? -4.139 8.334 -18.810 1.00 98.25 339 PHE A CA 1
ATOM 2752 C C . PHE A 1 339 ? -5.052 9.322 -19.531 1.00 98.25 339 PHE A C 1
ATOM 2754 O O . PHE A 1 339 ? -5.982 8.909 -20.220 1.00 98.25 339 PHE A O 1
ATOM 2761 N N . GLU A 1 340 ? -4.774 10.618 -19.392 1.00 97.69 340 GLU A N 1
ATOM 2762 C CA . GLU A 1 340 ? -5.654 11.674 -19.884 1.00 97.69 340 GLU A CA 1
ATOM 2763 C C . GLU A 1 340 ? -5.703 11.745 -21.409 1.00 97.69 340 GLU A C 1
ATOM 2765 O O . GLU A 1 340 ? -6.757 12.049 -21.970 1.00 97.69 340 GLU A O 1
ATOM 2770 N N . ASN A 1 341 ? -4.591 11.447 -22.081 1.00 96.50 341 ASN A N 1
ATOM 2771 C CA . ASN A 1 341 ? -4.503 11.578 -23.532 1.00 96.50 341 ASN A CA 1
ATOM 2772 C C . ASN A 1 341 ? -4.917 10.305 -24.277 1.00 96.50 341 ASN A C 1
ATOM 2774 O O . ASN A 1 341 ? -5.421 10.396 -25.394 1.00 96.50 341 ASN A O 1
ATOM 2778 N N . GLU A 1 342 ? -4.714 9.127 -23.683 1.00 95.31 342 GLU A N 1
ATOM 2779 C CA . GLU A 1 342 ? -4.864 7.853 -24.395 1.00 95.31 342 GLU A CA 1
ATOM 2780 C C . GLU A 1 342 ? -5.747 6.864 -23.634 1.00 95.31 342 GLU A C 1
ATOM 2782 O O . GLU A 1 342 ? -6.775 6.413 -24.144 1.00 95.31 342 GLU A O 1
ATOM 2787 N N . TRP A 1 343 ? -5.370 6.521 -22.403 1.00 97.19 343 TRP A N 1
ATOM 2788 C CA . TRP A 1 343 ? -5.872 5.301 -21.770 1.00 97.19 343 TRP A CA 1
ATOM 2789 C C . TRP A 1 343 ? -7.229 5.436 -21.079 1.00 97.19 343 TRP A C 1
ATOM 2791 O O . TRP A 1 343 ? -7.911 4.422 -20.919 1.00 97.19 343 TRP A O 1
ATOM 2801 N N . LYS A 1 344 ? -7.685 6.650 -20.740 1.00 95.88 344 LYS A N 1
ATOM 2802 C CA . LYS A 1 344 ? -9.009 6.857 -20.124 1.00 95.88 344 LYS A CA 1
ATOM 2803 C C . LYS A 1 344 ? -10.182 6.460 -21.023 1.00 95.88 344 LYS A C 1
ATOM 2805 O O . LYS A 1 344 ? -11.270 6.200 -20.524 1.00 95.88 344 LYS A O 1
ATOM 2810 N N . TYR A 1 345 ? -9.963 6.393 -22.338 1.00 94.00 345 TYR A N 1
ATOM 2811 C CA . TYR A 1 345 ? -10.984 6.018 -23.322 1.00 94.00 345 TYR A CA 1
ATOM 2812 C C . TYR A 1 345 ? -10.934 4.532 -23.715 1.00 94.00 345 TYR A C 1
ATOM 2814 O O . TYR A 1 345 ? -11.740 4.077 -24.528 1.00 94.00 345 TYR A O 1
ATOM 2822 N N . VAL A 1 346 ? -9.986 3.760 -23.174 1.00 92.50 346 VAL A N 1
ATOM 2823 C CA . VAL A 1 346 ? -9.777 2.355 -23.541 1.00 92.50 346 VAL A CA 1
ATOM 2824 C C . VAL A 1 346 ? -10.425 1.447 -22.498 1.00 92.50 346 VAL A C 1
ATOM 2826 O O . VAL A 1 346 ? -9.872 1.193 -21.436 1.00 92.50 346 VAL A O 1
ATOM 2829 N N . GLY A 1 347 ? -11.593 0.879 -22.796 1.00 86.50 347 GLY A N 1
ATOM 2830 C CA . GLY A 1 347 ? -12.295 -0.004 -21.853 1.00 86.50 347 GLY A CA 1
ATOM 2831 C C . GLY A 1 347 ? -12.557 0.673 -20.498 1.00 86.50 347 GLY A C 1
ATOM 2832 O O . GLY A 1 347 ? -12.897 1.846 -20.451 1.00 86.50 347 GLY A O 1
ATOM 2833 N N . SER A 1 348 ? -12.395 -0.062 -19.394 1.00 84.94 348 SER A N 1
ATOM 2834 C CA . SER A 1 348 ? -12.621 0.436 -18.028 1.00 84.94 348 SER A CA 1
ATOM 2835 C C . SER A 1 348 ? -11.317 0.718 -17.262 1.00 84.94 348 SER A C 1
ATOM 2837 O O . SER A 1 348 ? -11.233 0.402 -16.071 1.00 84.94 348 SER A O 1
ATOM 2839 N N . ARG A 1 349 ? -10.267 1.228 -17.934 1.00 90.88 349 ARG A N 1
ATOM 2840 C CA . ARG A 1 349 ? -9.005 1.564 -17.245 1.00 90.88 349 ARG A CA 1
ATOM 2841 C C . ARG A 1 349 ? -9.244 2.680 -16.233 1.00 90.88 349 ARG A C 1
ATOM 2843 O O . ARG A 1 349 ? -10.006 3.611 -16.471 1.00 90.88 349 ARG A O 1
ATOM 2850 N N . GLN A 1 350 ? -8.534 2.588 -15.118 1.00 91.75 350 GLN A N 1
ATOM 2851 C CA . GLN A 1 350 ? -8.457 3.638 -14.110 1.00 91.75 350 GLN A CA 1
ATOM 2852 C C . GLN A 1 350 ? -7.047 4.211 -14.105 1.00 91.75 350 GLN A C 1
ATOM 2854 O O . GLN A 1 350 ? -6.099 3.510 -14.462 1.00 91.75 350 GLN A O 1
ATOM 2859 N N . LYS A 1 351 ? -6.915 5.463 -13.666 1.00 95.69 351 LYS A N 1
ATOM 2860 C CA . LYS A 1 351 ? -5.610 6.060 -13.391 1.00 95.69 351 LYS A CA 1
ATOM 2861 C C . LYS A 1 351 ? -4.847 5.151 -12.422 1.00 95.69 351 LYS A C 1
ATOM 2863 O O . LYS A 1 351 ? -5.419 4.688 -11.434 1.00 95.69 351 LYS A O 1
ATOM 2868 N N . ILE A 1 352 ? -3.592 4.846 -12.746 1.00 98.06 352 ILE A N 1
ATOM 2869 C CA . ILE A 1 352 ? -2.758 3.976 -11.910 1.00 98.06 352 ILE A CA 1
ATOM 2870 C C . ILE A 1 352 ? -2.537 4.660 -10.560 1.00 98.06 352 ILE A C 1
ATOM 2872 O O . ILE A 1 352 ? -2.067 5.796 -10.516 1.00 98.06 352 ILE A O 1
ATOM 2876 N N . TRP A 1 353 ? -2.843 3.938 -9.481 1.00 97.38 353 TRP A N 1
ATOM 2877 C CA . TRP A 1 353 ? -2.500 4.332 -8.118 1.00 97.38 353 TRP A CA 1
ATOM 2878 C C . TRP A 1 353 ? -0.986 4.231 -7.927 1.00 97.38 353 TRP A C 1
ATOM 2880 O O . TRP A 1 353 ? -0.420 3.141 -8.056 1.00 97.38 353 TRP A O 1
ATOM 2890 N N . LEU A 1 354 ? -0.322 5.342 -7.626 1.00 98.12 354 LEU A N 1
ATOM 2891 C CA . LEU A 1 354 ? 1.115 5.390 -7.393 1.00 98.12 354 LEU A CA 1
ATOM 2892 C C . LEU A 1 354 ? 1.405 5.347 -5.892 1.00 98.12 354 LEU A C 1
ATOM 2894 O O . LEU A 1 354 ? 1.137 6.299 -5.162 1.00 98.12 354 LEU A O 1
ATOM 2898 N N . ALA A 1 355 ? 1.985 4.238 -5.442 1.00 97.88 355 ALA A N 1
ATOM 2899 C CA . ALA A 1 355 ? 2.446 4.054 -4.074 1.00 97.88 355 ALA A CA 1
ATOM 2900 C C . ALA A 1 355 ? 3.976 4.127 -4.002 1.00 97.88 355 ALA A C 1
ATOM 2902 O O . ALA A 1 355 ? 4.659 3.597 -4.879 1.00 97.88 355 ALA A O 1
ATOM 2903 N N . VAL A 1 356 ? 4.519 4.728 -2.941 1.00 98.06 356 VAL A N 1
ATOM 2904 C CA . VAL A 1 356 ? 5.970 4.756 -2.683 1.00 98.06 356 VAL A CA 1
ATOM 2905 C C . VAL A 1 356 ? 6.328 4.110 -1.350 1.00 98.06 356 VAL A C 1
ATOM 2907 O O . VAL A 1 356 ? 5.667 4.325 -0.336 1.00 98.06 356 VAL A O 1
ATOM 2910 N N . SER A 1 357 ? 7.408 3.336 -1.333 1.00 95.62 357 SER A N 1
ATOM 2911 C CA . SER A 1 357 ? 7.927 2.670 -0.140 1.00 95.62 357 SER A CA 1
ATOM 2912 C C . SER A 1 357 ? 9.463 2.740 -0.065 1.00 95.62 357 SER A C 1
ATOM 2914 O O . SER A 1 357 ? 10.128 2.951 -1.083 1.00 95.62 357 SER A O 1
ATOM 2916 N N . TRP A 1 358 ? 10.085 2.660 1.115 1.00 92.00 358 TRP A N 1
ATOM 2917 C CA . TRP A 1 358 ? 9.517 2.544 2.474 1.00 92.00 358 TRP A CA 1
ATOM 2918 C C . TRP A 1 358 ? 10.197 3.506 3.462 1.00 92.00 358 TRP A C 1
ATOM 2920 O O . TRP A 1 358 ? 11.086 4.247 3.061 1.00 92.00 358 TRP A O 1
ATOM 2930 N N . GLU A 1 359 ? 9.760 3.552 4.729 1.00 93.06 359 GLU A N 1
ATOM 2931 C CA . GLU A 1 359 ? 10.218 4.513 5.762 1.00 93.06 359 GLU A CA 1
ATOM 2932 C C . GLU A 1 359 ? 10.369 5.950 5.230 1.00 93.06 359 GLU A C 1
ATOM 2934 O O . GLU A 1 359 ? 11.401 6.610 5.386 1.00 93.06 359 GLU A O 1
ATOM 2939 N N . ILE A 1 360 ? 9.336 6.423 4.537 1.00 95.06 360 ILE A N 1
ATOM 2940 C CA . ILE A 1 360 ? 9.327 7.753 3.940 1.00 95.06 360 ILE A CA 1
ATOM 2941 C C . ILE A 1 360 ? 9.216 8.808 5.058 1.00 95.06 360 ILE A C 1
ATOM 2943 O O . ILE A 1 360 ? 8.332 8.701 5.914 1.00 95.06 360 ILE A O 1
ATOM 2947 N N . PRO A 1 361 ? 10.108 9.819 5.107 1.00 91.88 361 PRO A N 1
ATOM 2948 C CA . PRO A 1 361 ? 10.097 10.825 6.164 1.00 91.88 361 PRO A CA 1
ATOM 2949 C C . PRO A 1 361 ? 9.122 11.974 5.865 1.00 91.88 361 PRO A C 1
ATOM 2951 O O . PRO A 1 361 ? 8.971 12.382 4.714 1.00 91.88 361 PRO A O 1
ATOM 2954 N N . THR A 1 362 ? 8.562 12.579 6.915 1.00 90.81 362 THR A N 1
ATOM 2955 C CA . THR A 1 362 ? 7.578 13.684 6.840 1.00 90.81 362 THR A CA 1
ATOM 2956 C C . THR A 1 362 ? 8.045 14.896 6.047 1.00 90.81 362 THR A C 1
ATOM 2958 O O . THR A 1 362 ? 7.259 15.517 5.345 1.00 90.81 362 THR A O 1
ATOM 2961 N N . ARG A 1 363 ? 9.352 15.186 6.039 1.00 88.94 363 ARG A N 1
ATOM 2962 C CA . ARG A 1 363 ? 9.938 16.265 5.220 1.00 88.94 363 ARG A CA 1
ATOM 2963 C C . ARG A 1 363 ? 9.712 16.124 3.707 1.00 88.94 363 ARG A C 1
ATOM 2965 O O . ARG A 1 363 ? 10.041 17.047 2.969 1.00 88.94 363 ARG A O 1
ATOM 2972 N N . LEU A 1 364 ? 9.268 14.957 3.231 1.00 90.38 364 LEU A N 1
ATOM 2973 C CA . LEU A 1 364 ? 8.883 14.749 1.834 1.00 90.38 364 LEU A CA 1
ATOM 2974 C C . LEU A 1 364 ? 7.403 15.030 1.559 1.00 90.38 364 LEU A C 1
ATOM 2976 O O . LEU A 1 364 ? 7.036 15.027 0.389 1.00 90.38 364 LEU A O 1
ATOM 2980 N N . GLY A 1 365 ? 6.595 15.321 2.581 1.00 89.44 365 GLY A N 1
ATOM 2981 C CA . GLY A 1 365 ? 5.158 15.585 2.484 1.00 89.44 365 GLY A CA 1
ATOM 2982 C C . GLY A 1 365 ? 4.736 16.424 1.273 1.00 89.44 365 GLY A C 1
ATOM 2983 O O . GLY A 1 365 ? 3.965 15.912 0.469 1.00 89.44 365 GLY A O 1
ATOM 2984 N N . PRO A 1 366 ? 5.330 17.610 1.016 1.00 88.25 366 PRO A N 1
ATOM 2985 C CA . PRO A 1 366 ? 4.949 18.441 -0.133 1.00 88.25 366 PRO A CA 1
ATOM 2986 C C . PRO A 1 366 ? 5.139 17.779 -1.507 1.00 88.25 366 PRO A C 1
ATOM 2988 O O . PRO A 1 366 ? 4.394 18.045 -2.443 1.00 88.25 366 PRO A O 1
ATOM 2991 N N . ILE A 1 367 ? 6.154 16.920 -1.657 1.00 89.12 367 ILE A N 1
ATOM 2992 C CA . ILE A 1 367 ? 6.379 16.178 -2.908 1.00 89.12 367 ILE A CA 1
ATOM 2993 C C . ILE A 1 367 ? 5.414 15.004 -2.999 1.00 89.12 367 ILE A C 1
ATOM 2995 O O . ILE A 1 367 ? 4.935 14.694 -4.086 1.00 89.12 367 ILE A O 1
ATOM 2999 N N . LEU A 1 368 ? 5.156 14.340 -1.873 1.00 90.75 368 LEU A N 1
ATOM 3000 C CA . LEU A 1 368 ? 4.277 13.183 -1.839 1.00 90.75 368 LEU A CA 1
ATOM 3001 C C . LEU A 1 368 ? 2.836 13.582 -2.145 1.00 90.75 368 LEU A C 1
ATOM 3003 O O . LEU A 1 368 ? 2.216 12.963 -2.998 1.00 90.75 368 LEU A O 1
ATOM 3007 N N . ASP A 1 369 ? 2.353 14.657 -1.531 1.00 87.94 369 ASP A N 1
ATOM 3008 C CA . ASP A 1 369 ? 1.001 15.180 -1.734 1.00 87.94 369 ASP A CA 1
ATOM 3009 C C . ASP A 1 369 ? 0.733 15.575 -3.195 1.00 87.94 369 ASP A C 1
ATOM 3011 O O . ASP A 1 369 ? -0.357 15.376 -3.723 1.00 87.94 369 ASP A O 1
ATOM 3015 N N . LEU A 1 370 ? 1.765 16.057 -3.893 1.00 88.25 370 LEU A N 1
ATOM 3016 C CA . LEU A 1 370 ? 1.679 16.362 -5.318 1.00 88.25 370 LEU A CA 1
ATOM 3017 C C . LEU A 1 370 ? 1.684 15.107 -6.204 1.00 88.25 370 LEU A C 1
ATOM 3019 O O . LEU A 1 370 ? 1.137 15.128 -7.308 1.00 88.25 370 LEU A O 1
ATOM 3023 N N . ALA A 1 371 ? 2.386 14.052 -5.786 1.00 92.56 371 ALA A N 1
ATOM 3024 C CA . ALA A 1 371 ? 2.869 13.038 -6.716 1.00 92.56 371 ALA A CA 1
ATOM 3025 C C . ALA A 1 371 ? 2.387 11.613 -6.460 1.00 92.56 371 ALA A C 1
ATOM 3027 O O . ALA A 1 371 ? 2.449 10.802 -7.379 1.00 92.56 371 ALA A O 1
ATOM 3028 N N . VAL A 1 372 ? 1.945 11.267 -5.256 1.00 95.50 372 VAL A N 1
ATOM 3029 C CA . VAL A 1 372 ? 1.636 9.880 -4.896 1.00 95.50 372 VAL A CA 1
ATOM 3030 C C . VAL A 1 372 ? 0.283 9.774 -4.215 1.00 95.50 372 VAL A C 1
ATOM 3032 O O . VAL A 1 372 ? -0.145 10.666 -3.491 1.00 95.50 372 VAL A O 1
ATOM 3035 N N . ASP A 1 373 ? -0.374 8.640 -4.417 1.00 96.25 373 ASP A N 1
ATOM 3036 C CA . ASP A 1 373 ? -1.658 8.348 -3.789 1.00 96.25 373 ASP A CA 1
ATOM 3037 C C . ASP A 1 373 ? -1.463 7.766 -2.375 1.00 96.25 373 ASP A C 1
ATOM 3039 O O . ASP A 1 373 ? -2.307 7.940 -1.500 1.00 96.25 373 ASP A O 1
ATOM 3043 N N . SER A 1 374 ? -0.332 7.095 -2.116 1.00 96.44 374 SER A N 1
ATOM 3044 C CA . SER A 1 374 ? 0.012 6.571 -0.786 1.00 96.44 374 SER A CA 1
ATOM 3045 C C . SER A 1 374 ? 1.519 6.439 -0.555 1.00 96.44 374 SER A C 1
ATOM 3047 O O . SER A 1 374 ? 2.266 6.133 -1.489 1.00 96.44 374 SER A O 1
ATOM 3049 N N . TRP A 1 375 ? 1.974 6.556 0.694 1.00 97.12 375 TRP A N 1
ATOM 3050 C CA . TRP A 1 375 ? 3.389 6.391 1.056 1.00 97.12 375 TRP A CA 1
ATOM 3051 C C . TRP A 1 375 ? 3.597 5.572 2.327 1.00 97.12 375 TRP A C 1
ATOM 3053 O O . TRP A 1 375 ? 2.964 5.801 3.360 1.00 97.12 375 TRP A O 1
ATOM 3063 N N . ARG A 1 376 ? 4.541 4.628 2.272 1.00 97.62 376 ARG A N 1
ATOM 3064 C CA . ARG A 1 376 ? 4.854 3.753 3.403 1.00 97.62 376 ARG A CA 1
ATOM 3065 C C . ARG A 1 376 ? 5.746 4.447 4.419 1.00 97.62 376 ARG A C 1
ATOM 3067 O O . ARG A 1 376 ? 6.889 4.800 4.129 1.00 97.62 376 ARG A O 1
ATOM 3074 N N . VAL A 1 377 ? 5.250 4.582 5.642 1.00 95.12 377 VAL A N 1
ATOM 3075 C CA . VAL A 1 377 ? 5.903 5.378 6.699 1.00 95.12 377 VAL A CA 1
ATOM 3076 C C . VAL A 1 377 ? 6.873 4.585 7.572 1.00 95.12 377 VAL A C 1
ATOM 3078 O O . VAL A 1 377 ? 7.662 5.164 8.319 1.00 95.12 377 VAL A O 1
ATOM 3081 N N . ALA A 1 378 ? 6.850 3.258 7.471 1.00 93.44 378 ALA A N 1
ATOM 3082 C CA . ALA A 1 378 ? 7.669 2.357 8.273 1.00 93.44 378 ALA A CA 1
ATOM 3083 C C . ALA A 1 378 ? 8.401 1.318 7.408 1.00 93.44 378 ALA A C 1
ATOM 3085 O O . ALA A 1 378 ? 8.232 1.289 6.189 1.00 93.44 378 ALA A O 1
ATOM 3086 N N . ILE A 1 379 ? 9.230 0.486 8.047 1.00 93.19 379 ILE A N 1
ATOM 3087 C CA . ILE A 1 379 ? 9.742 -0.752 7.441 1.00 93.19 379 ILE A CA 1
ATOM 3088 C C . ILE A 1 379 ? 8.651 -1.815 7.393 1.00 93.19 379 ILE A C 1
ATOM 3090 O O . ILE A 1 379 ? 7.696 -1.767 8.174 1.00 93.19 379 ILE A O 1
ATOM 3094 N N . ASP A 1 380 ? 8.865 -2.777 6.504 1.00 95.00 380 ASP A N 1
ATOM 3095 C CA . ASP A 1 380 ? 8.125 -4.018 6.350 1.00 95.00 380 ASP A CA 1
ATOM 3096 C C . ASP A 1 380 ? 7.555 -4.566 7.659 1.00 95.00 380 ASP A C 1
ATOM 3098 O O . ASP A 1 380 ? 8.245 -4.705 8.684 1.00 95.00 380 ASP A O 1
ATOM 3102 N N . ILE A 1 381 ? 6.260 -4.857 7.612 1.00 96.88 381 ILE A N 1
ATOM 3103 C CA . ILE A 1 381 ? 5.504 -5.406 8.734 1.00 96.88 381 ILE A CA 1
ATOM 3104 C C . ILE A 1 381 ? 5.865 -6.873 8.990 1.00 96.88 381 ILE A C 1
ATOM 3106 O O . ILE A 1 381 ? 5.702 -7.364 10.108 1.00 96.88 381 ILE A O 1
ATOM 3110 N N . GLU A 1 382 ? 6.403 -7.577 7.996 1.00 96.94 382 GLU A N 1
ATOM 3111 C CA . GLU A 1 382 ? 6.737 -8.992 8.085 1.00 96.94 382 GLU A CA 1
ATOM 3112 C C . GLU A 1 382 ? 7.846 -9.270 9.102 1.00 96.94 382 GLU A C 1
ATOM 3114 O O . GLU A 1 382 ? 8.815 -8.520 9.238 1.00 96.94 382 GLU A O 1
ATOM 3119 N N . ALA A 1 383 ? 7.754 -10.406 9.793 1.00 93.38 383 ALA A N 1
ATOM 3120 C CA . ALA A 1 383 ? 8.783 -10.851 10.732 1.00 93.38 383 ALA A CA 1
ATOM 3121 C C . ALA A 1 383 ? 9.968 -11.569 10.064 1.00 93.38 383 ALA A C 1
ATOM 3123 O O . ALA A 1 383 ? 10.989 -11.779 10.718 1.00 93.38 383 ALA A O 1
ATOM 3124 N N . TYR A 1 384 ? 9.856 -11.925 8.776 1.00 93.00 384 TYR A N 1
ATOM 3125 C CA . TYR A 1 384 ? 10.886 -12.652 8.019 1.00 93.00 384 TYR A CA 1
ATOM 3126 C C . TYR A 1 384 ? 11.308 -13.992 8.653 1.00 93.00 384 TYR A C 1
ATOM 3128 O O . TYR A 1 384 ? 12.453 -14.429 8.512 1.00 93.00 384 TYR A O 1
ATOM 3136 N N . GLY A 1 385 ? 10.376 -14.668 9.329 1.00 91.62 385 GLY A N 1
ATOM 3137 C CA . GLY A 1 385 ? 10.610 -15.938 10.014 1.00 91.62 385 GLY A CA 1
ATOM 3138 C C . GLY A 1 385 ? 9.435 -16.905 9.886 1.00 91.62 385 GLY A C 1
ATOM 3139 O O . GLY A 1 385 ? 8.663 -16.849 8.928 1.00 91.62 385 GLY A O 1
ATOM 3140 N N . ASP A 1 386 ? 9.307 -17.797 10.868 1.00 90.31 386 ASP A N 1
ATOM 3141 C CA . ASP A 1 386 ? 8.204 -18.770 10.956 1.00 90.31 386 ASP A CA 1
ATOM 3142 C C . ASP A 1 386 ? 6.897 -18.161 11.482 1.00 90.31 386 ASP A C 1
ATOM 3144 O O . ASP A 1 386 ? 5.867 -18.840 11.523 1.00 90.31 386 ASP A O 1
ATOM 3148 N N . ARG A 1 387 ? 6.940 -16.874 11.848 1.00 92.06 387 ARG A N 1
ATOM 3149 C CA . ARG A 1 387 ? 5.780 -16.004 12.041 1.00 92.06 387 ARG A CA 1
ATOM 3150 C C . ARG A 1 387 ? 5.660 -15.024 10.873 1.00 92.06 387 ARG A C 1
ATOM 3152 O O . ARG A 1 387 ? 6.675 -14.580 10.334 1.00 92.06 387 ARG A O 1
ATOM 3159 N N . MET A 1 388 ? 4.430 -14.720 10.485 1.00 94.38 388 MET A N 1
ATOM 3160 C CA . MET A 1 388 ? 4.073 -13.755 9.455 1.00 94.38 388 MET A CA 1
ATOM 3161 C C . MET A 1 388 ? 4.399 -12.343 9.942 1.00 94.38 388 MET A C 1
ATOM 3163 O O . MET A 1 388 ? 5.166 -11.629 9.300 1.00 94.38 388 MET A O 1
ATOM 3167 N N . THR A 1 389 ? 3.914 -11.980 11.128 1.00 96.62 389 THR A N 1
ATOM 3168 C CA . THR A 1 389 ? 4.280 -10.747 11.836 1.00 96.62 389 THR A CA 1
ATOM 3169 C C . THR A 1 389 ? 4.267 -10.968 13.353 1.00 96.62 389 THR A C 1
ATOM 3171 O O . THR A 1 389 ? 4.080 -12.085 13.838 1.00 96.62 389 THR A O 1
ATOM 3174 N N . THR A 1 390 ? 4.529 -9.913 14.112 1.00 94.50 390 THR A N 1
ATOM 3175 C CA . THR A 1 390 ? 4.486 -9.890 15.573 1.00 94.50 390 THR A CA 1
ATOM 3176 C C . THR A 1 390 ? 3.878 -8.575 16.048 1.00 94.50 390 THR A C 1
ATOM 3178 O O . THR A 1 390 ? 3.962 -7.552 15.363 1.00 94.50 390 THR A O 1
ATOM 3181 N N . PHE A 1 391 ? 3.264 -8.579 17.230 1.00 94.69 391 PHE A N 1
ATOM 3182 C CA . PHE A 1 391 ? 2.550 -7.403 17.718 1.00 94.69 391 PHE A CA 1
ATOM 3183 C C . PHE A 1 391 ? 3.478 -6.207 18.001 1.00 94.69 391 PHE A C 1
ATOM 3185 O O . PHE A 1 391 ? 3.104 -5.065 17.740 1.00 94.69 391 PHE A O 1
ATOM 3192 N N . ASP A 1 392 ? 4.738 -6.437 18.386 1.00 93.00 392 ASP A N 1
ATOM 3193 C CA . ASP A 1 392 ? 5.748 -5.374 18.498 1.00 93.00 392 ASP A CA 1
ATOM 3194 C C . ASP A 1 392 ? 5.999 -4.650 17.162 1.00 93.00 392 ASP A C 1
ATOM 3196 O O . ASP A 1 392 ? 6.223 -3.438 17.142 1.00 93.00 392 ASP A O 1
ATOM 3200 N N . ARG A 1 393 ? 5.890 -5.349 16.023 1.00 94.69 393 ARG A N 1
ATOM 3201 C CA . ARG A 1 393 ? 6.014 -4.744 14.688 1.00 94.69 393 ARG A CA 1
ATOM 3202 C C . ARG A 1 393 ? 4.785 -3.929 14.317 1.00 94.69 393 ARG A C 1
ATOM 3204 O O . ARG A 1 393 ? 4.945 -2.863 13.720 1.00 94.69 393 ARG A O 1
ATOM 3211 N N . VAL A 1 394 ? 3.595 -4.388 14.710 1.00 96.69 394 VAL A N 1
ATOM 3212 C CA . VAL A 1 394 ? 2.349 -3.615 14.593 1.00 96.69 394 VAL A CA 1
ATOM 3213 C C . VAL A 1 394 ? 2.503 -2.302 15.354 1.00 96.69 394 VAL A C 1
ATOM 3215 O O . VAL A 1 394 ? 2.367 -1.234 14.762 1.00 96.69 394 VAL A O 1
ATOM 3218 N N . VAL A 1 395 ? 2.890 -2.360 16.632 1.00 95.12 395 VAL A N 1
ATOM 3219 C CA . VAL A 1 395 ? 3.124 -1.168 17.459 1.00 95.12 395 VAL A CA 1
ATOM 3220 C C . VAL A 1 395 ? 4.213 -0.283 16.842 1.00 95.12 395 VAL A C 1
ATOM 3222 O O . VAL A 1 395 ? 4.009 0.918 16.692 1.00 95.12 395 VAL A O 1
ATOM 3225 N N . ARG A 1 396 ? 5.341 -0.842 16.386 1.00 93.12 396 ARG A N 1
ATOM 3226 C CA . ARG A 1 396 ? 6.428 -0.097 15.723 1.00 93.12 396 ARG A CA 1
ATOM 3227 C C . ARG A 1 396 ? 5.957 0.691 14.494 1.00 93.12 396 ARG A C 1
ATOM 3229 O O . ARG A 1 396 ? 6.363 1.845 14.340 1.00 93.12 396 ARG A O 1
ATOM 3236 N N . ASN A 1 397 ? 5.140 0.100 13.618 1.00 95.62 397 ASN A N 1
ATOM 3237 C CA . ASN A 1 397 ? 4.593 0.800 12.446 1.00 95.62 397 ASN A CA 1
ATOM 3238 C C . ASN A 1 397 ? 3.616 1.900 12.870 1.00 95.62 397 ASN A C 1
ATOM 3240 O O . ASN A 1 397 ? 3.698 3.020 12.365 1.00 95.62 397 ASN A O 1
ATOM 3244 N N . THR A 1 398 ? 2.782 1.620 13.870 1.00 95.88 398 THR A N 1
ATOM 3245 C CA . THR A 1 398 ? 1.866 2.591 14.477 1.00 95.88 398 THR A CA 1
ATOM 3246 C C . THR A 1 398 ? 2.601 3.819 15.021 1.00 95.88 398 THR A C 1
ATOM 3248 O O . THR A 1 398 ? 2.182 4.943 14.751 1.00 95.88 398 THR A O 1
ATOM 3251 N N . LYS A 1 399 ? 3.757 3.642 15.685 1.00 92.56 399 LYS A N 1
ATOM 3252 C CA . LYS A 1 399 ? 4.598 4.763 16.158 1.00 92.56 399 LYS A CA 1
ATOM 3253 C C . LYS A 1 399 ? 5.018 5.692 15.025 1.00 92.56 399 LYS A C 1
ATOM 3255 O O . LYS A 1 399 ? 4.982 6.911 15.167 1.00 92.56 399 LYS A O 1
ATOM 3260 N N . LYS A 1 400 ? 5.425 5.117 13.892 1.00 92.00 400 LYS A N 1
ATOM 3261 C CA . LYS A 1 400 ? 5.835 5.884 12.709 1.00 92.00 400 LYS A CA 1
ATOM 3262 C C . LYS A 1 400 ? 4.650 6.620 12.086 1.00 92.00 400 LYS A C 1
ATOM 3264 O O . LYS A 1 400 ? 4.798 7.783 11.728 1.00 92.00 400 LYS A O 1
ATOM 3269 N N . ALA A 1 401 ? 3.489 5.974 12.001 1.00 94.94 401 ALA A N 1
ATOM 3270 C CA . ALA A 1 401 ? 2.275 6.575 11.457 1.00 94.94 401 ALA A CA 1
ATOM 3271 C C . ALA A 1 401 ? 1.724 7.713 12.325 1.00 94.94 401 ALA A C 1
ATOM 3273 O O . ALA A 1 401 ? 1.275 8.718 11.783 1.00 94.94 401 ALA A O 1
ATOM 3274 N N . ALA A 1 402 ? 1.833 7.619 13.652 1.00 94.12 402 ALA A N 1
ATOM 3275 C CA . ALA A 1 402 ? 1.381 8.673 14.557 1.00 94.12 402 ALA A CA 1
ATOM 3276 C C . ALA A 1 402 ? 2.095 10.014 14.331 1.00 94.12 402 ALA A C 1
ATOM 3278 O O . ALA A 1 402 ? 1.487 11.061 14.509 1.00 94.12 402 ALA A O 1
ATOM 3279 N N . VAL A 1 403 ? 3.353 10.010 13.872 1.00 92.31 403 VAL A N 1
ATOM 3280 C CA . VAL A 1 403 ? 4.060 11.252 13.502 1.00 92.31 403 VAL A CA 1
ATOM 3281 C C . VAL A 1 403 ? 3.372 11.949 12.326 1.00 92.31 403 VAL A C 1
ATOM 3283 O O . VAL A 1 403 ? 3.331 13.174 12.275 1.00 92.31 403 VAL A O 1
ATOM 3286 N N . TRP A 1 404 ? 2.820 11.181 11.389 1.00 93.06 404 TRP A N 1
ATOM 3287 C CA . TRP A 1 404 ? 2.079 11.715 10.250 1.00 93.06 404 TRP A CA 1
ATOM 3288 C C . TRP A 1 404 ? 0.656 12.115 10.630 1.00 93.06 404 TRP A C 1
ATOM 3290 O O . TRP A 1 404 ? 0.172 13.147 10.187 1.00 93.06 404 TRP A O 1
ATOM 3300 N N . SER A 1 405 ? -0.008 11.319 11.470 1.00 94.69 405 SER A N 1
ATOM 3301 C CA . SER A 1 405 ? -1.417 11.535 11.786 1.00 94.69 405 SER A CA 1
ATOM 3302 C C . SER A 1 405 ? -1.664 12.417 13.006 1.00 94.69 405 SER A C 1
ATOM 3304 O O . SER A 1 405 ? -2.770 12.894 13.168 1.00 94.69 405 SER A O 1
ATOM 3306 N N . SER A 1 406 ? -0.703 12.641 13.899 1.00 93.69 406 SER A N 1
ATOM 3307 C CA . SER A 1 406 ? -0.941 13.335 15.183 1.00 93.69 406 SER A CA 1
ATOM 3308 C C . SER A 1 406 ? -0.130 14.625 15.334 1.00 93.69 406 SER A C 1
ATOM 3310 O O . SER A 1 406 ? -0.106 15.215 16.408 1.00 93.69 406 SER A O 1
ATOM 3312 N N . VAL A 1 407 ? 0.530 15.065 14.259 1.00 91.12 407 VAL A N 1
ATOM 3313 C CA . VAL A 1 407 ? 1.229 16.354 14.152 1.00 91.12 407 VAL A CA 1
ATOM 3314 C C . VAL A 1 407 ? 0.499 17.184 13.105 1.00 91.12 407 VAL A C 1
ATOM 3316 O O . VAL A 1 407 ? 0.413 16.748 11.959 1.00 91.12 407 VAL A O 1
ATOM 3319 N N . GLU A 1 408 ? -0.032 18.346 13.485 1.00 88.31 408 GLU A N 1
ATOM 3320 C CA . GLU A 1 408 ? -0.930 19.130 12.623 1.00 88.31 408 GLU A CA 1
ATOM 3321 C C . GLU A 1 408 ? -0.286 19.520 11.287 1.00 88.31 408 GLU A C 1
ATOM 3323 O O . GLU A 1 408 ? -0.930 19.388 10.251 1.00 88.31 408 GLU A O 1
ATOM 3328 N N . GLU A 1 409 ? 1.003 19.874 11.267 1.00 88.94 409 GLU A N 1
ATOM 3329 C CA . GLU A 1 409 ? 1.714 20.216 10.029 1.00 88.94 409 GLU A CA 1
ATOM 3330 C C . GLU A 1 409 ? 1.810 19.037 9.052 1.00 88.94 409 GLU A C 1
ATOM 3332 O O . GLU A 1 409 ? 1.895 19.242 7.851 1.00 88.94 409 GLU A O 1
ATOM 3337 N N . ASN A 1 410 ? 1.791 17.792 9.537 1.00 91.25 410 ASN A N 1
ATOM 3338 C CA . ASN A 1 410 ? 1.846 16.617 8.662 1.00 91.25 410 ASN A CA 1
ATOM 3339 C C . ASN A 1 410 ? 0.458 16.162 8.191 1.00 91.25 410 ASN A C 1
ATOM 3341 O O . ASN A 1 410 ? 0.368 15.365 7.257 1.00 91.25 410 ASN A O 1
ATOM 3345 N N . ARG A 1 411 ? -0.613 16.645 8.831 1.00 91.12 411 ARG A N 1
ATOM 3346 C CA . ARG A 1 411 ? -2.002 16.314 8.484 1.00 91.12 411 ARG A CA 1
ATOM 3347 C C . ARG A 1 411 ? -2.535 17.130 7.307 1.00 91.12 411 ARG A C 1
ATOM 3349 O O . ARG A 1 411 ? -3.627 16.840 6.835 1.00 91.12 411 ARG A O 1
ATOM 3356 N N . GLU A 1 412 ? -1.795 18.137 6.844 1.00 88.56 412 GLU A N 1
ATOM 3357 C CA . GLU A 1 412 ? -2.179 18.934 5.673 1.00 88.56 412 GLU A CA 1
ATOM 3358 C C . GLU A 1 412 ? -2.114 18.133 4.362 1.00 88.56 412 GLU A C 1
ATOM 3360 O O . GLU A 1 412 ? -2.776 18.488 3.389 1.00 88.56 412 GLU A O 1
ATOM 3365 N N . PHE A 1 413 ? -1.339 17.042 4.339 1.00 88.88 413 PHE A N 1
ATOM 3366 C CA . PHE A 1 413 ? -1.169 16.200 3.158 1.00 88.88 413 PHE A CA 1
ATOM 3367 C C . PHE A 1 413 ? -2.361 15.253 2.974 1.00 88.88 413 PHE A C 1
ATOM 3369 O O . PHE A 1 413 ? -2.798 14.577 3.902 1.00 88.88 413 PHE A O 1
ATOM 3376 N N . SER A 1 414 ? -2.856 15.176 1.743 1.00 86.00 414 SER A N 1
ATOM 3377 C CA . SER A 1 414 ? -4.119 14.539 1.366 1.00 86.00 414 SER A CA 1
ATOM 3378 C C . SER A 1 414 ? -4.014 13.064 0.966 1.00 86.00 414 SER A C 1
ATOM 3380 O O . SER A 1 414 ? -5.039 12.385 0.843 1.00 86.00 414 SER A O 1
ATOM 3382 N N . GLY A 1 415 ? -2.800 12.566 0.723 1.00 88.31 415 GLY A N 1
ATOM 3383 C CA . GLY A 1 415 ? -2.573 11.165 0.369 1.00 88.31 415 GLY A CA 1
ATOM 3384 C C . GLY A 1 415 ? -2.552 10.216 1.570 1.00 88.31 415 GLY A C 1
ATOM 3385 O O . GLY A 1 415 ? -2.563 10.614 2.734 1.00 88.31 415 GLY A O 1
ATOM 3386 N N . PHE A 1 416 ? -2.536 8.919 1.273 1.00 94.38 416 PHE A N 1
ATOM 3387 C CA . PHE A 1 416 ? -2.769 7.879 2.269 1.00 94.38 416 PHE A CA 1
ATOM 3388 C C . PHE A 1 416 ? -1.479 7.449 2.979 1.00 94.38 416 PHE A C 1
ATOM 3390 O 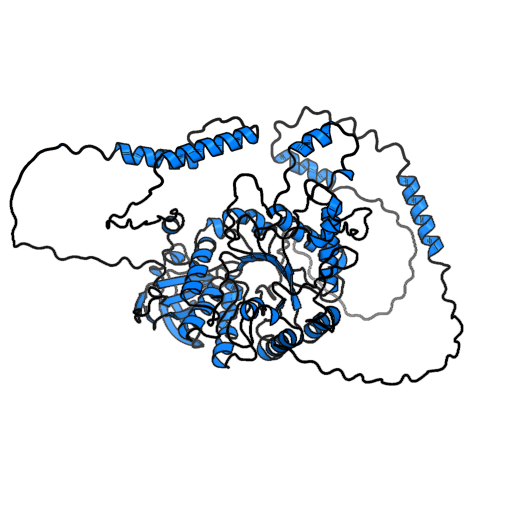O . PHE A 1 416 ? -0.489 7.066 2.347 1.00 94.38 416 PHE A O 1
ATOM 3397 N N . ILE A 1 417 ? -1.530 7.400 4.311 1.00 95.12 417 ILE A N 1
ATOM 3398 C CA . ILE A 1 417 ? -0.469 6.826 5.146 1.00 95.12 417 ILE A CA 1
ATOM 3399 C C . ILE A 1 417 ? -0.506 5.294 5.008 1.00 95.12 417 ILE A C 1
ATOM 3401 O O . ILE A 1 417 ? -1.473 4.653 5.416 1.00 95.12 417 ILE A O 1
ATOM 3405 N N . ASP A 1 418 ? 0.541 4.679 4.453 1.00 97.31 418 ASP A N 1
ATOM 3406 C CA . ASP A 1 418 ? 0.665 3.218 4.313 1.00 97.31 418 ASP A CA 1
ATOM 3407 C C . ASP A 1 418 ? 1.433 2.615 5.504 1.00 97.31 418 ASP A C 1
ATOM 3409 O O . ASP A 1 418 ? 2.627 2.874 5.701 1.00 97.31 418 ASP A O 1
ATOM 3413 N N . LEU A 1 419 ? 0.737 1.812 6.316 1.00 97.62 419 LEU A N 1
ATOM 3414 C CA . LEU A 1 419 ? 1.316 1.060 7.433 1.00 97.62 419 LEU A CA 1
ATOM 3415 C C . LEU A 1 419 ? 1.810 -0.331 7.019 1.00 97.62 419 LEU A C 1
ATOM 3417 O O . LEU A 1 419 ? 2.332 -1.043 7.880 1.00 97.62 419 LEU A O 1
ATOM 3421 N N . ASP A 1 420 ? 1.727 -0.667 5.728 1.00 97.69 420 ASP A N 1
ATOM 3422 C CA . ASP A 1 420 ? 1.978 -1.980 5.132 1.00 97.69 420 ASP A CA 1
ATOM 3423 C C . ASP A 1 420 ? 0.803 -2.970 5.279 1.00 97.69 420 ASP A C 1
ATOM 3425 O O . ASP A 1 420 ? -0.263 -2.636 5.802 1.00 97.69 420 ASP A O 1
ATOM 3429 N N . ALA A 1 421 ? 0.983 -4.189 4.769 1.00 97.56 421 ALA A N 1
ATOM 3430 C CA . ALA A 1 421 ? -0.028 -5.231 4.690 1.00 97.56 421 ALA A CA 1
ATOM 3431 C C . ALA A 1 421 ? -0.683 -5.554 6.042 1.00 97.56 421 ALA A C 1
ATOM 3433 O O . ALA A 1 421 ? -0.042 -5.577 7.093 1.00 97.56 421 ALA A O 1
ATOM 3434 N N . VAL A 1 422 ? -1.970 -5.896 5.995 1.00 98.00 422 VAL A N 1
ATOM 3435 C CA . VAL A 1 422 ? -2.715 -6.439 7.134 1.00 98.00 422 VAL A CA 1
ATOM 3436 C C . VAL A 1 422 ? -2.450 -7.941 7.234 1.00 98.00 422 VAL A C 1
ATOM 3438 O O . VAL A 1 422 ? -2.680 -8.674 6.266 1.00 98.00 422 VAL A O 1
ATOM 3441 N N . LEU A 1 423 ? -1.978 -8.395 8.398 1.00 98.19 423 LEU A N 1
ATOM 3442 C CA . LEU A 1 423 ? -1.543 -9.772 8.638 1.00 98.19 423 LEU A CA 1
ATOM 3443 C C . LEU A 1 423 ? -2.227 -10.327 9.884 1.00 98.19 423 LEU A C 1
ATOM 3445 O O . LEU A 1 423 ? -1.880 -9.988 11.012 1.00 98.19 423 LEU A O 1
ATOM 3449 N N . VAL A 1 424 ? -3.214 -11.1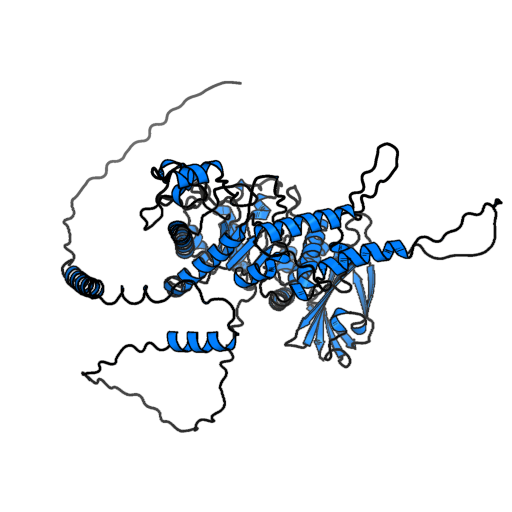91 9.673 1.00 98.12 424 VAL A N 1
ATOM 3450 C CA . VAL A 1 424 ? -4.076 -11.736 10.731 1.00 98.12 424 VAL A CA 1
ATOM 3451 C C . VAL A 1 424 ? -4.017 -13.255 10.785 1.00 98.12 424 VAL A C 1
ATOM 3453 O O . VAL A 1 424 ? -4.956 -13.874 11.273 1.00 98.12 424 VAL A O 1
ATOM 3456 N N . SER A 1 425 ? -2.977 -13.897 10.249 1.00 95.44 425 SER A N 1
ATOM 3457 C CA . SER A 1 425 ? -2.899 -15.364 10.182 1.00 95.44 425 SER A CA 1
ATOM 3458 C C . SER A 1 425 ? -2.410 -16.041 11.462 1.00 95.44 425 SER A C 1
ATOM 3460 O O . SER A 1 425 ? -2.888 -17.137 11.766 1.00 95.44 425 SER A O 1
ATOM 3462 N N . ASP A 1 426 ? -1.477 -15.441 12.204 1.00 92.31 426 ASP A N 1
ATOM 3463 C CA . ASP A 1 426 ? -0.709 -16.153 13.234 1.00 92.31 426 ASP A CA 1
ATOM 3464 C C . ASP A 1 426 ? -0.592 -15.458 14.598 1.00 92.31 426 ASP A C 1
ATOM 3466 O O . ASP A 1 426 ? -0.410 -16.159 15.595 1.00 92.31 426 ASP A O 1
ATOM 3470 N N . MET A 1 427 ? -0.768 -14.136 14.676 1.00 95.38 427 MET A N 1
ATOM 3471 C CA . MET A 1 427 ? -0.995 -13.434 15.947 1.00 95.38 427 MET A CA 1
ATOM 3472 C C . MET A 1 427 ? -2.278 -13.937 16.633 1.00 95.38 427 MET A C 1
ATOM 3474 O O . MET A 1 427 ? -3.151 -14.543 15.989 1.00 95.38 427 MET A O 1
ATOM 3478 N N . SER A 1 428 ? -2.421 -13.683 17.937 1.00 96.19 428 SER A N 1
ATOM 3479 C CA . SER A 1 428 ? -3.686 -13.919 18.652 1.00 96.19 428 SER A CA 1
ATOM 3480 C C . SER A 1 428 ? -4.845 -13.153 17.997 1.00 96.19 428 SER A C 1
ATOM 3482 O O . SER A 1 428 ? -4.637 -12.248 17.179 1.00 96.19 428 SER A O 1
ATOM 3484 N N . ILE A 1 429 ? -6.087 -13.540 18.298 1.00 97.12 429 ILE A N 1
ATOM 3485 C CA . ILE A 1 429 ? -7.260 -12.861 17.728 1.00 97.12 429 ILE A CA 1
ATOM 3486 C C . ILE A 1 429 ? -7.339 -11.422 18.247 1.00 97.12 429 ILE A C 1
ATOM 3488 O O . ILE A 1 429 ? -7.667 -10.521 17.481 1.00 97.12 429 ILE A O 1
ATOM 3492 N N . GLU A 1 430 ? -6.971 -11.207 19.504 1.00 96.94 430 GLU A N 1
ATOM 3493 C CA . GLU A 1 430 ? -6.873 -9.916 20.179 1.00 96.94 430 GLU A CA 1
ATOM 3494 C C . GLU A 1 430 ? -5.866 -9.000 19.470 1.00 96.94 430 GLU A C 1
ATOM 3496 O O . GLU A 1 430 ? -6.236 -7.929 18.993 1.00 96.94 430 GLU A O 1
ATOM 3501 N N . GLU A 1 431 ? -4.627 -9.460 19.273 1.00 97.88 431 GLU A N 1
ATOM 3502 C CA . GLU A 1 431 ? -3.590 -8.712 18.544 1.00 97.88 431 GLU A CA 1
ATOM 3503 C C . GLU A 1 431 ? -4.000 -8.419 17.094 1.00 97.88 431 GLU A C 1
ATOM 3505 O O . GLU A 1 431 ? -3.788 -7.317 16.585 1.00 97.88 431 GLU A O 1
ATOM 3510 N N . SER A 1 432 ? -4.619 -9.397 16.424 1.00 98.44 432 SER A N 1
ATOM 3511 C CA . SER A 1 432 ? -5.106 -9.250 15.047 1.00 98.44 432 SER A CA 1
ATOM 3512 C C . SER A 1 432 ? -6.227 -8.208 14.960 1.00 98.44 432 SER A C 1
ATOM 3514 O O . SER A 1 432 ? -6.243 -7.383 14.046 1.00 98.44 432 SER A O 1
ATOM 3516 N N . ARG A 1 433 ? -7.153 -8.203 15.928 1.00 98.44 433 ARG A N 1
ATOM 3517 C CA . ARG A 1 433 ? -8.229 -7.209 16.044 1.00 98.44 433 ARG A CA 1
ATOM 3518 C C . ARG A 1 433 ? -7.664 -5.820 16.327 1.00 98.44 433 ARG A C 1
ATOM 3520 O O . ARG A 1 433 ? -8.104 -4.854 15.703 1.00 98.44 433 ARG A O 1
ATOM 3527 N N . SER A 1 434 ? -6.662 -5.722 17.196 1.00 98.62 434 SER A N 1
ATOM 3528 C CA . SER A 1 434 ? -5.941 -4.480 17.484 1.00 98.62 434 SER A CA 1
ATOM 3529 C C . SER A 1 434 ? -5.237 -3.930 16.245 1.00 98.62 434 SER A C 1
ATOM 3531 O O . SER A 1 434 ? -5.400 -2.751 15.936 1.00 98.62 434 SER A O 1
ATOM 3533 N N . MET A 1 435 ? -4.545 -4.772 15.469 1.00 98.50 435 MET A N 1
ATOM 3534 C CA . MET A 1 435 ? -3.935 -4.370 14.196 1.00 98.50 435 MET A CA 1
ATOM 3535 C C . MET A 1 435 ? -4.976 -3.798 13.228 1.00 98.50 435 MET A C 1
ATOM 3537 O O . MET A 1 435 ? -4.819 -2.677 12.746 1.00 98.50 435 MET A O 1
ATOM 3541 N N . VAL A 1 436 ? -6.062 -4.536 12.975 1.00 98.69 436 VAL A N 1
ATOM 3542 C CA . VAL A 1 436 ? -7.126 -4.094 12.060 1.00 98.69 436 VAL A CA 1
ATOM 3543 C C . VAL A 1 436 ? -7.775 -2.795 12.541 1.00 98.69 436 VAL A C 1
ATOM 3545 O O . VAL A 1 436 ? -8.033 -1.902 11.732 1.00 98.69 436 VAL A O 1
ATOM 3548 N N . THR A 1 437 ? -7.997 -2.658 13.849 1.00 98.75 437 THR A N 1
ATOM 3549 C CA . THR A 1 437 ? -8.551 -1.440 14.453 1.00 98.75 437 THR A CA 1
ATOM 3550 C C . THR A 1 437 ? -7.642 -0.243 14.205 1.00 98.75 437 THR A C 1
ATOM 3552 O O . THR A 1 437 ? -8.108 0.777 13.707 1.00 98.75 437 THR A O 1
ATOM 3555 N N . ILE A 1 438 ? -6.340 -0.368 14.478 1.00 98.56 438 ILE A N 1
ATOM 3556 C CA . ILE A 1 438 ? -5.376 0.720 14.274 1.00 98.56 438 ILE A CA 1
ATOM 3557 C C . ILE A 1 438 ? -5.270 1.092 12.790 1.00 98.56 438 ILE A C 1
ATOM 3559 O O . ILE A 1 438 ? -5.323 2.273 12.451 1.00 98.56 438 ILE A O 1
ATOM 3563 N N . TRP A 1 439 ? -5.183 0.103 11.893 1.00 98.25 439 TRP A N 1
ATOM 3564 C CA . TRP A 1 439 ? -5.130 0.342 10.445 1.00 98.25 439 TRP A CA 1
ATOM 3565 C C . TRP A 1 439 ? -6.376 1.096 9.964 1.00 98.25 439 TRP A C 1
ATOM 3567 O O . TRP A 1 439 ? -6.271 2.008 9.146 1.00 98.25 439 TRP A O 1
ATOM 3577 N N . SER A 1 440 ? -7.544 0.755 10.512 1.00 97.75 440 SER A N 1
ATOM 3578 C CA . SER A 1 440 ? -8.812 1.410 10.181 1.00 97.75 440 SER A CA 1
ATOM 3579 C C . SER A 1 440 ? -8.911 2.814 10.769 1.00 97.75 440 SER A C 1
ATOM 3581 O O . SER A 1 440 ? -9.412 3.709 10.105 1.00 97.75 440 SER A O 1
ATOM 3583 N N . MET A 1 441 ? -8.381 3.055 11.969 1.00 98.06 441 MET A N 1
ATOM 3584 C CA . MET A 1 441 ? -8.294 4.404 12.544 1.00 98.06 441 MET A CA 1
ATOM 3585 C C . MET A 1 441 ? -7.353 5.310 11.736 1.00 98.06 441 MET A C 1
ATOM 3587 O O . MET A 1 441 ? -7.574 6.517 11.648 1.00 98.06 441 MET A O 1
ATOM 3591 N N . LEU A 1 442 ? -6.319 4.748 11.117 1.00 96.75 442 LEU A N 1
ATOM 3592 C CA . LEU A 1 442 ? -5.342 5.493 10.319 1.00 96.75 442 LEU A CA 1
ATOM 3593 C C . LEU A 1 442 ? -5.680 5.553 8.825 1.00 96.75 442 LEU A C 1
ATOM 3595 O O . LEU A 1 442 ? -4.925 6.154 8.066 1.00 96.75 442 LEU A O 1
ATOM 3599 N N . GLY A 1 443 ? -6.785 4.936 8.401 1.00 94.69 443 GLY A N 1
ATOM 3600 C CA . GLY A 1 443 ? -7.283 5.033 7.029 1.00 94.69 443 GLY A CA 1
ATOM 3601 C C . GLY A 1 443 ? -6.364 4.425 5.977 1.00 94.69 443 GLY A C 1
ATOM 3602 O O . GLY A 1 443 ? -6.464 4.738 4.796 1.00 94.69 443 GLY A O 1
ATOM 3603 N N . THR A 1 444 ? -5.443 3.562 6.391 1.00 95.06 444 THR A N 1
ATOM 3604 C CA . THR A 1 444 ? -4.365 3.071 5.534 1.00 95.06 444 THR A CA 1
ATOM 3605 C C . THR A 1 444 ? -4.888 2.241 4.351 1.00 95.06 444 THR A C 1
ATOM 3607 O O . THR A 1 444 ? -5.954 1.622 4.480 1.00 95.06 444 THR A O 1
ATOM 3610 N N . PRO A 1 445 ? -4.186 2.189 3.196 1.00 95.25 445 PRO A N 1
ATOM 3611 C CA . PRO A 1 445 ? -4.517 1.255 2.125 1.00 95.25 445 PRO A CA 1
ATOM 3612 C C . PRO A 1 445 ? -4.606 -0.174 2.680 1.00 95.25 445 PRO A C 1
ATOM 3614 O O . PRO A 1 445 ? -3.665 -0.704 3.260 1.00 95.25 445 PRO A O 1
ATOM 3617 N N . PHE A 1 446 ? -5.767 -0.801 2.531 1.00 94.94 446 PHE A N 1
ATOM 3618 C CA . PHE A 1 446 ? -6.156 -1.964 3.318 1.00 94.94 446 PHE A CA 1
ATOM 3619 C C . PHE A 1 446 ? -6.052 -3.251 2.497 1.00 94.94 446 PHE A C 1
ATOM 3621 O O . PHE A 1 446 ? -7.035 -3.780 1.969 1.00 94.94 446 PHE A O 1
ATOM 3628 N N . TYR A 1 447 ? -4.827 -3.746 2.337 1.00 95.31 447 TYR A N 1
ATOM 3629 C CA . TYR A 1 447 ? -4.545 -4.989 1.623 1.00 95.31 447 TYR A CA 1
ATOM 3630 C C . TYR A 1 447 ? -4.016 -6.078 2.562 1.00 95.31 447 TYR A C 1
ATOM 3632 O O . TYR A 1 447 ? -3.161 -5.822 3.403 1.00 95.31 447 TYR A O 1
ATOM 3640 N N . SER A 1 448 ? -4.514 -7.307 2.413 1.00 98.00 448 SER A N 1
ATOM 3641 C CA . SER A 1 448 ? -4.005 -8.455 3.172 1.00 98.00 448 SER A CA 1
ATOM 3642 C C . SER A 1 448 ? -2.756 -9.042 2.512 1.00 98.00 448 SER A C 1
ATOM 3644 O O . SER A 1 448 ? -2.678 -9.124 1.286 1.00 98.00 448 SER A O 1
ATOM 3646 N N . GLY A 1 449 ? -1.794 -9.477 3.323 1.00 97.88 449 GLY A N 1
ATOM 3647 C CA . GLY A 1 449 ? -0.655 -10.291 2.878 1.00 97.88 449 GLY A CA 1
ATOM 3648 C C . GLY A 1 449 ? -0.801 -11.782 3.202 1.00 97.88 449 GLY A C 1
ATOM 3649 O O . GLY A 1 449 ? 0.086 -12.579 2.904 1.00 97.88 449 GLY A O 1
ATOM 3650 N N . ASP A 1 450 ? -1.909 -12.184 3.829 1.00 98.38 450 ASP A N 1
ATOM 3651 C CA . ASP A 1 450 ? -2.118 -13.556 4.286 1.00 98.38 450 ASP A CA 1
ATOM 3652 C C . ASP A 1 450 ? -2.429 -14.528 3.136 1.00 98.38 450 ASP A C 1
ATOM 3654 O O . ASP A 1 450 ? -2.821 -14.157 2.027 1.00 98.38 450 ASP A O 1
ATOM 3658 N N . ASP A 1 451 ? -2.323 -15.825 3.431 1.00 98.44 451 ASP A N 1
ATOM 3659 C CA . ASP A 1 451 ? -2.830 -16.882 2.560 1.00 98.44 451 ASP A CA 1
ATOM 3660 C C . ASP A 1 451 ? -4.343 -17.023 2.773 1.00 98.44 451 ASP A C 1
ATOM 3662 O O . ASP A 1 451 ? -4.810 -17.764 3.646 1.00 98.44 451 ASP A O 1
ATOM 3666 N N . LEU A 1 452 ? -5.125 -16.311 1.959 1.00 98.56 452 LEU A N 1
ATOM 3667 C CA . LEU A 1 452 ? -6.587 -16.262 2.042 1.00 98.56 452 LEU A CA 1
ATOM 3668 C C . LEU A 1 452 ? -7.234 -17.643 1.874 1.00 98.56 452 LEU A C 1
ATOM 3670 O O . LEU A 1 452 ? -8.351 -17.867 2.347 1.00 98.56 452 LEU A O 1
ATOM 3674 N N . THR A 1 453 ? -6.538 -18.586 1.229 1.00 98.31 453 THR A N 1
ATOM 3675 C CA . THR A 1 453 ? -7.008 -19.972 1.071 1.00 98.31 453 THR A CA 1
ATOM 3676 C C . THR A 1 453 ? -6.923 -20.783 2.366 1.00 98.31 453 THR A C 1
ATOM 3678 O O . THR A 1 453 ? -7.572 -21.823 2.472 1.00 98.31 453 THR A O 1
ATOM 3681 N N . LYS A 1 454 ? -6.152 -20.311 3.356 1.00 97.38 454 LYS A N 1
ATOM 3682 C CA . LYS A 1 454 ? -5.906 -21.001 4.632 1.00 97.38 454 LYS A CA 1
ATOM 3683 C C . LYS A 1 454 ? -6.413 -20.253 5.862 1.00 97.38 454 LYS A C 1
ATOM 3685 O O . LYS A 1 454 ? -6.453 -20.850 6.936 1.00 97.38 454 LYS A O 1
ATOM 3690 N N . LEU A 1 455 ? -6.804 -18.983 5.736 1.00 97.38 455 LEU A N 1
ATOM 3691 C CA . LEU A 1 455 ? -7.422 -18.252 6.842 1.00 97.38 455 LEU A CA 1
ATOM 3692 C C . LEU A 1 455 ? -8.729 -18.925 7.291 1.00 97.38 455 LEU A C 1
ATOM 3694 O O . LEU A 1 455 ? -9.578 -19.284 6.470 1.00 97.38 455 LEU A O 1
ATOM 3698 N N . SER A 1 456 ? -8.903 -19.053 8.609 1.00 97.88 456 SER A N 1
ATOM 3699 C CA . SER A 1 456 ? -10.167 -19.487 9.207 1.00 97.88 456 SER A CA 1
ATOM 3700 C C . SER A 1 456 ? -11.275 -18.458 8.952 1.00 97.88 456 SER A C 1
ATOM 3702 O O . SER A 1 456 ? -11.003 -17.289 8.675 1.00 97.88 456 SER A O 1
ATOM 3704 N N . LYS A 1 457 ? -12.540 -18.877 9.089 1.00 97.31 457 LYS A N 1
ATOM 3705 C CA . LYS A 1 457 ? -13.694 -17.969 8.965 1.00 97.31 457 LYS A CA 1
ATOM 3706 C C . LYS A 1 457 ? -13.586 -16.778 9.923 1.00 97.31 457 LYS A C 1
ATOM 3708 O O . LYS A 1 457 ? -13.743 -15.647 9.489 1.00 97.31 457 LYS A O 1
ATOM 3713 N N . GLU A 1 458 ? -13.244 -17.043 11.182 1.00 96.88 458 GLU A N 1
ATOM 3714 C CA . GLU A 1 458 ? -13.060 -16.022 12.221 1.00 96.88 458 GLU A CA 1
ATOM 3715 C C . GLU A 1 458 ? -11.995 -14.982 11.836 1.00 96.88 458 GLU A C 1
ATOM 3717 O O . GLU A 1 458 ? -12.229 -13.781 11.937 1.00 96.88 458 GLU A O 1
ATOM 3722 N N . ARG A 1 459 ? -10.844 -15.415 11.302 1.00 97.88 459 ARG A N 1
ATOM 3723 C CA . ARG A 1 459 ? -9.785 -14.491 10.864 1.00 97.88 459 ARG A CA 1
ATOM 3724 C C . ARG A 1 459 ? -10.185 -13.694 9.621 1.00 97.88 459 ARG A C 1
ATOM 3726 O O . ARG A 1 459 ? -9.865 -12.515 9.527 1.00 97.88 459 ARG A O 1
ATOM 3733 N N . LYS A 1 460 ? -10.926 -14.299 8.685 1.00 98.19 460 LYS A N 1
ATOM 3734 C CA . LYS A 1 460 ? -11.498 -13.573 7.538 1.00 98.19 460 LYS A CA 1
ATOM 3735 C C . LYS A 1 460 ? -12.505 -12.510 7.985 1.00 98.19 460 LYS A C 1
ATOM 3737 O O . LYS A 1 460 ? -12.515 -11.420 7.426 1.00 98.19 460 LYS A O 1
ATOM 3742 N N . GLU A 1 461 ? -13.320 -12.801 8.998 1.00 97.44 461 GLU A N 1
ATOM 3743 C CA . GLU A 1 461 ? -14.322 -11.869 9.531 1.00 97.44 461 GLU A CA 1
ATOM 3744 C C . GLU A 1 461 ? -13.699 -10.585 10.095 1.00 97.44 461 GLU A C 1
ATOM 3746 O O . GLU A 1 461 ? -14.303 -9.522 9.940 1.00 97.44 461 GLU A O 1
ATOM 3751 N N . LEU A 1 462 ? -12.470 -10.642 10.629 1.00 98.31 462 LEU A N 1
ATOM 3752 C CA . LEU A 1 462 ? -11.720 -9.443 11.033 1.00 98.31 462 LEU A CA 1
ATOM 3753 C C . LEU A 1 462 ? -11.525 -8.463 9.865 1.00 98.31 462 LEU A C 1
ATOM 3755 O O . LEU A 1 462 ? -11.652 -7.258 10.041 1.00 98.31 462 LEU A O 1
ATOM 3759 N N . LEU A 1 463 ? -11.271 -8.980 8.661 1.00 98.12 463 LEU A N 1
ATOM 3760 C CA . LEU A 1 463 ? -11.032 -8.188 7.449 1.00 98.12 463 LEU A CA 1
ATOM 3761 C C . LEU A 1 463 ? -12.328 -7.792 6.720 1.00 98.12 463 LEU A C 1
ATOM 3763 O O . LEU A 1 463 ? -12.307 -6.975 5.802 1.00 98.12 463 LEU A O 1
ATOM 3767 N N . MET A 1 464 ? -13.464 -8.387 7.086 1.00 97.44 464 MET A N 1
ATOM 3768 C CA . MET A 1 464 ? -14.742 -8.237 6.380 1.00 97.44 464 MET A CA 1
ATOM 3769 C C . MET A 1 464 ? -15.790 -7.457 7.180 1.00 97.44 464 MET A C 1
ATOM 3771 O O . MET A 1 464 ? -16.950 -7.409 6.770 1.00 97.44 464 MET A O 1
ATOM 3775 N N . ASN A 1 465 ? -15.439 -6.877 8.332 1.00 97.69 465 ASN A N 1
ATOM 3776 C CA . ASN A 1 465 ? -16.408 -6.157 9.153 1.00 97.69 465 ASN A CA 1
ATOM 3777 C C . ASN A 1 465 ? -16.823 -4.825 8.480 1.00 97.69 465 ASN A C 1
ATOM 3779 O O . ASN A 1 465 ? -15.986 -3.930 8.389 1.00 97.69 465 ASN A O 1
ATOM 3783 N N . PRO A 1 466 ? -18.086 -4.647 8.028 1.00 96.38 466 PRO A N 1
ATOM 3784 C CA . PRO A 1 466 ? -18.486 -3.465 7.264 1.00 96.38 466 PRO A CA 1
ATOM 3785 C C . PRO A 1 466 ? -18.299 -2.147 8.010 1.00 96.38 466 PRO A C 1
ATOM 3787 O O . PRO A 1 466 ? -17.864 -1.189 7.391 1.00 96.38 466 PRO A O 1
ATOM 3790 N N . GLU A 1 467 ? -18.566 -2.105 9.318 1.00 96.75 467 GLU A N 1
ATOM 3791 C CA . GLU A 1 467 ? -18.431 -0.876 10.116 1.00 96.75 467 GLU A CA 1
ATOM 3792 C C . GLU A 1 467 ? -16.955 -0.473 10.299 1.00 96.75 467 GLU A C 1
ATOM 3794 O O . GLU A 1 467 ? -16.611 0.704 10.270 1.00 96.75 467 GLU A O 1
ATOM 3799 N N . VAL A 1 468 ? -16.055 -1.457 10.406 1.00 97.44 468 VAL A N 1
ATOM 3800 C CA . VAL A 1 468 ? -14.598 -1.227 10.439 1.00 97.44 468 VAL A CA 1
ATOM 3801 C C . VAL A 1 468 ? -14.101 -0.729 9.082 1.00 97.44 468 VAL A C 1
ATOM 3803 O O . VAL A 1 468 ? -13.292 0.191 9.002 1.00 97.44 468 VAL A O 1
ATOM 3806 N N . LEU A 1 469 ? -14.603 -1.318 7.997 1.00 96.25 469 LEU A N 1
ATOM 3807 C CA . LEU A 1 469 ? -14.253 -0.910 6.640 1.00 96.25 469 LEU A CA 1
ATOM 3808 C C . LEU A 1 469 ? -14.825 0.471 6.289 1.00 96.25 469 LEU A C 1
ATOM 3810 O O . LEU A 1 469 ? -14.185 1.232 5.571 1.00 96.25 469 LEU A O 1
ATOM 3814 N N . GLU A 1 470 ? -16.013 0.816 6.772 1.00 93.69 470 GLU A N 1
ATOM 3815 C CA . GLU A 1 470 ? -16.577 2.161 6.641 1.00 93.69 470 GLU A CA 1
ATOM 3816 C C . GLU A 1 470 ? -15.676 3.188 7.329 1.00 93.69 470 GLU A C 1
ATOM 3818 O O . GLU A 1 470 ? -15.269 4.163 6.698 1.00 93.69 470 GLU A O 1
ATOM 3823 N N . LEU A 1 471 ? -15.261 2.904 8.566 1.00 94.75 471 LEU A N 1
ATOM 3824 C CA . LEU A 1 471 ? -14.296 3.724 9.288 1.00 94.75 471 LEU A CA 1
ATOM 3825 C C . LEU A 1 471 ? -12.972 3.869 8.526 1.00 94.75 471 LEU A C 1
ATOM 3827 O O . LEU A 1 471 ? -12.489 4.983 8.373 1.00 94.75 471 LEU A O 1
ATOM 3831 N N . GLN A 1 472 ? -12.411 2.777 8.000 1.00 95.44 472 GLN A N 1
ATOM 3832 C CA . GLN A 1 472 ? -11.176 2.819 7.209 1.00 95.44 472 GLN A CA 1
ATOM 3833 C C . GLN A 1 472 ? -11.302 3.716 5.968 1.00 95.44 472 GLN A C 1
ATOM 3835 O O . GLN A 1 472 ? -10.339 4.372 5.581 1.00 95.44 472 GLN A O 1
ATOM 3840 N N . ALA A 1 473 ? -12.471 3.750 5.326 1.00 92.50 473 ALA A N 1
ATOM 3841 C CA . ALA A 1 473 ? -12.704 4.654 4.203 1.00 92.50 473 ALA A CA 1
ATOM 3842 C C . ALA A 1 473 ? -12.814 6.116 4.658 1.00 92.50 473 ALA A C 1
ATOM 3844 O O . ALA A 1 473 ? -12.295 7.002 3.981 1.00 92.50 473 ALA A O 1
ATOM 3845 N N . LEU A 1 474 ? -13.468 6.355 5.798 1.00 91.44 474 LEU A N 1
ATOM 3846 C CA . LEU A 1 474 ? -13.670 7.681 6.379 1.00 91.44 474 LEU A CA 1
ATOM 3847 C C . LEU A 1 474 ? -12.345 8.335 6.797 1.00 91.44 474 LEU A C 1
ATOM 3849 O O . LEU A 1 474 ? -12.087 9.496 6.487 1.00 91.44 474 LEU A O 1
ATOM 3853 N N . THR A 1 475 ? -11.479 7.581 7.466 1.00 93.06 475 THR A N 1
ATOM 3854 C CA . THR A 1 475 ? -10.201 8.068 8.007 1.00 93.06 475 THR A CA 1
ATOM 3855 C C . THR A 1 475 ? -9.096 8.164 6.957 1.00 93.06 475 THR A C 1
ATOM 3857 O O . THR A 1 475 ? -8.037 8.709 7.251 1.00 93.06 475 THR A O 1
ATOM 3860 N N . GLY A 1 476 ? -9.321 7.681 5.730 1.00 90.12 476 GLY A N 1
ATOM 3861 C CA . GLY A 1 476 ? -8.317 7.638 4.660 1.00 90.12 476 GLY A CA 1
ATOM 3862 C C . GLY A 1 476 ? -7.667 8.981 4.324 1.00 90.12 476 GLY A C 1
ATOM 3863 O O . GLY A 1 476 ? -6.470 9.036 4.067 1.00 90.12 476 GLY A O 1
ATOM 3864 N N . GLN A 1 477 ? -8.453 10.060 4.358 1.00 81.94 477 GLN A N 1
ATOM 3865 C CA . GLN A 1 477 ? -7.989 11.430 4.083 1.00 81.94 477 GLN A CA 1
ATOM 3866 C C . GLN A 1 477 ? -7.844 12.277 5.348 1.00 81.94 477 GLN A C 1
ATOM 3868 O O . GLN A 1 477 ? -7.250 13.347 5.316 1.00 81.94 477 GLN A O 1
ATOM 3873 N N . ASN A 1 478 ? -8.414 11.814 6.458 1.00 89.44 478 ASN A N 1
ATOM 3874 C CA . ASN A 1 478 ? -8.396 12.516 7.731 1.00 89.44 478 ASN A CA 1
ATOM 3875 C C . ASN A 1 478 ? -8.133 11.494 8.847 1.00 89.44 478 ASN A C 1
ATOM 3877 O O . ASN A 1 478 ? -9.058 11.105 9.569 1.00 89.44 478 ASN A O 1
ATOM 3881 N N . PRO A 1 479 ? -6.892 10.990 8.958 1.00 94.25 479 PRO A N 1
ATOM 3882 C CA . PRO A 1 479 ? -6.572 9.897 9.864 1.00 94.25 479 PRO A CA 1
ATOM 3883 C C . PRO A 1 479 ? -6.831 10.294 11.319 1.00 94.25 479 PRO A C 1
ATOM 3885 O O . PRO A 1 479 ? -6.845 11.473 11.683 1.00 94.25 479 PRO A O 1
ATOM 3888 N N . SER A 1 480 ? -7.034 9.304 12.179 1.00 96.12 480 SER A N 1
ATOM 3889 C CA . SER A 1 480 ? -7.222 9.532 13.615 1.00 96.12 480 SER A CA 1
ATOM 3890 C C . SER A 1 480 ? -5.974 10.130 14.263 1.00 96.12 480 SER A C 1
ATOM 3892 O O . SER A 1 480 ? -4.844 9.879 13.828 1.00 96.12 480 SER A O 1
ATOM 3894 N N . ARG A 1 481 ? -6.175 10.876 15.350 1.00 95.56 481 ARG A N 1
ATOM 3895 C CA . ARG A 1 481 ? -5.098 11.379 16.211 1.00 95.56 481 ARG A CA 1
ATOM 3896 C C . ARG A 1 481 ? -4.901 10.438 17.393 1.00 95.56 481 ARG A C 1
ATOM 3898 O O . ARG A 1 481 ? -5.878 9.916 17.935 1.00 95.56 481 ARG A O 1
ATOM 3905 N N . LEU A 1 482 ? -3.654 10.239 17.803 1.00 95.12 482 LEU A N 1
ATOM 3906 C CA . LEU A 1 482 ? -3.345 9.593 19.071 1.00 95.12 482 LEU A CA 1
ATOM 3907 C C . LEU A 1 482 ? -3.476 10.633 20.191 1.00 95.12 482 LEU A C 1
ATOM 3909 O O . LEU A 1 482 ? -2.869 11.703 20.144 1.00 95.12 482 LEU A O 1
ATOM 3913 N N . HIS A 1 483 ? -4.285 10.325 21.195 1.00 91.25 483 HIS A N 1
ATOM 3914 C CA . HIS A 1 483 ? -4.424 11.151 22.387 1.00 91.25 483 HIS A CA 1
ATOM 3915 C C . HIS A 1 483 ? -3.112 11.173 23.189 1.00 91.25 483 HIS A C 1
ATOM 3917 O O . HIS A 1 483 ? -2.434 10.152 23.289 1.00 91.25 483 HIS A O 1
ATOM 3923 N N . HIS A 1 484 ? -2.750 12.341 23.735 1.00 86.19 484 HIS A N 1
ATOM 3924 C CA . HIS A 1 484 ? -1.485 12.584 24.441 1.00 86.19 484 HIS A CA 1
ATOM 3925 C C . HIS A 1 484 ? -0.218 12.311 23.612 1.00 86.19 484 HIS A C 1
ATOM 3927 O O . HIS A 1 484 ? 0.858 12.063 24.163 1.00 86.19 484 HIS A O 1
ATOM 3933 N N . PHE A 1 485 ? -0.308 12.386 22.281 1.00 86.94 485 PHE A N 1
ATOM 3934 C CA . PHE A 1 485 ? 0.859 12.212 21.427 1.00 86.94 485 PHE A CA 1
ATOM 3935 C C . PHE A 1 485 ? 1.903 13.309 21.667 1.00 86.94 485 PHE A C 1
ATOM 3937 O O . PHE A 1 485 ? 1.669 14.490 21.403 1.00 86.94 485 PHE A O 1
ATOM 3944 N N . ASN A 1 486 ? 3.093 12.917 22.126 1.00 76.81 486 ASN A N 1
ATOM 3945 C CA . ASN A 1 486 ? 4.175 13.849 22.405 1.00 76.81 486 ASN A CA 1
ATOM 3946 C C . ASN A 1 486 ? 5.267 13.791 21.326 1.00 76.81 486 ASN A C 1
ATOM 3948 O O . ASN A 1 486 ? 6.240 13.037 21.418 1.00 76.81 486 ASN A O 1
ATOM 3952 N N . VAL A 1 487 ? 5.163 14.682 20.337 1.00 68.44 487 VAL A N 1
ATOM 3953 C CA . VAL A 1 487 ? 6.132 14.790 19.231 1.00 68.44 487 VAL A CA 1
ATOM 3954 C C . VAL A 1 487 ? 7.581 14.992 19.709 1.00 68.44 487 VAL A C 1
ATOM 3956 O O . VAL A 1 487 ? 8.526 14.508 19.079 1.00 68.44 487 VAL A O 1
ATOM 3959 N N . THR A 1 488 ? 7.785 15.651 20.859 1.00 59.84 488 THR A N 1
ATOM 3960 C CA . THR A 1 488 ? 9.128 15.969 21.374 1.00 59.84 488 THR A CA 1
ATOM 3961 C C . THR A 1 488 ? 9.883 14.761 21.923 1.00 59.84 488 THR A C 1
ATOM 3963 O O . THR A 1 488 ? 11.106 14.838 22.032 1.00 59.84 488 THR A O 1
ATOM 3966 N N . LYS A 1 489 ? 9.208 13.641 22.230 1.00 58.03 489 LYS A N 1
ATOM 3967 C CA . LYS A 1 489 ? 9.858 12.380 22.633 1.00 58.03 489 LYS A CA 1
ATOM 3968 C C . LYS A 1 489 ? 10.415 11.599 21.436 1.00 58.03 489 LYS A C 1
ATOM 3970 O O . LYS A 1 489 ? 11.467 10.983 21.556 1.00 58.03 489 LYS A O 1
ATOM 3975 N N . ILE A 1 490 ? 9.758 11.661 20.275 1.00 52.28 490 ILE A N 1
ATOM 3976 C CA . ILE A 1 490 ? 10.130 10.888 19.072 1.00 52.28 490 ILE A CA 1
ATOM 3977 C C . ILE A 1 490 ? 11.233 11.576 18.262 1.00 52.28 490 ILE A C 1
ATOM 3979 O O . ILE A 1 490 ? 12.073 10.909 17.661 1.00 52.28 490 ILE A O 1
ATOM 3983 N N . LEU A 1 491 ? 11.257 12.911 18.259 1.00 44.44 491 LEU A N 1
ATOM 3984 C CA . LEU A 1 491 ? 12.308 13.693 17.601 1.00 44.44 491 LEU A CA 1
ATOM 3985 C C . LEU A 1 491 ? 13.629 13.720 18.389 1.00 44.44 491 LEU A C 1
ATOM 3987 O O . LEU A 1 491 ? 14.605 14.303 17.909 1.00 44.44 491 LEU A O 1
ATOM 3991 N N . GLN A 1 492 ? 13.695 13.099 19.575 1.00 37.22 492 GLN A N 1
ATOM 3992 C CA . GLN A 1 492 ? 14.972 12.937 20.265 1.00 37.22 492 GLN A CA 1
ATOM 3993 C C . GLN A 1 492 ? 15.847 11.972 19.457 1.00 37.22 492 GLN A C 1
ATOM 3995 O O . GLN A 1 492 ? 15.411 10.859 19.150 1.00 37.22 492 GLN A O 1
ATOM 4000 N N . PRO A 1 493 ? 17.079 12.367 19.083 1.00 31.19 493 PRO A N 1
ATOM 4001 C CA . PRO A 1 493 ? 18.003 11.430 18.468 1.00 31.19 493 PRO A CA 1
ATOM 4002 C C . PRO A 1 493 ? 18.185 10.242 19.424 1.00 31.19 493 PRO A C 1
ATOM 4004 O O . PRO A 1 493 ? 18.275 10.459 20.634 1.00 31.19 493 PRO A O 1
ATOM 4007 N N . PRO A 1 494 ? 18.222 8.999 18.918 1.00 32.19 494 PRO A N 1
ATOM 4008 C CA . PRO A 1 494 ? 18.313 7.825 19.771 1.00 32.19 494 PRO A CA 1
ATOM 4009 C C . PRO A 1 494 ? 19.558 7.934 20.654 1.00 32.19 494 PRO A C 1
ATOM 4011 O O . PRO A 1 494 ? 20.684 7.947 20.153 1.00 32.19 494 PRO A O 1
ATOM 4014 N N . THR A 1 495 ? 19.361 8.017 21.967 1.00 32.84 495 THR A N 1
ATOM 4015 C CA . THR A 1 495 ? 20.431 7.890 22.952 1.00 32.84 495 THR A CA 1
ATOM 4016 C C . THR A 1 495 ? 20.899 6.443 22.929 1.00 32.84 495 THR A C 1
ATOM 4018 O O . THR A 1 495 ? 20.225 5.529 23.399 1.00 32.84 495 THR A O 1
ATOM 4021 N N . ARG A 1 496 ? 22.061 6.205 22.324 1.00 32.59 496 ARG A N 1
ATOM 4022 C CA . ARG A 1 496 ? 22.699 4.892 22.355 1.00 32.59 496 ARG A CA 1
ATOM 4023 C C . ARG A 1 496 ? 23.277 4.700 23.758 1.00 32.59 496 ARG A C 1
ATOM 4025 O O . ARG A 1 496 ? 24.257 5.350 24.100 1.00 32.59 496 ARG A O 1
ATOM 4032 N N . GLN A 1 497 ? 22.676 3.838 24.576 1.00 32.81 497 GLN A N 1
ATOM 4033 C CA . GLN A 1 497 ? 23.355 3.326 25.767 1.00 32.81 497 GLN A CA 1
ATOM 4034 C C . GLN A 1 497 ? 24.355 2.263 25.317 1.00 32.81 497 GLN A C 1
ATOM 4036 O O . GLN A 1 497 ? 23.970 1.233 24.766 1.00 32.81 497 GLN A O 1
ATOM 4041 N N . ILE A 1 498 ? 25.642 2.528 25.520 1.00 32.75 498 ILE A N 1
ATOM 4042 C CA . ILE A 1 498 ? 26.695 1.524 25.385 1.00 32.75 498 ILE A CA 1
ATOM 4043 C C . ILE A 1 498 ? 27.064 1.104 26.804 1.00 32.75 498 ILE A C 1
ATOM 4045 O O . ILE A 1 498 ? 27.552 1.915 27.588 1.00 32.75 498 ILE A O 1
ATOM 4049 N N . SER A 1 499 ? 26.792 -0.153 27.144 1.00 30.50 499 SER A N 1
ATOM 4050 C CA . SER A 1 499 ? 27.297 -0.768 28.369 1.00 30.50 499 SER A CA 1
ATOM 4051 C C . SER A 1 499 ? 28.774 -1.093 28.158 1.00 30.50 499 SER A C 1
ATOM 4053 O O . SER A 1 499 ? 29.108 -1.895 27.286 1.00 30.50 499 SER A O 1
ATOM 4055 N N . LEU A 1 500 ? 29.663 -0.462 28.921 1.00 37.72 500 LEU A N 1
ATOM 4056 C CA . LEU A 1 500 ? 31.072 -0.852 28.951 1.00 37.72 500 LEU A CA 1
ATOM 4057 C C . LEU A 1 500 ? 31.235 -2.065 29.880 1.00 37.72 500 LEU A C 1
ATOM 4059 O O . LEU A 1 500 ? 30.504 -2.196 30.862 1.00 37.72 500 LEU A O 1
ATOM 4063 N N . GLU A 1 501 ? 32.212 -2.938 29.605 1.00 37.59 501 GLU A N 1
ATOM 4064 C CA . GLU A 1 501 ? 32.477 -4.179 30.371 1.00 37.59 501 GLU A CA 1
ATOM 4065 C C . GLU A 1 501 ? 32.740 -3.953 31.876 1.00 37.59 501 GLU A C 1
ATOM 4067 O O . GLU A 1 501 ? 32.740 -4.899 32.660 1.00 37.59 501 GLU A O 1
ATOM 4072 N N . ASN A 1 502 ? 32.894 -2.695 32.298 1.00 36.84 502 ASN A N 1
ATOM 4073 C CA . ASN A 1 502 ? 33.155 -2.295 33.679 1.00 36.84 502 ASN A CA 1
ATOM 4074 C C . ASN A 1 502 ? 31.882 -1.891 34.455 1.00 36.84 502 ASN A C 1
ATOM 4076 O O . ASN A 1 502 ? 31.981 -1.546 35.628 1.00 36.84 502 ASN A O 1
ATOM 4080 N N . GLY A 1 503 ? 30.701 -1.923 33.824 1.00 36.44 503 GLY A N 1
ATOM 4081 C CA . GLY A 1 503 ? 29.419 -1.591 34.461 1.00 36.44 503 GLY A CA 1
ATOM 4082 C C . GLY A 1 503 ? 29.015 -0.111 34.415 1.00 36.44 503 GLY A C 1
ATOM 4083 O O . GLY A 1 503 ? 27.939 0.226 34.903 1.00 36.44 503 GLY A O 1
ATOM 4084 N N . ASP A 1 504 ? 29.815 0.759 33.794 1.00 31.88 504 ASP A N 1
ATOM 4085 C CA . ASP A 1 504 ? 29.463 2.168 33.584 1.00 31.88 504 ASP A CA 1
ATOM 4086 C C . ASP A 1 504 ? 28.658 2.373 32.287 1.00 31.88 504 ASP A C 1
ATOM 4088 O O . ASP A 1 504 ? 28.893 1.723 31.262 1.00 31.88 504 ASP A O 1
ATOM 4092 N N . VAL A 1 505 ? 27.707 3.313 32.339 1.00 33.22 505 VAL A N 1
ATOM 4093 C CA . VAL A 1 505 ? 26.846 3.722 31.219 1.00 33.22 505 VAL A CA 1
ATOM 4094 C C . VAL A 1 505 ? 27.240 5.133 30.782 1.00 33.22 505 VAL A C 1
ATOM 4096 O O . VAL A 1 505 ? 26.932 6.102 31.478 1.00 33.22 505 VAL A O 1
ATOM 4099 N N . GLU A 1 506 ? 27.868 5.280 29.613 1.00 29.28 506 GLU A N 1
ATOM 4100 C CA . GLU A 1 506 ? 28.032 6.599 28.989 1.00 29.28 506 GLU A CA 1
ATOM 4101 C C . GLU A 1 506 ? 26.775 6.977 28.189 1.00 29.28 506 GLU A C 1
ATOM 4103 O O . GLU A 1 506 ? 26.265 6.202 27.378 1.00 29.28 506 GLU A O 1
ATOM 4108 N N . ARG A 1 507 ? 26.263 8.192 28.430 1.00 32.34 507 ARG A N 1
ATOM 4109 C CA . ARG A 1 507 ? 25.217 8.829 27.619 1.00 32.34 507 ARG A CA 1
ATOM 4110 C C . ARG A 1 507 ? 25.886 9.827 26.676 1.00 32.34 507 ARG A C 1
ATOM 4112 O O . ARG A 1 507 ? 26.281 10.903 27.122 1.00 32.34 507 ARG A O 1
ATOM 4119 N N . GLU A 1 508 ? 25.973 9.518 25.385 1.00 32.22 508 GLU A N 1
ATOM 4120 C CA . GLU A 1 508 ? 26.261 10.549 24.381 1.00 32.22 508 GLU A CA 1
ATOM 4121 C C . GLU A 1 508 ? 25.034 11.463 24.242 1.00 32.22 508 GLU A C 1
ATOM 4123 O O . GLU A 1 508 ? 24.051 11.131 23.581 1.00 32.22 508 GLU A O 1
ATOM 4128 N N . ASN A 1 509 ? 25.081 12.627 24.889 1.00 37.81 509 ASN A N 1
ATOM 4129 C CA . ASN A 1 509 ? 24.213 13.748 24.550 1.00 37.81 509 ASN A CA 1
ATOM 4130 C C . ASN A 1 509 ? 24.888 14.532 23.420 1.00 37.81 509 ASN A C 1
ATOM 4132 O O . ASN A 1 509 ? 26.044 14.922 23.562 1.00 37.81 509 ASN A O 1
ATOM 4136 N N . TYR A 1 510 ? 24.175 14.815 22.326 1.00 38.91 510 TYR A N 1
ATOM 4137 C CA . TYR A 1 510 ? 24.620 15.807 21.342 1.00 38.91 510 TYR A CA 1
ATOM 4138 C C . TYR A 1 510 ? 24.603 17.202 21.990 1.00 38.91 510 TYR A C 1
ATOM 4140 O O . TYR A 1 510 ? 23.627 17.943 21.874 1.00 38.91 510 TYR A O 1
ATOM 4148 N N . ASP A 1 511 ? 25.665 17.562 22.705 1.00 47.59 511 ASP A N 1
ATOM 4149 C CA . ASP A 1 511 ? 25.905 18.919 23.175 1.00 47.59 511 ASP A CA 1
ATOM 4150 C C . ASP A 1 511 ? 26.696 19.724 22.124 1.00 47.59 511 ASP A C 1
ATOM 4152 O O . ASP A 1 511 ? 27.265 19.159 21.194 1.00 47.59 511 ASP A O 1
ATOM 4156 N N . GLU A 1 512 ? 26.568 21.057 22.187 1.00 44.78 512 GLU A N 1
ATOM 4157 C CA . GLU A 1 512 ? 27.229 22.170 21.460 1.00 44.78 512 GLU A CA 1
ATOM 4158 C C . GLU A 1 512 ? 27.971 21.922 20.125 1.00 44.78 512 GLU A C 1
ATOM 4160 O O . GLU A 1 512 ? 27.755 22.648 19.150 1.00 44.78 512 GLU A O 1
ATOM 4165 N N . GLN A 1 513 ? 28.813 20.899 20.043 1.00 46.50 513 GLN A N 1
ATOM 4166 C CA . GLN A 1 513 ? 29.511 20.442 18.847 1.00 46.50 513 GLN A CA 1
ATOM 4167 C C . GLN A 1 513 ? 28.549 20.050 17.710 1.00 46.50 513 GLN A C 1
ATOM 4169 O O . GLN A 1 513 ? 28.859 20.279 16.538 1.00 46.50 513 GLN A O 1
ATOM 4174 N N . GLY A 1 514 ? 27.350 19.550 18.033 1.00 52.12 514 GLY A N 1
ATOM 4175 C CA . GLY A 1 514 ? 26.291 19.258 17.056 1.00 52.12 514 GLY A CA 1
ATOM 4176 C C . GLY A 1 514 ? 25.732 20.510 16.364 1.00 52.12 514 GLY A C 1
ATOM 4177 O O . GLY A 1 514 ? 25.662 20.550 15.133 1.00 52.12 514 GLY A O 1
ATOM 4178 N N . CYS A 1 515 ? 25.411 21.560 17.133 1.00 53.81 515 CYS A N 1
ATOM 4179 C CA . CYS A 1 515 ? 24.936 22.841 16.588 1.00 53.81 515 CYS A CA 1
ATOM 4180 C C . CYS A 1 515 ? 26.019 23.515 15.738 1.00 53.81 515 CYS A C 1
ATOM 4182 O O . CYS A 1 515 ? 25.719 24.006 14.651 1.00 53.81 515 CYS A O 1
ATOM 4184 N N . GLU A 1 516 ? 27.284 23.488 16.166 1.00 52.44 516 GLU A N 1
ATOM 4185 C CA . GLU A 1 516 ? 28.363 24.128 15.407 1.00 52.44 516 GLU A CA 1
ATOM 4186 C C . GLU A 1 516 ? 28.698 23.357 14.118 1.00 52.44 516 GLU A C 1
ATOM 4188 O O . GLU A 1 516 ? 28.955 23.954 13.072 1.00 52.44 516 GLU A O 1
ATOM 4193 N N . THR A 1 517 ? 28.581 22.025 14.142 1.00 50.56 517 THR A N 1
ATOM 4194 C CA . THR A 1 517 ? 28.715 21.179 12.946 1.00 50.56 517 THR A CA 1
ATOM 4195 C C . THR A 1 517 ? 27.579 21.424 11.950 1.00 50.56 517 THR A C 1
ATOM 4197 O O . THR A 1 517 ? 27.826 21.533 10.748 1.00 50.56 517 THR A O 1
ATOM 4200 N N . LEU A 1 518 ? 26.337 21.555 12.422 1.00 51.12 518 LEU A N 1
ATOM 4201 C CA . LEU A 1 518 ? 25.177 21.856 11.578 1.00 51.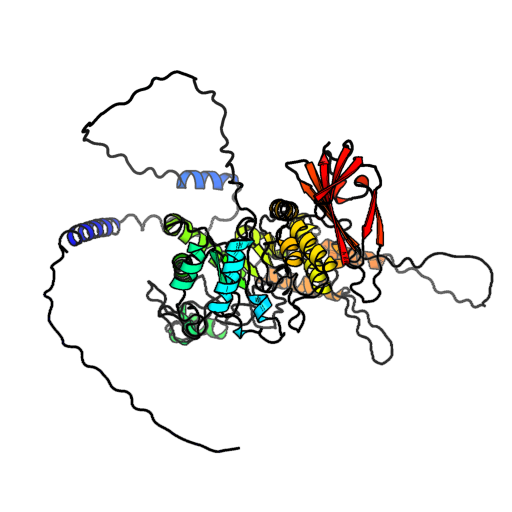12 518 LEU A CA 1
ATOM 4202 C C . LEU A 1 518 ? 25.218 23.282 11.025 1.00 51.12 518 LEU A C 1
ATOM 4204 O O . LEU A 1 518 ? 24.941 23.476 9.845 1.00 51.12 518 LEU A O 1
ATOM 4208 N N . LYS A 1 519 ? 25.650 24.260 11.824 1.00 56.00 519 LYS A N 1
ATOM 4209 C CA . LYS A 1 519 ? 25.870 25.645 11.393 1.00 56.00 519 LYS A CA 1
ATOM 4210 C C . LYS A 1 519 ? 26.925 25.728 10.290 1.00 56.00 519 LYS A C 1
ATOM 4212 O O . LYS A 1 519 ? 26.710 26.412 9.292 1.00 56.00 519 LYS A O 1
ATOM 4217 N N . ASN A 1 520 ? 28.017 24.973 10.419 1.00 52.38 520 ASN A N 1
ATOM 4218 C CA . ASN A 1 520 ? 29.044 24.870 9.382 1.00 52.38 520 ASN A CA 1
ATOM 4219 C C . ASN A 1 520 ? 28.525 24.169 8.118 1.00 52.38 520 ASN A C 1
ATOM 4221 O O . ASN A 1 520 ? 28.821 24.615 7.015 1.00 52.38 520 ASN A O 1
ATOM 4225 N N . ARG A 1 521 ? 27.697 23.125 8.247 1.00 51.41 521 ARG A N 1
ATOM 4226 C CA . ARG A 1 521 ? 27.068 22.454 7.095 1.00 51.41 521 ARG A CA 1
ATOM 4227 C C . ARG A 1 521 ? 26.060 23.345 6.376 1.00 51.41 521 ARG A C 1
ATOM 4229 O O . ARG A 1 521 ? 26.071 23.390 5.155 1.00 51.41 521 ARG A O 1
ATOM 4236 N N . LEU A 1 522 ? 25.225 24.080 7.105 1.00 48.94 522 LEU A N 1
ATOM 4237 C CA . LEU A 1 522 ? 24.237 24.987 6.521 1.00 48.94 522 LEU A CA 1
ATOM 4238 C C . LEU A 1 522 ? 24.910 26.192 5.848 1.00 48.94 522 LEU A C 1
ATOM 4240 O O . LEU A 1 522 ? 24.471 26.627 4.787 1.00 48.94 522 LEU A O 1
ATOM 4244 N N . LYS A 1 523 ? 26.015 26.681 6.428 1.00 52.62 523 LYS A N 1
ATOM 4245 C CA . LYS A 1 523 ? 26.894 27.679 5.810 1.00 52.62 523 LYS A CA 1
ATOM 4246 C C . LYS A 1 523 ? 27.472 27.163 4.489 1.00 52.62 523 LYS A C 1
ATOM 4248 O O . LYS A 1 523 ? 27.321 27.836 3.478 1.00 52.62 523 LYS A O 1
ATOM 4253 N N . LEU A 1 524 ? 28.013 25.943 4.476 1.00 49.28 524 LEU A N 1
ATOM 4254 C CA . LEU A 1 524 ? 28.517 25.297 3.258 1.00 49.28 524 LEU A CA 1
ATOM 4255 C C . LEU A 1 524 ? 27.418 25.098 2.201 1.00 49.28 524 LEU A C 1
ATOM 4257 O O . LEU A 1 524 ? 27.674 25.277 1.016 1.00 49.28 524 LEU A O 1
ATOM 4261 N N . VAL A 1 525 ? 26.187 24.775 2.613 1.00 45.91 525 VAL A N 1
ATOM 4262 C CA . VAL A 1 525 ? 25.035 24.645 1.705 1.00 45.91 525 VAL A CA 1
ATOM 4263 C C . VAL A 1 525 ? 24.647 25.999 1.103 1.00 45.91 525 VAL A C 1
ATOM 4265 O O . VAL A 1 525 ? 24.505 26.092 -0.113 1.00 45.91 525 VAL A O 1
ATOM 4268 N N . LYS A 1 526 ? 24.537 27.069 1.901 1.00 49.12 526 LYS A N 1
ATOM 4269 C CA . LYS A 1 526 ? 24.212 28.417 1.393 1.00 49.12 526 LYS A CA 1
ATOM 4270 C C . LYS A 1 526 ? 25.319 28.979 0.488 1.00 49.12 526 LYS A C 1
ATOM 4272 O O . LYS A 1 526 ? 25.008 29.517 -0.571 1.00 49.12 526 LYS A O 1
ATOM 4277 N N . GLU A 1 527 ? 26.587 28.746 0.832 1.00 49.06 527 GLU A N 1
ATOM 4278 C CA . GLU A 1 527 ? 27.747 29.077 -0.011 1.00 49.06 527 GLU A CA 1
ATOM 4279 C C . GLU A 1 527 ? 27.738 28.284 -1.329 1.00 49.06 527 GLU A C 1
ATOM 4281 O O . GLU A 1 527 ? 27.990 28.851 -2.389 1.00 49.06 527 GLU A O 1
ATOM 4286 N N . SER A 1 528 ? 27.362 26.999 -1.297 1.00 40.00 528 SER A N 1
ATOM 4287 C CA . SER A 1 528 ? 27.235 26.168 -2.505 1.00 40.00 528 SER A CA 1
ATOM 4288 C C . SER A 1 528 ? 26.059 26.554 -3.412 1.00 40.00 528 SER A C 1
ATOM 4290 O O . SER A 1 528 ? 26.055 26.203 -4.589 1.00 40.00 528 SER A O 1
ATOM 4292 N N . LEU A 1 529 ? 25.084 27.296 -2.878 1.00 37.88 529 LEU A N 1
ATOM 4293 C CA . LEU A 1 529 ? 23.912 27.805 -3.595 1.00 37.88 529 LEU A CA 1
ATOM 4294 C C . LEU A 1 529 ? 24.058 29.284 -4.006 1.00 37.88 529 LEU A C 1
ATOM 4296 O O . LEU A 1 529 ? 23.117 29.857 -4.549 1.00 37.88 529 LEU A O 1
ATOM 4300 N N . GLY A 1 530 ? 25.215 29.911 -3.756 1.00 38.03 530 GLY A N 1
ATOM 4301 C CA . GLY A 1 530 ? 25.481 31.312 -4.112 1.00 38.03 530 GLY A CA 1
ATOM 4302 C C . GLY A 1 530 ? 24.692 32.341 -3.293 1.00 38.03 530 GLY A C 1
ATOM 4303 O O . GLY A 1 530 ? 24.544 33.483 -3.727 1.00 38.03 530 GLY A O 1
ATOM 4304 N N . LEU A 1 531 ? 24.168 31.949 -2.129 1.00 42.94 531 LEU A N 1
ATOM 4305 C CA . LEU A 1 531 ? 23.408 32.818 -1.233 1.00 42.94 531 LEU A CA 1
ATOM 4306 C C . LEU A 1 531 ? 24.343 33.449 -0.188 1.00 42.94 531 LEU A C 1
ATOM 4308 O O . LEU A 1 531 ? 25.089 32.745 0.492 1.00 42.94 531 LEU A O 1
ATOM 4312 N N . GLU A 1 532 ? 24.280 34.775 -0.036 1.00 44.34 532 GLU A N 1
ATOM 4313 C CA . GLU A 1 532 ? 25.027 35.516 0.993 1.00 44.34 532 GLU A CA 1
ATOM 4314 C C . GLU A 1 532 ? 24.608 35.054 2.407 1.00 44.34 532 GLU A C 1
ATOM 4316 O O . GLU A 1 532 ? 23.411 35.011 2.718 1.00 44.34 532 GLU A O 1
ATOM 4321 N N . PRO A 1 533 ? 25.557 34.718 3.300 1.00 50.84 533 PRO A N 1
ATOM 4322 C CA . PRO A 1 533 ? 25.249 34.285 4.656 1.00 50.84 533 PRO A CA 1
ATOM 4323 C C . PRO A 1 533 ? 24.934 35.495 5.550 1.00 50.84 533 PRO A C 1
ATOM 4325 O O . PRO A 1 533 ? 25.704 35.835 6.447 1.00 50.84 533 PRO A O 1
ATOM 4328 N N . SER A 1 534 ? 23.795 36.159 5.339 1.00 46.69 534 SER A N 1
ATOM 4329 C CA . SER A 1 534 ? 23.296 37.153 6.294 1.00 46.69 534 SER A CA 1
ATOM 4330 C C . SER A 1 534 ? 22.512 36.457 7.407 1.00 46.69 534 SER A C 1
ATOM 4332 O O . SER A 1 534 ? 21.487 35.819 7.160 1.00 46.69 534 SER A O 1
ATOM 4334 N N . TRP A 1 535 ? 22.999 36.577 8.638 1.00 52.28 535 TRP A N 1
ATOM 4335 C CA . TRP A 1 535 ? 22.346 36.055 9.834 1.00 52.28 535 TRP A CA 1
ATOM 4336 C C . TRP A 1 535 ? 21.264 37.041 10.273 1.00 52.28 535 TRP A C 1
ATOM 4338 O O . TRP A 1 535 ? 21.582 38.168 10.644 1.00 52.28 535 TRP A O 1
ATOM 4348 N N . SER A 1 536 ? 19.998 36.632 10.249 1.00 48.03 536 SER A N 1
ATOM 4349 C CA . SER A 1 536 ? 18.948 37.350 10.972 1.00 48.03 536 SER A CA 1
ATOM 4350 C C . SER A 1 536 ? 18.687 36.600 12.275 1.00 48.03 536 SER A C 1
ATOM 4352 O O . SER A 1 536 ? 18.536 35.380 12.262 1.00 48.03 536 SER A O 1
ATOM 4354 N N . GLU A 1 537 ? 18.626 37.311 13.400 1.00 43.72 537 GLU A N 1
ATOM 4355 C CA . GLU A 1 537 ? 18.337 36.731 14.723 1.00 43.72 537 GLU A CA 1
ATOM 4356 C C . GLU A 1 537 ? 16.922 36.127 14.839 1.00 43.72 537 GLU A C 1
ATOM 4358 O O . GLU A 1 537 ? 16.567 35.641 15.905 1.00 43.72 537 GLU A O 1
ATOM 4363 N N . LYS A 1 538 ? 16.136 36.129 13.752 1.00 44.56 538 LYS A N 1
ATOM 4364 C CA . LYS A 1 538 ? 14.775 35.583 13.654 1.00 44.56 538 LYS A CA 1
ATOM 4365 C C . LYS A 1 538 ? 14.685 34.236 12.919 1.00 44.56 538 LYS A C 1
ATOM 4367 O O . LYS A 1 538 ? 13.601 33.845 12.515 1.00 44.56 538 LYS A O 1
ATOM 4372 N N . ASP A 1 539 ? 15.810 33.573 12.652 1.00 53.84 539 ASP A N 1
ATOM 4373 C CA . ASP A 1 539 ? 15.811 32.225 12.066 1.00 53.84 539 ASP A CA 1
ATOM 4374 C C . ASP A 1 539 ? 15.537 31.200 13.186 1.00 53.84 539 ASP A C 1
ATOM 4376 O O . ASP A 1 539 ? 16.308 31.126 14.149 1.00 53.84 539 ASP A O 1
ATOM 4380 N N . ASP A 1 540 ? 14.450 30.428 13.084 1.00 50.53 540 ASP A N 1
ATOM 4381 C CA . ASP A 1 540 ? 13.971 29.494 14.123 1.00 50.53 540 ASP A CA 1
ATOM 4382 C C . ASP A 1 540 ? 15.060 28.499 14.561 1.00 50.53 540 ASP A C 1
ATOM 4384 O O . ASP A 1 540 ? 15.179 28.116 15.730 1.00 50.53 540 ASP A O 1
ATOM 4388 N N . PHE A 1 541 ? 15.943 28.133 13.628 1.00 54.72 541 PHE A N 1
ATOM 4389 C CA . PHE A 1 541 ? 17.094 27.274 13.895 1.00 54.72 541 PHE A CA 1
ATOM 4390 C C . PHE A 1 541 ? 18.155 27.958 14.779 1.00 54.72 541 PHE A C 1
ATOM 4392 O O . PHE A 1 541 ? 18.785 27.326 15.636 1.00 54.72 541 PHE A O 1
ATOM 4399 N N . TYR A 1 542 ? 18.355 29.266 14.600 1.00 51.38 542 TYR A N 1
ATOM 4400 C CA . TYR A 1 542 ? 19.271 30.072 15.406 1.00 51.38 542 TYR A CA 1
ATOM 4401 C C . TYR A 1 542 ? 18.718 30.309 16.818 1.00 51.38 542 TYR A C 1
ATOM 4403 O O . TYR A 1 542 ? 19.478 30.240 17.790 1.00 51.38 542 TYR A O 1
ATOM 4411 N N . GLU A 1 543 ? 17.404 30.510 16.960 1.00 53.41 543 GLU A N 1
ATOM 4412 C CA . GLU A 1 543 ? 16.741 30.567 18.268 1.00 53.41 543 GLU A CA 1
ATOM 4413 C C . GLU A 1 543 ? 16.855 29.238 19.022 1.00 53.41 543 GLU A C 1
ATOM 4415 O O . GLU A 1 543 ? 17.225 29.232 20.202 1.00 53.41 543 GLU A O 1
ATOM 4420 N N . TYR A 1 544 ? 16.654 28.110 18.335 1.00 58.91 544 TYR A N 1
ATOM 4421 C CA . TYR A 1 544 ? 16.815 26.775 18.907 1.00 58.91 544 TYR A CA 1
ATOM 4422 C C . TYR A 1 544 ? 18.231 26.551 19.462 1.00 58.91 544 TYR A C 1
ATOM 4424 O O . TYR A 1 544 ? 18.386 26.257 20.652 1.00 58.91 544 TYR A O 1
ATOM 4432 N N . CYS A 1 545 ? 19.284 26.785 18.668 1.00 59.00 545 CYS A N 1
ATOM 4433 C CA . CYS A 1 545 ? 20.666 26.621 19.140 1.00 59.00 545 CYS A CA 1
ATOM 4434 C C . CYS A 1 545 ? 21.051 27.634 20.245 1.00 59.00 545 CYS A C 1
ATOM 4436 O O . CYS A 1 545 ? 21.832 27.304 21.144 1.00 59.00 545 CYS A O 1
ATOM 4438 N N . ASN A 1 546 ? 20.491 28.850 20.253 1.00 54.75 546 ASN A N 1
ATOM 4439 C CA . ASN A 1 546 ? 20.714 29.822 21.334 1.00 54.75 546 ASN A CA 1
ATOM 4440 C C . ASN A 1 546 ? 19.954 29.489 22.625 1.00 54.75 546 ASN A C 1
ATOM 4442 O O . ASN A 1 546 ? 20.444 29.795 23.718 1.00 54.75 546 ASN A O 1
ATOM 4446 N N . SER A 1 547 ? 18.791 28.841 22.533 1.00 57.28 547 SER A N 1
ATOM 4447 C CA . SER A 1 547 ? 18.034 28.371 23.699 1.00 57.28 547 SER A CA 1
ATOM 4448 C C . SER A 1 547 ? 18.843 27.352 24.515 1.00 57.28 547 SER A C 1
ATOM 4450 O O . SER A 1 547 ? 18.859 27.410 25.748 1.00 57.28 547 SER A O 1
ATOM 4452 N N . ILE A 1 548 ? 19.624 26.507 23.830 1.00 55.38 548 ILE A N 1
ATOM 4453 C CA . ILE A 1 548 ? 20.543 25.533 24.431 1.00 55.38 548 ILE A CA 1
ATOM 4454 C C . ILE A 1 548 ? 21.681 26.253 25.179 1.00 55.38 548 ILE A C 1
ATOM 4456 O O . ILE A 1 548 ? 21.978 25.916 26.327 1.00 55.38 548 ILE A O 1
ATOM 4460 N N . LYS A 1 549 ? 22.254 27.320 24.599 1.00 50.03 549 LYS A N 1
ATOM 4461 C CA . LYS A 1 549 ? 23.301 28.139 25.248 1.00 50.03 549 LYS A CA 1
ATOM 4462 C C . LYS A 1 549 ? 22.790 28.923 26.466 1.00 50.03 549 LYS A C 1
ATOM 4464 O O . LYS A 1 549 ? 23.500 29.034 27.468 1.00 50.03 549 LYS A O 1
ATOM 4469 N N . LYS A 1 550 ? 21.554 29.442 26.432 1.00 45.94 550 LYS A N 1
ATOM 4470 C CA . LYS A 1 550 ? 20.938 30.161 27.570 1.00 45.94 550 LYS A CA 1
ATOM 4471 C C . LYS A 1 550 ? 20.659 29.247 28.769 1.00 45.94 550 LYS A C 1
ATOM 4473 O O . LYS A 1 550 ? 20.866 29.685 29.901 1.00 45.94 550 LYS A O 1
ATOM 4478 N N . ARG A 1 551 ? 20.278 27.982 28.543 1.00 49.81 551 ARG A N 1
ATOM 4479 C CA . ARG A 1 551 ? 20.016 26.995 29.612 1.00 49.81 551 ARG A CA 1
ATOM 4480 C C . ARG A 1 551 ? 21.252 26.680 30.471 1.00 49.81 551 ARG A C 1
ATOM 4482 O O . ARG A 1 551 ? 21.099 26.407 31.656 1.00 49.81 551 ARG A O 1
ATOM 4489 N N . ARG A 1 552 ? 22.478 26.818 29.942 1.00 44.41 552 ARG A N 1
ATOM 4490 C CA . ARG A 1 552 ? 23.729 26.638 30.716 1.00 44.41 552 ARG A CA 1
ATOM 4491 C C . ARG A 1 552 ? 24.097 27.844 31.593 1.00 44.41 552 ARG A C 1
ATOM 4493 O O . ARG A 1 552 ? 24.672 27.667 32.663 1.00 44.41 552 ARG A O 1
ATOM 4500 N N . LYS A 1 553 ? 23.747 29.073 31.188 1.00 36.28 553 LYS A N 1
ATOM 4501 C CA . LYS A 1 553 ? 24.172 30.304 31.891 1.00 36.28 553 LYS A CA 1
ATOM 4502 C C . LYS A 1 553 ? 23.445 30.538 33.225 1.00 36.28 553 LYS A C 1
ATOM 4504 O O . LYS A 1 553 ? 23.960 31.264 34.069 1.00 36.28 553 LYS A O 1
ATOM 4509 N N . PHE A 1 554 ? 22.290 29.901 33.427 1.00 36.53 554 PHE A N 1
ATOM 4510 C CA . PHE A 1 554 ? 21.514 29.956 34.674 1.00 36.53 554 PHE A CA 1
ATOM 4511 C C . PHE A 1 554 ? 21.817 28.811 35.659 1.00 36.53 554 PHE A C 1
ATOM 4513 O O . PHE A 1 554 ? 21.368 28.863 36.800 1.00 36.53 554 PHE A O 1
ATOM 4520 N N . GLY A 1 555 ? 22.603 27.804 35.258 1.00 38.00 555 GLY A N 1
ATOM 4521 C CA . GLY A 1 555 ? 22.790 26.557 36.009 1.00 38.00 555 GLY A CA 1
ATOM 4522 C C . GLY A 1 555 ? 24.105 26.406 36.780 1.00 38.00 555 GLY A C 1
ATOM 4523 O O . GLY A 1 555 ? 24.504 25.277 37.027 1.00 38.00 555 GLY A O 1
ATOM 4524 N N . LEU A 1 556 ? 24.811 27.487 37.140 1.00 32.41 556 LEU A N 1
ATOM 4525 C CA . LEU A 1 556 ? 26.063 27.403 37.915 1.00 32.41 556 LEU A CA 1
ATOM 4526 C C . LEU A 1 556 ? 26.209 28.567 38.911 1.00 32.41 556 LEU A C 1
ATOM 4528 O O . LEU A 1 556 ? 26.941 29.530 38.697 1.00 32.41 556 LEU A O 1
ATOM 4532 N N . LYS A 1 557 ? 25.527 28.442 40.052 1.00 31.64 557 LYS A N 1
ATOM 4533 C CA . LYS A 1 557 ? 25.968 29.000 41.340 1.00 31.64 557 LYS A CA 1
ATOM 4534 C C . LYS A 1 557 ? 25.665 27.979 42.433 1.00 31.64 557 LYS A C 1
ATOM 4536 O O . LYS A 1 557 ? 24.604 28.017 43.038 1.00 31.64 557 LYS A O 1
ATOM 4541 N N . LEU A 1 558 ? 26.611 27.082 42.693 1.00 28.19 558 LEU A N 1
ATOM 4542 C CA . LEU A 1 558 ? 26.642 26.300 43.926 1.00 28.19 558 LEU A CA 1
ATOM 4543 C C . LEU A 1 558 ? 28.033 26.441 44.542 1.00 28.19 558 LEU A C 1
ATOM 4545 O O . LEU A 1 558 ? 29.036 25.980 44.000 1.00 28.19 558 LEU A O 1
ATOM 4549 N N . SER A 1 559 ? 28.072 27.182 45.649 1.00 27.38 559 SER A N 1
ATOM 4550 C CA . SER A 1 559 ? 29.231 27.344 46.516 1.00 27.38 559 SER A CA 1
ATOM 4551 C C . SER A 1 559 ? 29.546 26.030 47.224 1.00 27.38 559 SER A C 1
ATOM 4553 O O . SER A 1 559 ? 28.652 25.392 47.776 1.00 27.38 559 SER A O 1
ATOM 4555 N N . LYS A 1 560 ? 30.830 25.676 47.278 1.00 33.28 560 LYS A N 1
ATOM 4556 C CA . LYS A 1 560 ? 31.352 24.657 48.193 1.00 33.28 560 LYS A CA 1
ATOM 4557 C C . LYS A 1 560 ? 31.123 25.094 49.642 1.00 33.28 560 LYS A C 1
ATOM 4559 O O . LYS A 1 560 ? 31.482 26.217 49.980 1.00 33.28 560 LYS A O 1
ATOM 4564 N N . ASN A 1 561 ? 30.639 24.188 50.490 1.00 27.81 561 ASN A N 1
ATOM 4565 C CA . ASN A 1 561 ? 31.151 24.062 51.853 1.00 27.81 561 ASN A CA 1
ATOM 4566 C C . ASN A 1 561 ? 30.901 22.663 52.433 1.00 27.81 561 ASN A C 1
ATOM 4568 O O . ASN A 1 561 ? 29.868 22.045 52.197 1.00 27.81 561 ASN A O 1
ATOM 4572 N N . ASN A 1 562 ? 31.919 22.197 53.155 1.00 31.06 562 ASN A N 1
ATOM 4573 C CA . ASN A 1 562 ? 32.062 20.894 53.800 1.00 31.06 562 ASN A CA 1
ATOM 4574 C C . ASN A 1 562 ? 31.139 20.723 55.017 1.00 31.06 562 ASN A C 1
ATOM 4576 O O . ASN A 1 562 ? 30.926 21.681 55.758 1.00 31.06 562 ASN A O 1
ATOM 4580 N N . GLY A 1 563 ? 30.749 19.478 55.308 1.00 25.70 563 GLY A N 1
ATOM 4581 C CA . GLY A 1 563 ? 30.254 19.083 56.630 1.00 25.70 563 GLY A CA 1
ATOM 4582 C C . GLY A 1 563 ? 29.640 17.681 56.679 1.00 25.70 563 GLY A C 1
ATOM 4583 O O . GLY A 1 563 ? 28.554 17.462 56.160 1.00 25.70 563 GLY A O 1
ATOM 4584 N N . THR A 1 564 ? 30.348 16.756 57.328 1.00 24.03 564 THR A N 1
ATOM 4585 C CA . THR A 1 564 ? 29.896 15.491 57.952 1.00 24.03 564 THR A CA 1
ATOM 4586 C C . THR A 1 564 ? 28.574 15.698 58.734 1.00 24.03 564 THR A C 1
ATOM 4588 O O . THR A 1 564 ? 28.374 16.773 59.288 1.00 24.03 564 THR A O 1
ATOM 4591 N N . THR A 1 565 ? 27.618 14.762 58.877 1.00 23.00 565 THR A N 1
ATOM 4592 C CA . THR A 1 565 ? 27.657 13.562 59.749 1.00 23.00 565 THR A CA 1
ATOM 4593 C C . THR A 1 565 ? 26.321 12.764 59.676 1.00 23.00 565 THR A C 1
ATOM 4595 O O . THR A 1 565 ? 25.263 13.371 59.575 1.00 23.00 565 THR A O 1
ATOM 4598 N N . SER A 1 566 ? 26.429 11.428 59.797 1.00 22.16 566 SER A N 1
ATOM 4599 C CA . SER A 1 566 ? 25.530 10.386 60.377 1.00 22.16 566 SER A CA 1
ATOM 4600 C C . SER A 1 566 ? 24.064 10.144 59.939 1.00 22.16 566 SER A C 1
ATOM 4602 O O . SER A 1 566 ? 23.177 10.957 60.177 1.00 22.16 566 SER A O 1
ATOM 4604 N N . LEU A 1 567 ? 23.825 8.892 59.502 1.00 23.62 567 LEU A N 1
ATOM 4605 C CA . LEU A 1 567 ? 22.599 8.078 59.674 1.00 23.62 567 LEU A CA 1
ATOM 4606 C C . LEU A 1 567 ? 22.235 7.939 61.181 1.00 23.62 567 LEU A C 1
ATOM 4608 O O . LEU A 1 567 ? 23.145 7.976 62.000 1.00 23.62 567 LEU A O 1
ATOM 4612 N N . SER A 1 568 ? 20.998 7.731 61.653 1.00 21.94 568 SER A N 1
ATOM 4613 C CA . SER A 1 568 ? 19.864 6.987 61.089 1.00 21.94 568 SER A CA 1
ATOM 4614 C C . SER A 1 568 ? 18.515 7.331 61.755 1.00 21.94 568 SER A C 1
ATOM 4616 O O . SER A 1 568 ? 18.495 7.626 62.946 1.00 21.94 568 SER A O 1
ATOM 4618 N N . LEU A 1 569 ? 17.449 7.030 61.001 1.00 30.58 569 LEU A N 1
ATOM 4619 C CA . LEU A 1 569 ? 16.125 6.504 61.386 1.00 30.58 569 LEU A CA 1
ATOM 4620 C C . LEU A 1 569 ? 15.097 7.422 62.080 1.00 30.58 569 LEU A C 1
ATOM 4622 O O . LEU A 1 569 ? 15.327 7.971 63.149 1.00 30.58 569 LEU A O 1
ATOM 4626 N N . ASP A 1 570 ? 13.927 7.425 61.431 1.00 25.97 570 ASP A N 1
ATOM 4627 C CA . ASP A 1 570 ? 12.598 7.898 61.829 1.00 25.97 570 ASP A CA 1
ATOM 4628 C C . ASP A 1 570 ? 12.280 9.381 61.596 1.00 25.97 570 ASP A C 1
ATOM 4630 O O . ASP A 1 570 ? 12.312 10.199 62.504 1.00 25.97 570 ASP A O 1
ATOM 4634 N N . ASP A 1 571 ? 11.906 9.706 60.350 1.00 23.98 571 ASP A N 1
ATOM 4635 C CA . ASP A 1 571 ? 10.577 10.270 60.064 1.00 23.98 571 ASP A CA 1
ATOM 4636 C C . ASP A 1 571 ? 10.321 10.377 58.544 1.00 23.98 571 ASP A C 1
ATOM 4638 O O . ASP A 1 571 ? 11.000 11.092 57.815 1.00 23.98 571 ASP A O 1
ATOM 4642 N N . GLN A 1 572 ? 9.302 9.646 58.086 1.00 27.73 572 GLN A N 1
ATOM 4643 C CA . GLN A 1 572 ? 8.366 10.023 57.019 1.00 27.73 572 GLN A CA 1
ATOM 4644 C C . GLN A 1 572 ? 8.917 10.571 55.684 1.00 27.73 572 GLN A C 1
ATOM 4646 O O . GLN A 1 572 ? 9.138 11.771 55.525 1.00 27.73 572 GLN A O 1
ATOM 4651 N N . ARG A 1 573 ? 8.881 9.720 54.647 1.00 25.70 573 ARG A N 1
ATOM 4652 C CA . ARG A 1 573 ? 8.093 9.988 53.425 1.00 25.70 573 ARG A CA 1
ATOM 4653 C C . ARG A 1 573 ? 7.895 8.717 52.595 1.00 25.70 573 ARG A C 1
ATOM 4655 O O . ARG A 1 573 ? 8.842 8.116 52.104 1.00 25.70 573 ARG A O 1
ATOM 4662 N N . LYS A 1 574 ? 6.624 8.325 52.500 1.00 28.45 574 LYS A N 1
ATOM 4663 C CA . LYS A 1 574 ? 6.044 7.597 51.368 1.00 28.45 574 LYS A CA 1
ATOM 4664 C C . LYS A 1 574 ? 6.105 8.477 50.107 1.00 28.45 574 LYS A C 1
ATOM 4666 O O . LYS A 1 574 ? 6.279 9.685 50.251 1.00 28.45 574 LYS A O 1
ATOM 4671 N N . GLU A 1 575 ? 5.820 7.835 48.970 1.00 28.78 575 GLU A N 1
ATOM 4672 C CA . GLU A 1 575 ? 5.566 8.370 47.614 1.00 28.78 575 GLU A CA 1
ATOM 4673 C C . GLU A 1 575 ? 6.818 8.470 46.735 1.00 28.78 575 GLU A C 1
ATOM 4675 O O . GLU A 1 575 ? 7.820 9.041 47.145 1.00 28.78 575 GLU A O 1
ATOM 4680 N N . GLU A 1 576 ? 6.864 7.988 45.496 1.00 31.73 576 GLU A N 1
ATOM 4681 C CA . GLU A 1 576 ? 6.009 7.125 44.666 1.00 31.73 576 GLU A CA 1
ATOM 4682 C C . GLU A 1 576 ? 6.815 7.028 43.358 1.00 31.73 576 GLU A C 1
ATOM 4684 O O . GLU A 1 576 ? 6.872 7.993 42.596 1.00 31.73 576 GLU A O 1
ATOM 4689 N N . ASP A 1 577 ? 7.499 5.910 43.110 1.00 30.98 577 ASP A N 1
ATOM 4690 C CA . ASP A 1 577 ? 7.968 5.594 41.759 1.00 30.98 577 ASP A CA 1
ATOM 4691 C C . ASP A 1 577 ? 6.730 5.149 40.970 1.00 30.98 577 ASP A C 1
ATOM 4693 O O . ASP A 1 577 ? 6.403 3.966 40.894 1.00 30.98 577 ASP A O 1
ATOM 4697 N N . SER A 1 578 ? 5.975 6.123 40.458 1.00 34.16 578 SER A N 1
ATOM 4698 C CA . SER A 1 578 ? 5.018 5.862 39.389 1.00 34.16 578 SER A CA 1
ATOM 4699 C C . SER A 1 578 ? 5.830 5.589 38.125 1.00 34.16 578 SER A C 1
ATOM 4701 O O . SER A 1 578 ? 6.482 6.480 37.579 1.00 34.16 578 SER A O 1
ATOM 4703 N N . GLU A 1 579 ? 5.843 4.331 37.686 1.00 42.19 579 GLU A N 1
ATOM 4704 C CA . GLU A 1 579 ? 6.234 3.983 36.323 1.00 42.19 579 GLU A CA 1
ATOM 4705 C C . GLU A 1 579 ? 5.406 4.861 35.380 1.00 42.19 579 GLU A C 1
ATOM 4707 O O . GLU A 1 579 ? 4.185 4.736 35.301 1.00 42.19 579 GLU A O 1
ATOM 4712 N N . VAL A 1 580 ? 6.052 5.828 34.728 1.00 44.94 580 VAL A N 1
ATOM 4713 C CA . VAL A 1 580 ? 5.380 6.690 33.757 1.00 44.94 580 VAL A CA 1
ATOM 4714 C C . VAL A 1 580 ? 4.995 5.803 32.579 1.00 44.94 580 VAL A C 1
ATOM 4716 O O . VAL A 1 580 ? 5.851 5.445 31.771 1.00 44.94 580 VAL A O 1
ATOM 4719 N N . GLU A 1 581 ? 3.721 5.421 32.508 1.00 58.44 581 GLU A N 1
ATOM 4720 C CA . GLU A 1 581 ? 3.155 4.727 31.355 1.00 58.44 581 GLU A CA 1
ATOM 4721 C C . GLU A 1 581 ? 3.440 5.543 30.087 1.00 58.44 581 GLU A C 1
ATOM 4723 O O . GLU A 1 581 ? 3.072 6.714 29.973 1.00 58.44 581 GLU A O 1
ATOM 4728 N N . ASP A 1 582 ? 4.164 4.935 29.151 1.00 74.12 582 ASP A N 1
ATOM 4729 C CA . ASP A 1 582 ? 4.445 5.514 27.841 1.00 74.12 582 ASP A CA 1
ATOM 4730 C C . ASP A 1 582 ? 3.182 5.433 26.966 1.00 74.12 582 ASP A C 1
ATOM 4732 O O . ASP A 1 582 ? 2.442 4.453 27.037 1.00 74.12 582 ASP A O 1
ATOM 4736 N N . GLU A 1 583 ? 2.948 6.418 26.095 1.00 79.12 583 GLU A N 1
ATOM 4737 C CA . GLU A 1 583 ? 1.754 6.532 25.230 1.00 79.12 583 GLU A CA 1
ATOM 4738 C C . GLU A 1 583 ? 1.532 5.325 24.284 1.00 79.12 583 GLU A C 1
ATOM 4740 O O . GLU A 1 583 ? 0.511 5.206 23.605 1.00 79.12 583 GLU A O 1
ATOM 4745 N N . TRP A 1 584 ? 2.495 4.404 24.245 1.00 88.06 584 TRP A N 1
ATOM 4746 C CA . TRP A 1 584 ? 2.493 3.187 23.443 1.00 88.06 584 TRP A CA 1
ATOM 4747 C C . TRP A 1 584 ? 2.042 1.938 24.188 1.00 88.06 584 TRP A C 1
ATOM 4749 O O . TRP A 1 584 ? 1.740 0.950 23.524 1.00 88.06 584 TRP A O 1
ATOM 4759 N N . THR A 1 585 ? 1.985 1.957 25.522 1.00 88.31 585 THR A N 1
ATOM 4760 C CA . THR A 1 585 ? 1.446 0.824 26.291 1.00 88.31 585 THR A CA 1
ATOM 4761 C C . THR A 1 585 ? -0.076 0.824 26.285 1.00 88.31 585 THR A C 1
ATOM 4763 O O . THR A 1 585 ? -0.717 -0.229 26.298 1.00 88.31 585 THR A O 1
ATOM 4766 N N . ARG A 1 586 ? -0.660 2.022 26.194 1.00 91.12 586 ARG A N 1
ATOM 4767 C CA . ARG A 1 586 ? -2.096 2.268 26.117 1.00 91.12 586 ARG A CA 1
ATOM 4768 C C . ARG A 1 586 ? -2.358 3.310 25.050 1.00 91.12 586 ARG A C 1
ATOM 4770 O O . ARG A 1 586 ? -2.194 4.504 25.276 1.00 91.12 586 ARG A O 1
ATOM 4777 N N . MET A 1 587 ? -2.779 2.847 23.881 1.00 94.50 587 MET A N 1
ATOM 4778 C CA . MET A 1 587 ? -3.074 3.747 22.775 1.00 94.50 587 MET A CA 1
ATOM 4779 C C . MET A 1 587 ? -4.555 4.100 22.783 1.00 94.50 587 MET A C 1
ATOM 4781 O O . MET A 1 587 ? -5.408 3.212 22.727 1.00 94.50 587 MET A O 1
ATOM 4785 N N . VAL A 1 588 ? -4.851 5.397 22.801 1.00 95.69 588 VAL A N 1
ATOM 4786 C CA . VAL A 1 588 ? -6.205 5.931 22.637 1.00 95.69 588 VAL A CA 1
ATOM 4787 C C . VAL A 1 588 ? -6.239 6.740 21.346 1.00 95.69 588 VAL A C 1
ATOM 4789 O O . VAL A 1 588 ? -5.693 7.839 21.270 1.00 95.69 588 VAL A O 1
ATOM 4792 N N . TRP A 1 589 ? -6.859 6.179 20.314 1.00 97.62 589 TRP A N 1
ATOM 4793 C CA . TRP A 1 589 ? -7.035 6.826 19.020 1.00 97.62 589 TRP A CA 1
ATOM 4794 C C . TRP A 1 589 ? -8.409 7.467 18.937 1.00 97.62 589 TRP A C 1
ATOM 4796 O O . TRP A 1 589 ? -9.410 6.841 19.287 1.00 97.62 589 TRP A O 1
ATOM 4806 N N . VAL A 1 590 ? -8.454 8.697 18.436 1.00 96.56 590 VAL A N 1
ATOM 4807 C CA . VAL A 1 590 ? -9.679 9.487 18.336 1.00 96.56 590 VAL A CA 1
ATOM 4808 C C . VAL A 1 590 ? -9.816 10.040 16.922 1.00 96.56 590 VAL A C 1
ATOM 4810 O O . VAL A 1 590 ? -8.897 10.675 16.396 1.00 96.56 590 VAL A O 1
ATOM 4813 N N . HIS A 1 591 ? -10.978 9.816 16.319 1.00 95.25 591 HIS A N 1
ATOM 4814 C CA . HIS A 1 591 ? -11.405 10.469 15.088 1.00 95.25 591 HIS A CA 1
ATOM 4815 C C . HIS A 1 591 ? -12.737 11.165 15.330 1.00 95.25 591 HIS A C 1
ATOM 4817 O O . HIS A 1 591 ? -13.662 10.556 15.859 1.00 95.25 591 HIS A O 1
ATOM 4823 N N . GLU A 1 592 ? -12.839 12.422 14.922 1.00 91.69 592 GLU A N 1
ATOM 4824 C CA . GLU A 1 592 ? -14.094 13.164 14.875 1.00 91.69 592 GLU A CA 1
ATOM 4825 C C . GLU A 1 592 ? -14.396 13.459 13.407 1.00 91.69 592 GLU A C 1
ATOM 4827 O O . GLU A 1 592 ? -13.565 14.019 12.694 1.00 91.69 592 GLU A O 1
ATOM 4832 N N . SER A 1 593 ? -15.569 13.035 12.947 1.00 87.12 593 SER A N 1
ATOM 4833 C CA . SER A 1 593 ? -16.014 13.269 11.579 1.00 87.12 593 SER A CA 1
ATOM 4834 C C . SER A 1 593 ? -16.521 14.703 11.434 1.00 87.12 593 SER A C 1
ATOM 4836 O O . SER A 1 593 ? -17.540 15.073 12.022 1.00 87.12 593 SER A O 1
ATOM 4838 N N . ASP A 1 594 ? -15.864 15.494 10.587 1.00 78.81 594 ASP A N 1
ATOM 4839 C CA . ASP A 1 594 ? -16.275 16.875 10.302 1.00 78.81 594 ASP A CA 1
ATOM 4840 C C . ASP A 1 594 ? -17.664 16.955 9.640 1.00 78.81 594 ASP A C 1
ATOM 4842 O O . ASP A 1 594 ? -18.418 17.910 9.860 1.00 78.81 594 ASP A O 1
ATOM 4846 N N . GLU A 1 595 ? -18.036 15.931 8.867 1.00 79.19 595 GLU A N 1
ATOM 4847 C CA . GLU A 1 595 ? -19.313 15.855 8.149 1.00 79.19 595 GLU A CA 1
ATOM 4848 C C . GLU A 1 595 ? -20.474 15.462 9.070 1.00 79.19 595 GLU A C 1
ATOM 4850 O O . GLU A 1 595 ? -21.494 16.148 9.116 1.00 79.19 595 GLU A O 1
ATOM 4855 N N . SER A 1 596 ? -20.321 14.370 9.825 1.00 82.62 596 SER A N 1
ATOM 4856 C CA . SER A 1 596 ? -21.417 13.781 10.609 1.00 82.62 596 SER A CA 1
ATOM 4857 C C . SER A 1 596 ? -21.428 14.201 12.082 1.00 82.62 596 SER A C 1
ATOM 4859 O O . SER A 1 596 ? -22.457 14.095 12.746 1.00 82.62 596 SER A O 1
ATOM 4861 N N . GLY A 1 597 ? -20.295 14.672 12.615 1.00 82.62 597 GLY A N 1
ATOM 4862 C CA . GLY A 1 597 ? -20.099 14.876 14.052 1.00 82.62 597 GLY A CA 1
ATOM 4863 C C . GLY A 1 597 ? -19.988 13.576 14.857 1.00 82.62 597 GLY A C 1
ATOM 4864 O O . GLY A 1 597 ? -19.996 13.625 16.087 1.00 82.62 597 GLY A O 1
ATOM 4865 N N . GLU A 1 598 ? -19.910 12.419 14.190 1.00 90.81 598 GLU A N 1
ATOM 4866 C CA . GLU A 1 598 ? -19.635 11.141 14.843 1.00 90.81 598 GLU A CA 1
ATOM 4867 C C . GLU A 1 598 ? -18.199 11.096 15.365 1.00 90.81 598 GLU A C 1
ATOM 4869 O O . GLU A 1 598 ? -17.268 11.566 14.706 1.00 90.81 598 GLU A O 1
ATOM 4874 N N . ILE A 1 599 ? -18.019 10.483 16.533 1.00 93.94 599 ILE A N 1
ATOM 4875 C CA . ILE A 1 599 ? -16.701 10.242 17.118 1.00 93.94 599 ILE A CA 1
ATOM 4876 C C . ILE A 1 599 ? -16.423 8.742 17.072 1.00 93.94 599 ILE A C 1
ATOM 4878 O O . ILE A 1 599 ? -17.256 7.933 17.476 1.00 93.94 599 ILE A O 1
ATOM 4882 N N . TYR A 1 600 ? -15.236 8.368 16.611 1.00 96.88 600 TYR A N 1
ATOM 4883 C CA . TYR A 1 600 ? -14.711 7.015 16.720 1.00 96.88 600 TYR A CA 1
ATOM 4884 C C . TYR A 1 600 ? -13.574 7.015 17.733 1.00 96.88 600 TYR A C 1
ATOM 4886 O O . TYR A 1 600 ? -12.652 7.830 17.659 1.00 96.88 600 TYR A O 1
ATOM 4894 N N . LEU A 1 601 ? -13.659 6.100 18.692 1.00 96.94 601 LEU A N 1
ATOM 4895 C CA . LEU A 1 601 ? -12.703 5.943 19.775 1.00 96.94 601 LEU A CA 1
ATOM 4896 C C . LEU A 1 601 ? -12.190 4.507 19.768 1.00 96.94 601 LEU A C 1
ATOM 4898 O O . LEU A 1 601 ? -12.959 3.574 20.001 1.00 96.94 601 LEU A O 1
ATOM 4902 N N . ALA A 1 602 ? -10.894 4.331 19.535 1.00 98.19 602 ALA A N 1
ATOM 4903 C CA . ALA A 1 602 ? -10.243 3.043 19.715 1.00 98.19 602 ALA A CA 1
ATOM 4904 C C . ALA A 1 602 ? -9.322 3.088 20.930 1.00 98.19 602 ALA A C 1
ATOM 4906 O O . ALA A 1 602 ? -8.471 3.969 21.033 1.00 98.19 602 ALA A O 1
ATOM 4907 N N . VAL A 1 603 ? -9.468 2.115 21.824 1.00 97.12 603 VAL A N 1
ATOM 4908 C CA . VAL A 1 603 ? -8.575 1.934 22.972 1.00 97.12 603 VAL A CA 1
ATOM 4909 C C . VAL A 1 603 ? -7.893 0.589 22.818 1.00 97.12 603 VAL A C 1
ATOM 4911 O O . VAL A 1 603 ? -8.573 -0.422 22.655 1.00 97.12 603 VAL A O 1
ATOM 4914 N N . VAL A 1 604 ? -6.563 0.580 22.847 1.00 97.62 604 VAL A N 1
ATOM 4915 C CA . VAL A 1 604 ? -5.738 -0.616 22.660 1.00 97.62 604 VAL A CA 1
ATOM 4916 C C . VAL A 1 604 ? -4.861 -0.811 23.889 1.00 97.62 604 VAL A C 1
ATOM 4918 O O . VAL A 1 604 ? -4.059 0.064 24.226 1.00 97.62 604 VAL A O 1
ATOM 4921 N N . ASN A 1 605 ? -4.985 -1.970 24.534 1.00 96.44 605 ASN A N 1
ATOM 4922 C CA . ASN A 1 605 ? -4.076 -2.397 25.590 1.00 96.44 605 ASN A CA 1
ATOM 4923 C C . ASN A 1 605 ? -2.847 -3.040 24.956 1.00 96.44 605 ASN A C 1
ATOM 4925 O O . ASN A 1 605 ? -2.789 -4.258 24.832 1.00 96.44 605 ASN A O 1
ATOM 4929 N N . ALA A 1 606 ? -1.881 -2.246 24.511 1.00 93.44 606 ALA A N 1
ATOM 4930 C CA . ALA A 1 606 ? -0.715 -2.813 23.855 1.00 93.44 606 ALA A CA 1
ATOM 4931 C C . ALA A 1 606 ? 0.306 -3.410 24.831 1.00 93.44 606 ALA A C 1
ATOM 4933 O O . ALA A 1 606 ? 1.129 -4.212 24.395 1.00 93.44 606 ALA A O 1
ATOM 4934 N N . GLY A 1 607 ? 0.246 -3.048 26.116 1.00 89.31 607 GLY A N 1
ATOM 4935 C CA . GLY A 1 607 ? 1.209 -3.493 27.121 1.00 89.31 607 GLY A CA 1
ATOM 4936 C C . GLY A 1 607 ? 2.624 -2.985 26.833 1.00 89.31 607 GLY A C 1
ATOM 4937 O O . GLY A 1 607 ? 2.823 -2.034 26.081 1.00 89.31 607 GLY A O 1
ATOM 4938 N N . HIS A 1 608 ? 3.630 -3.617 27.413 1.00 85.88 608 HIS A N 1
ATOM 4939 C CA . HIS A 1 608 ? 5.034 -3.405 27.074 1.00 85.88 608 HIS A CA 1
ATOM 4940 C C . HIS A 1 608 ? 5.498 -4.281 25.900 1.00 85.88 608 HIS A C 1
ATOM 4942 O O . HIS A 1 608 ? 6.662 -4.201 25.517 1.00 85.88 608 HIS A O 1
ATOM 4948 N N . GLN A 1 609 ? 4.587 -5.056 25.294 1.00 84.12 609 GLN A N 1
ATOM 4949 C CA . GLN A 1 609 ? 4.868 -6.076 24.281 1.00 84.12 609 GLN A CA 1
ATOM 4950 C C . GLN A 1 609 ? 5.751 -7.199 24.841 1.00 84.12 609 GLN A C 1
ATOM 4952 O O . GLN A 1 609 ? 6.608 -7.753 24.150 1.00 84.12 609 GLN A O 1
ATOM 4957 N N . GLU A 1 610 ? 5.521 -7.538 26.105 1.00 78.12 610 GLU A N 1
ATOM 4958 C CA . GLU A 1 610 ? 6.298 -8.495 26.878 1.00 78.12 610 GLU A CA 1
ATOM 4959 C C . GLU A 1 610 ? 5.409 -9.631 27.390 1.00 78.12 610 GLU A C 1
ATOM 4961 O O . GLU A 1 610 ? 4.190 -9.524 27.512 1.00 78.12 610 GLU A O 1
ATOM 4966 N N . TRP A 1 611 ? 6.022 -10.761 27.736 1.00 73.56 611 TRP A N 1
ATOM 4967 C CA . TRP A 1 611 ? 5.279 -11.946 28.186 1.00 73.56 611 TRP A CA 1
ATOM 4968 C C . TRP A 1 611 ? 4.538 -11.755 29.523 1.00 73.56 611 TRP A C 1
ATOM 4970 O O . TRP A 1 611 ? 3.708 -12.591 29.878 1.00 73.56 611 TRP A O 1
ATOM 4980 N N . PHE A 1 612 ? 4.856 -10.695 30.270 1.00 81.44 612 PHE A N 1
ATOM 4981 C CA . PHE A 1 612 ? 4.271 -10.362 31.571 1.00 81.44 612 PHE A CA 1
ATOM 4982 C C . PHE A 1 612 ? 3.230 -9.234 31.506 1.00 81.44 612 PHE A C 1
ATOM 4984 O O . PHE A 1 612 ? 2.831 -8.722 32.552 1.00 81.44 612 PHE A O 1
ATOM 4991 N N . ASP A 1 613 ? 2.777 -8.853 30.309 1.00 87.38 613 ASP A N 1
ATOM 4992 C CA . ASP A 1 613 ? 1.683 -7.896 30.155 1.00 87.38 613 ASP A CA 1
ATOM 4993 C C . ASP A 1 613 ? 0.385 -8.402 30.797 1.00 87.38 613 ASP A C 1
ATOM 4995 O O . ASP A 1 613 ? 0.128 -9.606 30.880 1.00 87.38 613 ASP A O 1
ATOM 4999 N N . ILE A 1 614 ? -0.442 -7.470 31.280 1.00 91.25 614 ILE A N 1
ATOM 5000 C CA . ILE A 1 614 ? -1.662 -7.772 32.039 1.00 91.25 614 ILE A CA 1
ATOM 5001 C C . ILE A 1 614 ? -2.907 -7.119 31.416 1.00 91.25 614 ILE A C 1
ATOM 5003 O O . ILE A 1 614 ? -2.800 -6.111 30.710 1.00 91.25 614 ILE A O 1
ATOM 5007 N N . PRO A 1 615 ? -4.111 -7.670 31.662 1.00 93.81 615 PRO A N 1
ATOM 5008 C CA . PRO A 1 615 ? -5.362 -6.985 31.350 1.00 93.81 615 PRO A CA 1
ATOM 5009 C C . PRO A 1 615 ? -5.465 -5.637 32.072 1.00 93.81 615 PRO A C 1
ATOM 5011 O O . PRO A 1 615 ? -4.938 -5.478 33.175 1.00 93.81 615 PRO A O 1
ATOM 5014 N N . ILE A 1 616 ? -6.194 -4.693 31.479 1.00 92.94 616 ILE A N 1
ATOM 5015 C CA . ILE A 1 616 ? -6.394 -3.351 32.040 1.00 92.94 616 ILE A CA 1
ATOM 5016 C C . ILE A 1 616 ? -7.880 -3.006 32.165 1.00 92.94 616 ILE A C 1
ATOM 5018 O O . ILE A 1 616 ? -8.710 -3.436 31.363 1.00 92.94 616 ILE A O 1
ATOM 5022 N N . GLU A 1 617 ? -8.201 -2.182 33.162 1.00 93.00 617 GLU A N 1
ATOM 5023 C CA . GLU A 1 617 ? -9.465 -1.452 33.255 1.00 93.00 617 GLU A CA 1
ATOM 5024 C C . GLU A 1 617 ? -9.153 0.044 33.201 1.00 93.00 617 GLU A C 1
ATOM 5026 O O . GLU A 1 617 ? -8.357 0.548 33.992 1.00 93.00 617 GLU A O 1
ATOM 5031 N N . LEU A 1 618 ? -9.781 0.747 32.265 1.00 89.56 618 LEU A N 1
ATOM 5032 C CA . LEU A 1 618 ? -9.629 2.182 32.068 1.00 89.56 618 LEU A CA 1
ATOM 5033 C C . LEU A 1 618 ? -10.963 2.867 32.330 1.00 89.56 618 LEU A C 1
ATOM 5035 O O . LEU A 1 618 ? -11.981 2.468 31.775 1.00 89.56 618 LEU A O 1
ATOM 5039 N N . GLU A 1 619 ? -10.956 3.907 33.156 1.00 92.50 619 GLU A N 1
ATOM 5040 C CA . GLU A 1 619 ? -12.084 4.822 33.313 1.00 92.50 619 GLU A CA 1
ATOM 5041 C C . GLU A 1 619 ? -11.758 6.119 32.571 1.00 92.50 619 GLU A C 1
ATOM 5043 O O . GLU A 1 619 ? -10.730 6.736 32.840 1.00 92.50 619 GLU A O 1
ATOM 5048 N N . MET A 1 620 ? -12.617 6.535 31.640 1.00 90.88 620 MET A N 1
ATOM 5049 C CA . MET A 1 620 ? -12.366 7.707 30.798 1.00 90.88 620 MET A CA 1
ATOM 5050 C C . MET A 1 620 ? -13.646 8.479 30.468 1.00 90.88 620 MET A C 1
ATOM 5052 O O . MET A 1 620 ? -14.751 7.954 30.599 1.00 90.88 620 MET A O 1
ATOM 5056 N N . SER A 1 621 ? -13.490 9.734 30.047 1.00 90.81 621 SER A N 1
ATOM 5057 C CA . SER A 1 621 ? -14.563 10.629 29.599 1.00 90.81 621 SER A CA 1
ATOM 5058 C C . SER A 1 621 ? -14.160 11.312 28.293 1.00 90.81 621 SER A C 1
ATOM 5060 O O . SER A 1 621 ? -12.974 11.544 28.060 1.00 90.81 621 SER A O 1
ATOM 5062 N N . LEU A 1 622 ? -15.129 11.662 27.440 1.00 90.00 622 LEU A N 1
ATOM 5063 C CA . LEU A 1 622 ? -14.840 12.354 26.176 1.00 90.00 622 LEU A CA 1
ATOM 5064 C C . LEU A 1 622 ? -14.240 13.743 26.412 1.00 90.00 622 LEU A C 1
ATOM 5066 O O . LEU A 1 622 ? -13.409 14.194 25.629 1.00 90.00 622 LEU A O 1
ATOM 5070 N N . LYS A 1 623 ? -14.614 14.393 27.518 1.00 88.38 623 LYS A N 1
ATOM 5071 C CA . LYS A 1 623 ? -14.048 15.677 27.941 1.00 88.38 623 LYS A CA 1
ATOM 5072 C C . LYS A 1 623 ? -12.543 15.634 28.196 1.00 88.38 623 LYS A C 1
ATOM 5074 O O . LYS A 1 623 ? -11.881 16.653 28.005 1.00 88.38 623 LYS A O 1
ATOM 5079 N N . ASP A 1 624 ? -12.023 14.491 28.627 1.00 88.12 624 ASP A N 1
ATOM 5080 C CA . ASP A 1 624 ? -10.611 14.349 28.985 1.00 88.12 624 ASP A CA 1
ATOM 5081 C C . ASP A 1 624 ? -9.732 14.092 27.744 1.00 88.12 624 ASP A C 1
ATOM 5083 O O . ASP A 1 624 ? -8.509 14.199 27.806 1.00 88.12 624 ASP A O 1
ATOM 5087 N N . LEU A 1 625 ? -10.346 13.816 26.586 1.00 89.56 625 LEU A N 1
ATOM 5088 C CA . LEU A 1 625 ? -9.637 13.607 25.329 1.00 89.56 625 LEU A CA 1
ATOM 5089 C C . LEU A 1 625 ? -9.208 14.952 24.729 1.00 89.56 625 LEU A C 1
ATOM 5091 O O . LEU A 1 625 ? -10.008 15.660 24.121 1.00 89.56 625 LEU A O 1
ATOM 5095 N N . GLU A 1 626 ? -7.917 15.275 24.837 1.00 87.00 626 GLU A N 1
ATOM 5096 C CA . GLU A 1 626 ? -7.307 16.499 24.281 1.00 87.00 626 GLU A CA 1
ATOM 5097 C C . GLU A 1 626 ? -7.651 16.732 22.804 1.00 87.00 626 GLU A C 1
ATOM 5099 O O . GLU A 1 626 ? -7.875 17.870 22.395 1.00 87.00 626 GLU A O 1
ATOM 5104 N N . VAL A 1 627 ? -7.771 15.653 22.023 1.00 85.31 627 VAL A N 1
ATOM 5105 C CA . VAL A 1 627 ? -8.156 15.692 20.603 1.00 85.31 627 VAL A CA 1
ATOM 5106 C C . VAL A 1 627 ? -9.526 16.351 20.391 1.00 85.31 627 VAL A C 1
ATOM 5108 O O . VAL A 1 627 ? -9.746 16.987 19.368 1.00 85.31 627 VAL A O 1
ATOM 5111 N N . LEU A 1 628 ? -10.436 16.238 21.362 1.00 88.19 628 LEU A N 1
ATOM 5112 C CA . LEU A 1 628 ? -11.784 16.812 21.316 1.00 88.19 628 LEU A CA 1
ATOM 5113 C C . LEU A 1 628 ? -11.879 18.163 22.042 1.00 88.19 628 LEU A C 1
ATOM 5115 O O . LEU A 1 628 ? -12.965 18.742 22.125 1.00 88.19 628 LEU A O 1
ATOM 5119 N N . SER A 1 629 ? -10.774 18.678 22.593 1.00 82.94 629 SER A N 1
ATOM 5120 C CA . SER A 1 629 ? -10.784 19.882 23.434 1.00 82.94 629 SER A CA 1
ATOM 5121 C C . SER A 1 629 ? -11.224 21.140 22.675 1.00 82.94 629 SER A C 1
ATOM 5123 O O . SER A 1 629 ? -11.926 21.989 23.243 1.00 82.94 629 SER A O 1
ATOM 5125 N N . GLU A 1 630 ? -10.895 21.229 21.387 1.00 76.38 630 GLU A N 1
ATOM 5126 C CA . GLU A 1 630 ? -11.290 22.324 20.493 1.00 76.38 630 GLU A CA 1
ATOM 5127 C C . GLU A 1 630 ? -12.649 22.092 19.813 1.00 76.38 630 GLU A C 1
ATOM 5129 O O . GLU A 1 630 ? -13.222 23.027 19.248 1.00 76.38 630 GLU A O 1
ATOM 5134 N N . SER A 1 631 ? -13.229 20.892 19.930 1.00 74.12 631 SER A N 1
ATOM 5135 C CA . SER A 1 631 ? -14.535 20.606 19.340 1.00 74.12 631 SER A CA 1
ATOM 5136 C C . SER A 1 631 ? -15.635 21.420 20.024 1.00 74.12 631 SER A C 1
ATOM 5138 O O . SER A 1 631 ? -15.851 21.385 21.241 1.00 74.12 631 SER A O 1
ATOM 5140 N N . THR A 1 632 ? -16.351 22.194 19.211 1.00 66.94 632 THR A N 1
ATOM 5141 C CA . THR A 1 632 ? -17.513 22.981 19.643 1.00 66.94 632 THR A CA 1
ATOM 5142 C C . THR A 1 632 ? -18.790 22.145 19.670 1.00 66.94 632 THR A C 1
ATOM 5144 O O . THR A 1 632 ? -19.709 22.455 20.431 1.00 66.94 632 THR A O 1
ATOM 5147 N N . ARG A 1 633 ? -18.837 21.068 18.876 1.00 66.12 633 ARG A N 1
ATOM 5148 C CA . ARG A 1 633 ? -19.995 20.175 18.728 1.00 66.12 633 ARG A CA 1
ATOM 5149 C C . ARG A 1 633 ? -20.162 19.245 19.926 1.00 66.12 633 ARG A C 1
ATOM 5151 O O . ARG A 1 633 ? -21.275 18.814 20.215 1.00 66.12 633 ARG A O 1
ATOM 5158 N N . SER A 1 634 ? -19.076 18.980 20.648 1.00 65.12 634 SER A N 1
ATOM 5159 C CA . SER A 1 634 ? -19.014 17.863 21.579 1.00 65.12 634 SER A CA 1
ATOM 5160 C C . SER A 1 634 ? -19.529 18.145 22.991 1.00 65.12 634 SER A C 1
ATOM 5162 O O . SER A 1 634 ? -20.130 17.288 23.630 1.00 65.12 634 SER A O 1
ATOM 5164 N N . LYS A 1 635 ? -19.421 19.387 23.466 1.00 67.88 635 LYS A N 1
ATOM 5165 C CA . LYS A 1 635 ? -19.544 19.725 24.899 1.00 67.88 635 LYS A CA 1
ATOM 5166 C C . LYS A 1 635 ? -20.968 19.750 25.478 1.00 67.88 635 LYS A C 1
ATOM 5168 O O . LYS A 1 635 ? -21.126 20.036 26.661 1.00 67.88 635 LYS A O 1
ATOM 5173 N N . ARG A 1 636 ? -22.018 19.529 24.677 1.00 64.62 636 ARG A N 1
ATOM 5174 C CA . ARG A 1 636 ? -23.431 19.613 25.127 1.00 64.62 636 ARG A CA 1
ATOM 5175 C C . ARG A 1 636 ? -24.326 18.466 24.652 1.00 64.62 636 ARG A C 1
ATOM 5177 O O . ARG A 1 636 ? -25.534 18.528 24.869 1.00 64.62 636 ARG A O 1
ATOM 5184 N N . MET A 1 637 ? -23.755 17.451 24.011 1.00 78.44 637 MET A N 1
ATOM 5185 C CA . MET A 1 637 ? -24.515 16.369 23.386 1.00 78.44 637 MET A CA 1
ATOM 5186 C C . MET A 1 637 ? -24.488 15.088 24.225 1.00 78.44 637 MET A C 1
ATOM 5188 O O . MET A 1 637 ? -23.547 14.832 24.985 1.00 78.44 637 MET A O 1
ATOM 5192 N N . ASN A 1 638 ? -25.536 14.282 24.058 1.00 88.69 638 ASN A N 1
ATOM 5193 C CA . ASN A 1 638 ? -25.529 12.875 24.435 1.00 88.69 638 ASN A CA 1
ATOM 5194 C C . ASN A 1 638 ? -25.175 12.043 23.204 1.00 88.69 638 ASN A C 1
ATOM 5196 O O . ASN A 1 638 ? -25.605 12.342 22.090 1.00 88.69 638 ASN A O 1
ATOM 5200 N N . TYR A 1 639 ? -24.411 10.986 23.433 1.00 91.19 639 TYR A N 1
ATOM 5201 C CA . TYR A 1 639 ? -23.907 10.097 22.407 1.00 91.19 639 TYR A CA 1
ATOM 5202 C C . TYR A 1 639 ? -24.441 8.698 22.631 1.00 91.19 639 TYR A C 1
ATOM 5204 O O . TYR A 1 639 ? -24.262 8.123 23.706 1.00 91.19 639 TYR A O 1
ATOM 5212 N N . ARG A 1 640 ? -25.045 8.123 21.594 1.00 93.75 640 ARG A N 1
ATOM 5213 C CA . ARG A 1 640 ? -25.270 6.683 21.525 1.00 93.75 640 ARG A CA 1
ATOM 5214 C C . ARG A 1 640 ? -23.924 6.004 21.314 1.00 93.75 640 ARG A C 1
ATOM 5216 O O . ARG A 1 640 ? -23.232 6.310 20.347 1.00 93.75 640 ARG A O 1
ATOM 5223 N N . LEU A 1 641 ? -23.583 5.086 22.207 1.00 94.50 641 LEU A N 1
ATOM 5224 C CA . LEU A 1 641 ? -22.344 4.327 22.177 1.00 94.50 641 LEU A CA 1
ATOM 5225 C C . LEU A 1 641 ? -22.591 2.960 21.538 1.00 94.50 641 LEU A C 1
ATOM 5227 O O . LEU A 1 641 ? -23.448 2.201 21.997 1.00 94.50 641 LEU A O 1
ATOM 5231 N N . ARG A 1 642 ? -21.816 2.640 20.505 1.00 96.44 642 ARG A N 1
ATOM 5232 C CA . ARG A 1 642 ? -21.865 1.374 19.775 1.00 96.44 642 ARG A CA 1
ATOM 5233 C C . ARG A 1 642 ? -20.492 0.713 19.765 1.00 96.44 642 ARG A C 1
ATOM 5235 O O . ARG A 1 642 ? -19.516 1.348 19.381 1.00 96.44 642 ARG A O 1
ATOM 5242 N N . ASP A 1 643 ? -20.422 -0.557 20.149 1.00 97.31 643 ASP A N 1
ATOM 5243 C CA . ASP A 1 643 ? -19.230 -1.387 19.960 1.00 97.31 643 ASP A CA 1
ATOM 5244 C C . ASP A 1 643 ? -19.223 -1.923 18.524 1.00 97.31 643 ASP A C 1
ATOM 5246 O O . ASP A 1 643 ? -20.093 -2.701 18.126 1.00 97.31 643 ASP A O 1
ATOM 5250 N N . VAL A 1 644 ? -18.240 -1.486 17.739 1.00 98.06 644 VAL A N 1
ATOM 5251 C CA . VAL A 1 644 ? -18.122 -1.759 16.300 1.00 98.06 644 VAL A CA 1
ATOM 5252 C C . VAL A 1 644 ? -17.757 -3.220 16.015 1.00 98.06 644 VAL A C 1
ATOM 5254 O O . VAL A 1 644 ? -18.155 -3.792 14.993 1.00 98.06 644 VAL A O 1
ATOM 5257 N N . TRP A 1 645 ? -17.010 -3.861 16.914 1.00 97.38 645 TRP A N 1
ATOM 5258 C CA . TRP A 1 645 ? -16.629 -5.263 16.762 1.00 97.38 645 TRP A CA 1
ATOM 5259 C C . TRP A 1 645 ? -17.771 -6.197 17.145 1.00 97.38 645 TRP A C 1
ATOM 5261 O O . TRP A 1 645 ? -18.013 -7.178 16.440 1.00 97.38 645 TRP A O 1
ATOM 5271 N N . ARG A 1 646 ? -18.510 -5.871 18.211 1.00 95.88 646 ARG A N 1
ATOM 5272 C CA . ARG A 1 646 ? -19.702 -6.627 18.635 1.00 95.88 646 ARG A CA 1
ATOM 5273 C C . ARG A 1 646 ? -20.937 -6.308 17.797 1.00 95.88 646 ARG A C 1
ATOM 5275 O O . ARG A 1 646 ? -21.846 -7.126 17.733 1.00 95.88 646 ARG A O 1
ATOM 5282 N N . ARG A 1 647 ? -20.947 -5.159 17.111 1.00 95.94 647 ARG A N 1
ATOM 5283 C CA . ARG A 1 647 ? -22.087 -4.604 16.360 1.00 95.94 647 ARG A CA 1
ATOM 5284 C C . ARG A 1 647 ? -23.314 -4.366 17.236 1.00 95.94 647 ARG A C 1
ATOM 5286 O O . ARG A 1 647 ? -24.454 -4.539 16.794 1.00 95.94 647 ARG A O 1
ATOM 5293 N N . GLU A 1 648 ? -23.076 -3.919 18.458 1.00 96.62 648 GLU A N 1
ATOM 5294 C CA . GLU A 1 648 ? -24.096 -3.755 19.489 1.00 96.62 648 GLU A CA 1
ATOM 5295 C C . GLU A 1 648 ? -24.079 -2.334 20.047 1.00 96.62 648 GLU A C 1
ATOM 5297 O O . GLU A 1 648 ? -23.019 -1.759 20.298 1.00 96.62 648 GLU A O 1
ATOM 5302 N N . ASP A 1 649 ? -25.268 -1.774 20.261 1.00 95.56 649 ASP A N 1
ATOM 5303 C CA . ASP A 1 649 ? -25.418 -0.535 21.018 1.00 95.56 649 ASP A CA 1
ATOM 5304 C C . ASP A 1 649 ? -25.246 -0.869 22.503 1.00 95.56 649 ASP A C 1
ATOM 5306 O O . ASP A 1 649 ? -25.996 -1.670 23.062 1.00 95.56 649 ASP A O 1
ATOM 5310 N N . VAL A 1 650 ? -24.253 -0.260 23.143 1.00 92.88 650 VAL A N 1
ATOM 5311 C CA . VAL A 1 650 ? -23.876 -0.562 24.531 1.00 92.88 650 VAL A CA 1
ATOM 5312 C C . VAL A 1 650 ? -24.434 0.453 25.529 1.00 92.88 650 VAL A C 1
ATOM 5314 O O . VAL A 1 650 ? -24.465 0.181 26.727 1.00 92.88 650 VAL A O 1
ATOM 5317 N N . GLY A 1 651 ? -24.914 1.610 25.061 1.00 92.00 651 GLY A N 1
ATOM 5318 C CA . GLY A 1 651 ? -25.583 2.585 25.919 1.00 92.00 651 GLY A CA 1
ATOM 5319 C C . GLY A 1 651 ? -25.612 4.002 25.361 1.00 92.00 651 GLY A C 1
ATOM 5320 O O . GLY A 1 651 ? -25.438 4.229 24.166 1.00 92.00 651 GLY A O 1
ATOM 5321 N N . VAL A 1 652 ? -25.842 4.959 26.258 1.00 92.81 652 VAL A N 1
ATOM 5322 C CA . VAL A 1 652 ? -25.789 6.397 25.980 1.00 92.81 652 VAL A CA 1
ATOM 5323 C C . VAL A 1 652 ? -24.897 7.050 27.027 1.00 92.81 652 VAL A C 1
ATOM 5325 O O . VAL A 1 652 ? -25.058 6.782 28.218 1.00 92.81 652 VAL A O 1
ATOM 5328 N N . ILE A 1 653 ? -23.984 7.913 26.592 1.00 91.75 653 ILE A N 1
ATOM 5329 C CA . ILE A 1 653 ? -23.111 8.694 27.472 1.00 91.75 653 ILE A CA 1
ATOM 5330 C C . ILE A 1 653 ? -23.230 10.182 27.145 1.00 91.75 653 ILE A C 1
ATOM 5332 O O . ILE A 1 653 ? -23.400 10.552 25.986 1.00 91.75 653 ILE A O 1
ATOM 5336 N N . SER A 1 654 ? -23.139 11.052 28.150 1.00 89.88 654 SER A N 1
ATOM 5337 C CA . SER A 1 654 ? -22.907 12.478 27.893 1.00 89.88 654 SER A CA 1
ATOM 5338 C C . SER A 1 654 ? -21.414 12.743 27.698 1.00 89.88 654 SER A C 1
ATOM 5340 O O . SER A 1 654 ? -20.584 11.936 28.115 1.00 89.88 654 SER A O 1
ATOM 5342 N N . PHE A 1 655 ? -21.062 13.892 27.123 1.00 87.94 655 PHE A N 1
ATOM 5343 C CA . PHE A 1 655 ? -19.660 14.281 26.922 1.00 87.94 655 PHE A CA 1
ATOM 5344 C C . PHE A 1 655 ? -18.812 14.287 28.205 1.00 87.94 655 PHE A C 1
ATOM 5346 O O . PHE A 1 655 ? -17.635 13.939 28.173 1.00 87.94 655 PHE A O 1
ATOM 5353 N N . ASP A 1 656 ? -19.423 14.643 29.338 1.00 88.31 656 ASP A N 1
ATOM 5354 C CA . ASP A 1 656 ? -18.754 14.680 30.642 1.00 88.31 656 ASP A CA 1
ATOM 5355 C C . ASP A 1 656 ? -18.800 13.331 31.378 1.00 88.31 656 ASP A C 1
ATOM 5357 O O . ASP A 1 656 ? -18.063 13.130 32.348 1.00 88.31 656 ASP A O 1
ATOM 5361 N N . SER A 1 657 ? -19.668 12.407 30.953 1.00 89.75 657 SER A N 1
ATOM 5362 C CA . SER A 1 657 ? -19.862 11.129 31.635 1.00 89.75 657 SER A CA 1
ATOM 5363 C C . SER A 1 657 ? -18.613 10.265 31.543 1.00 89.75 657 SER A C 1
ATOM 5365 O O . SER A 1 657 ? -18.038 10.082 30.472 1.00 89.75 657 SER A O 1
ATOM 5367 N N . LYS A 1 658 ? -18.240 9.670 32.674 1.00 91.06 658 LYS A N 1
ATOM 5368 C CA . LYS A 1 658 ? -17.204 8.646 32.707 1.00 91.06 658 LYS A CA 1
ATOM 5369 C C . LYS A 1 658 ? -17.777 7.287 32.324 1.00 91.06 658 LYS A C 1
ATOM 5371 O O . LYS A 1 658 ? -18.875 6.932 32.753 1.00 91.06 658 LYS A O 1
ATOM 5376 N N . PHE A 1 659 ? -17.011 6.509 31.576 1.00 90.06 659 PHE A N 1
ATOM 5377 C CA . PHE A 1 659 ? -17.303 5.116 31.264 1.00 90.06 659 PHE A CA 1
ATOM 5378 C C . PHE A 1 659 ? -16.048 4.262 31.427 1.00 90.06 659 PHE A C 1
ATOM 5380 O O . PHE A 1 659 ? -14.924 4.767 31.412 1.00 90.06 659 PHE A O 1
ATOM 5387 N N . LYS A 1 660 ? -16.258 2.959 31.622 1.00 91.50 660 LYS A N 1
ATOM 5388 C CA . LYS A 1 660 ? -15.183 1.993 31.832 1.00 91.50 660 LYS A CA 1
ATOM 5389 C C . LYS A 1 660 ? -14.979 1.122 30.605 1.00 91.50 660 LYS A C 1
ATOM 5391 O O . LYS A 1 660 ? -15.948 0.659 30.006 1.00 91.50 660 LYS A O 1
ATOM 5396 N N . VAL A 1 661 ? -13.722 0.854 30.288 1.00 90.69 661 VAL A N 1
ATOM 5397 C CA . VAL A 1 661 ? -13.294 -0.082 29.254 1.00 90.69 661 VAL A CA 1
ATOM 5398 C C . VAL A 1 661 ? -12.414 -1.136 29.912 1.00 90.69 661 VAL A C 1
ATOM 5400 O O . VAL A 1 661 ? -11.417 -0.805 30.546 1.00 90.69 661 VAL A O 1
ATOM 5403 N N . GLN A 1 662 ? -12.782 -2.405 29.764 1.00 92.94 662 GLN A N 1
ATOM 5404 C CA . GLN A 1 662 ? -11.975 -3.541 30.208 1.00 92.94 662 GLN A CA 1
ATOM 5405 C C . GLN A 1 662 ? -11.381 -4.227 28.983 1.00 92.94 662 GLN A C 1
ATOM 5407 O O . GLN A 1 662 ? -12.129 -4.609 28.082 1.00 92.94 662 GLN A O 1
ATOM 5412 N N . LEU A 1 663 ? -10.059 -4.385 28.951 1.00 95.06 663 LEU A N 1
ATOM 5413 C CA . LEU A 1 663 ? -9.337 -4.989 27.833 1.00 95.06 663 LEU A CA 1
ATOM 5414 C C . LEU A 1 663 ? -8.428 -6.110 28.323 1.00 95.06 663 LEU A C 1
ATOM 5416 O O . LEU A 1 663 ? -7.683 -5.948 29.291 1.00 95.06 663 LEU A O 1
ATOM 5420 N N . ASN A 1 664 ? -8.448 -7.230 27.602 1.00 95.06 664 ASN A N 1
ATOM 5421 C CA . ASN A 1 664 ? -7.434 -8.269 27.739 1.00 95.06 664 ASN A CA 1
ATOM 5422 C C . ASN A 1 664 ? -6.070 -7.771 27.231 1.00 95.06 664 ASN A C 1
ATOM 5424 O O . ASN A 1 664 ? -5.947 -6.675 26.680 1.00 95.06 664 ASN A O 1
ATOM 5428 N N . ILE A 1 665 ? -5.032 -8.580 27.435 1.00 93.50 665 ILE A N 1
ATOM 5429 C CA . ILE A 1 665 ? -3.679 -8.313 26.932 1.00 93.50 665 ILE A CA 1
ATOM 5430 C C . ILE A 1 665 ? -3.722 -8.205 25.401 1.00 93.50 665 ILE A C 1
ATOM 5432 O O . ILE A 1 665 ? -4.274 -9.087 24.746 1.00 93.50 665 ILE A O 1
ATOM 5436 N N . HIS A 1 666 ? -3.158 -7.129 24.849 1.00 95.38 666 HIS A N 1
ATOM 5437 C CA . HIS A 1 666 ? -3.070 -6.844 23.406 1.00 95.38 666 HIS A CA 1
ATOM 5438 C C . HIS A 1 666 ? -4.416 -6.686 22.685 1.00 95.38 666 HIS A C 1
ATOM 5440 O O . HIS A 1 666 ? -4.447 -6.573 21.457 1.00 95.38 666 HIS A O 1
ATOM 5446 N N . ASP A 1 667 ? -5.526 -6.643 23.423 1.00 96.25 667 ASP A N 1
ATOM 5447 C CA . ASP A 1 667 ? -6.864 -6.470 22.867 1.00 96.25 667 ASP A CA 1
ATOM 5448 C C . ASP A 1 667 ? -7.229 -4.987 22.723 1.00 96.25 667 ASP A C 1
ATOM 5450 O O . ASP A 1 667 ? -6.553 -4.082 23.229 1.00 96.25 667 ASP A O 1
ATOM 5454 N N . CYS A 1 668 ? -8.338 -4.740 22.036 1.00 97.94 668 CYS A N 1
ATOM 5455 C CA . CYS A 1 668 ? -8.871 -3.413 21.813 1.00 97.94 668 CYS A CA 1
ATOM 5456 C C . CYS A 1 668 ? -10.393 -3.363 21.932 1.00 97.94 668 CYS A C 1
ATOM 5458 O O . CYS A 1 668 ? -11.099 -4.362 21.791 1.00 97.94 668 CYS A O 1
ATOM 5460 N N . VAL A 1 669 ? -10.899 -2.149 22.127 1.00 97.25 669 VAL A N 1
ATOM 5461 C CA . VAL A 1 669 ? -12.287 -1.799 21.832 1.00 97.25 669 VAL A CA 1
ATOM 5462 C C . VAL A 1 669 ? -12.290 -0.747 20.731 1.00 97.25 669 VAL A C 1
ATOM 5464 O O . VAL A 1 669 ? -11.416 0.121 20.696 1.00 97.25 669 VAL A O 1
ATOM 5467 N N . LEU A 1 670 ? -13.282 -0.817 19.847 1.00 98.38 670 LEU A N 1
ATOM 5468 C CA . LEU A 1 670 ? -13.572 0.220 18.866 1.00 98.38 670 LEU A CA 1
ATOM 5469 C C . LEU A 1 670 ? -15.014 0.669 19.067 1.00 98.38 670 LEU A C 1
ATOM 5471 O O . LEU A 1 670 ? -15.951 -0.109 18.888 1.00 98.38 670 LEU A O 1
ATOM 5475 N N . LEU A 1 671 ? -15.173 1.923 19.466 1.00 97.44 671 LEU A N 1
ATOM 5476 C CA . LEU A 1 671 ? -16.448 2.523 19.811 1.00 97.44 671 LEU A CA 1
ATOM 5477 C C . LEU A 1 671 ? -16.810 3.578 18.772 1.00 97.44 671 LEU A C 1
ATOM 5479 O O . LEU A 1 671 ? -15.996 4.440 18.446 1.00 97.44 671 LEU A O 1
ATOM 5483 N N . LYS A 1 672 ? -18.048 3.524 18.291 1.00 96.81 672 LYS A N 1
ATOM 5484 C CA . LYS A 1 672 ? -18.680 4.570 17.491 1.00 96.81 672 LYS A CA 1
ATOM 5485 C C . LYS A 1 672 ? -19.657 5.336 18.378 1.00 96.81 672 LYS A C 1
ATOM 5487 O O . LYS A 1 672 ? -20.487 4.735 19.061 1.00 96.81 672 LYS A O 1
ATOM 5492 N N . LEU A 1 673 ? -19.545 6.656 18.367 1.00 94.12 673 LEU A N 1
ATOM 5493 C CA . LEU A 1 673 ? -20.357 7.579 19.142 1.00 94.12 673 LEU A CA 1
ATOM 5494 C C . LEU A 1 673 ? -21.130 8.479 18.183 1.00 94.12 673 LEU A C 1
ATOM 5496 O O . LEU A 1 673 ? -20.554 9.368 17.556 1.00 94.12 673 LEU A O 1
ATOM 5500 N N . SER A 1 674 ? -22.437 8.260 18.090 1.00 92.06 674 SER A N 1
ATOM 5501 C CA . SER A 1 674 ? -23.327 9.057 17.241 1.00 92.06 674 SER A CA 1
ATOM 5502 C C . SER A 1 674 ? -24.172 9.992 18.102 1.00 92.06 674 SER A C 1
ATOM 5504 O O . SER A 1 674 ? -24.654 9.592 19.166 1.00 92.06 674 SER A O 1
ATOM 5506 N N . ILE A 1 675 ? -24.351 11.235 17.647 1.00 87.44 675 ILE A N 1
ATOM 5507 C CA . ILE A 1 675 ? -25.194 12.227 18.328 1.00 87.44 675 ILE A CA 1
ATOM 5508 C C . ILE A 1 675 ? -26.626 11.683 18.405 1.00 87.44 675 ILE A C 1
ATOM 5510 O O . ILE A 1 675 ? -27.156 11.187 17.408 1.00 87.44 675 ILE A O 1
ATOM 5514 N N . GLN A 1 676 ? -27.214 11.731 19.601 1.00 80.25 676 GLN A N 1
ATOM 5515 C CA . GLN A 1 676 ? -28.576 11.262 19.856 1.00 80.25 676 GLN A CA 1
ATOM 5516 C C . GLN A 1 676 ? -29.639 12.322 19.572 1.00 80.25 676 GLN A C 1
ATOM 5518 O O . GLN A 1 676 ? -29.430 13.492 19.968 1.00 80.25 676 GLN A O 1
#